Protein AF-A0A5P6VMS5-F1 (afdb_monomer)

Nearest PDB structures (foldseek):
  1i49-assembly1_B  TM=5.039E-01  e=2.638E+00  Homo sapiens
  1i4d-assembly1_B  TM=5.051E-01  e=3.245E+00  Homo sapiens
  1i4d-assembly1_A  TM=5.314E-01  e=4.913E+00  Homo sapiens
  1i4t-assembly2_A-2  TM=4.281E-01  e=6.846E+00  Homo sapiens

Secondary structure (DSSP, 8-state):
--TT-EE-HHHHHHHHHHHHHHHHHHHHHHHHHHHHHHHHHH-TT--SHHHHHHHHHHHHHHHHHHHHHHHHHHHHHHHHHHHHHH-S--EEHHHHHHHHHHHHHHHHHHHHHHHHHHHHHHT-S-HHHHHHHHHHHHHHHHHHHHHHHHHHHHHHHHHHHHHHHHHHTTTTHHHHHHHHHTTS-TT-TT--SSTHHHHHHHS-HHHHHHHHHHHHHHHHHHHHHHHHHTTSS-GGGS-HHHHHHHHHHHHHH-HHHHHHHHHHHTTS-HHHHHHHHHHHHHS-HHHHHHHHHH-S-HHHHHHHHHHHHTTSS-GGGS-HHHHHHHHHHHHHH-HHHHHHHHHHHHHHHHTT-HHHHHHHHHHHHHSPTTHHHHHHHHHTTSEEEESEEEEEEEEETTEEEEEGGGG--GGG--GGGGHHHHHHHHHHHHHHTT-TT---B-TTS-BHHHHHHHHHHHHHHHHHHHHTTTS---HHHHHHHHHHHHHHHHH-----TT-----TT-HHHHHHHHHHHHHHHHHHTTTTHHHHHHHTTTTT--S-S----EE-TTS-EE-SSB--EEPTTS-EEPPPPPTTS---B-THHHHHHHHHHHHHHHSTTSTT-HHHHTS-HHHHHHHHHHHHHHHHT-

Organism: Pseudobutyrivibrio xylanivorans (NCBI:txid185007)

Radius of gyration: 48.2 Å; Cα contacts (8 Å, |Δi|>4): 745; chains: 1; bounding box: 125×44×148 Å

Mean predicted aligned error: 17.65 Å

Solvent-accessible surface area (backbone atoms only — not comparable to full-atom values): 33666 Å² total; per-residue (Å²): 116,50,53,87,42,72,46,60,26,67,65,52,40,52,54,32,50,58,48,37,56,52,38,52,54,50,40,54,54,47,51,53,53,50,47,54,54,49,51,62,59,66,39,82,85,71,79,46,78,69,49,52,53,48,42,57,54,48,52,57,54,47,53,40,51,53,28,51,40,52,14,39,57,40,37,39,53,35,36,55,48,47,46,65,59,55,49,84,60,74,47,48,18,68,56,40,48,56,52,26,50,48,23,50,52,53,19,54,51,23,46,52,51,14,53,52,26,41,53,48,24,74,74,42,90,49,72,70,58,18,51,52,27,42,52,53,14,52,52,25,46,52,50,20,54,50,24,48,52,52,20,51,55,33,46,51,52,39,52,50,52,47,50,37,54,68,69,51,70,67,58,52,52,67,18,48,51,28,52,50,53,58,45,33,42,96,88,40,100,82,43,81,23,65,56,77,71,56,54,63,57,63,68,34,68,65,42,51,51,50,50,58,42,52,56,53,44,46,63,46,17,56,53,50,40,51,34,37,47,72,65,77,41,60,78,87,77,50,52,70,66,56,36,53,36,33,40,56,56,48,35,74,77,36,56,68,62,42,52,51,50,51,62,16,36,70,81,52,55,73,66,62,37,43,55,51,48,35,40,41,73,38,37,60,68,71,58,24,53,45,28,66,73,40,40,69,41,50,64,63,29,53,50,49,43,52,32,36,52,68,52,72,44,49,62,54,75,41,50,58,59,56,40,39,16,27,37,28,58,49,35,57,79,36,54,69,53,40,48,21,50,46,62,27,46,41,66,49,49,76,75,68,39,51,54,50,52,27,51,53,48,44,34,42,75,44,23,53,80,59,56,27,58,50,44,42,78,35,40,44,72,23,38,65,75,38,60,74,36,95,63,69,64,48,56,57,97,30,27,34,32,32,20,56,77,79,47,61,58,51,65,70,28,46,47,73,61,45,34,66,58,38,25,35,48,35,46,19,38,52,52,70,66,62,61,93,56,77,75,43,60,44,100,88,69,46,35,55,66,55,43,49,51,51,45,54,50,48,54,48,37,51,41,40,48,59,77,43,63,91,51,93,64,52,71,71,53,49,50,54,49,29,54,51,49,42,51,53,46,46,58,33,79,62,61,43,98,81,62,71,81,84,58,85,83,43,63,66,63,49,52,51,47,56,50,33,42,49,55,48,27,68,74,34,69,85,70,49,36,68,42,52,10,44,54,15,22,36,57,46,50,65,105,68,88,80,74,67,59,45,63,42,98,86,65,42,45,34,50,82,40,38,71,32,56,37,48,98,83,67,47,77,40,72,54,73,47,45,103,85,68,44,67,62,66,47,74,49,40,57,49,48,46,49,11,49,48,45,14,40,46,37,32,55,62,42,91,80,59,54,58,64,72,69,51,54,68,69,54,52,51,52,49,56,50,51,42,48,54,55,47,77,72,107

Foldseek 3Di:
DAQQDWDALVVLLVVLVVLLVVLVVVLVVLVVVLVVLVCLLPPPVDDDPVSPVVSVVSVLVNLLSVLLNQLSVQQNVLSVVLSVLSDHDIQRSNPLVVQLVVLVVLLVVLQVLLVVLQVCLVPDPDPVSSVVSNVSSVVSVVSSVVSVVSNVVSVVSVVSVVVSCVSSVCGSPSSVVSVVVSQPDPVDPPDSRDDPVVVVQCPPPVVVCVVVVLVVLQVVLVVVLVCCLVVVDPLVNDDLSSLVSVLVNQCVVPVPLVVLLCQQCVPPDPSVSSSLSSLLSSYDPVLNVLQSVLGRHLVVLCVLLVCLLVLVDFQLRDALSSLSNNLSSLCSVPVLLVLLLCLQCVVVVVVPVSLVSSVLSSLLSSFDPPLNVLLSVQLSQAHADAQCPVDQWAADQSYIDHRVVQLPDSNRGGLVSCLVVLLRSLLSSVVRVVCPPLQQAPPVRHRLLRQLLVQLLVLLLVLLCVLCVPPPDDPVRSVVLSVLLSVQQQAPQAPDVPDDRPPVPPVVSVVSNVSSLVVLLVVCVPACQVLSCLRRNNSNDDPDDPPPQDQDPLRWGDDLWAPWTQPPVSHTDQPQADVVRGGDTDCSSVSSVSSNLSSCSSSVSDPPCCPLVSTDPSSNVSSSVVSVVSSVVD

pLDDT: mean 78.37, std 16.56, range [32.88, 97.75]

Sequence (634 aa):
MLEKDYLDPSAIMDQSNDAIDKLLVDVQAIELAEKAISDFMNDSSIKSDAFDALKSSCSQYKTVISNLKKANESDIADFNSLIAFVGSELLDGSVIVPKMRQALSDKQEHDRLSEENWSKAQSCDDPYEAAGYAAIAGYYALLAANDHRIYSYWKGKADKYDSIESSTKGLFNAGLAYKSACLADPNDPNSVGLSGDVANNLVDATFKKKFSGRLKDLDDAETIYQKVRNGEIAVDDLTEHQKEMIVVYYESKHPEDAKKLNEATRKLDEAETTDLKVRVYSAPPRYKDNFINSVNDVSDTKKTFENFQKGKVKLEKLSDGDTAAAVAWYDIYHLDEARNMTSNLYPMMKEGYDGHVNNIKLLAYTAAEPYKSAFINNIGKVKIDELHYTGTSYHQGGKLHLNVDSMGDASTATAATYVTYFHEGSHGVDFVHNNPSMRYISPSGDSLDKCLQNEVKGVIKDYAMDAMKDTNYSDEKKQQMVDQLTKELMNTTTYDSSAKPTFNGNSEMRALYDEVVNQARDDFKYSRSDIYGGYTGDTFRGNWGHDTISQKRDGTYYSYWIEGTVDSAGTTITPNPGPDGNVQYTGAQQKEFFAESMAANMTRNETDLNDYNAYGDETKDMFNEILQVINDAS

Structure (mmCIF, N/CA/C/O backbone):
data_AF-A0A5P6VMS5-F1
#
_entry.id   AF-A0A5P6VMS5-F1
#
loop_
_atom_site.group_PDB
_atom_site.id
_atom_site.type_symbol
_atom_site.label_atom_id
_atom_site.label_alt_id
_atom_site.label_comp_id
_atom_site.label_asym_id
_atom_site.label_entity_id
_atom_site.label_seq_id
_atom_site.pdbx_PDB_ins_code
_atom_site.Cartn_x
_atom_site.Cartn_y
_atom_site.Cartn_z
_atom_site.occupancy
_atom_site.B_iso_or_equiv
_atom_site.auth_seq_id
_atom_site.auth_comp_id
_atom_site.auth_asym_id
_atom_site.auth_atom_id
_atom_site.pdbx_PDB_model_num
ATOM 1 N N . MET A 1 1 ? 40.428 4.305 -58.659 1.00 85.81 1 MET A N 1
ATOM 2 C CA . MET A 1 1 ? 40.859 5.309 -57.663 1.00 85.81 1 MET A CA 1
ATOM 3 C C . MET A 1 1 ? 41.316 6.608 -58.328 1.00 85.81 1 MET A C 1
ATOM 5 O O . MET A 1 1 ? 42.083 6.581 -59.289 1.00 85.81 1 MET A O 1
ATOM 9 N N . LEU A 1 2 ? 40.867 7.741 -57.798 1.00 89.38 2 LEU A N 1
ATOM 10 C CA . LEU A 1 2 ? 41.230 9.118 -58.129 1.00 89.38 2 LEU A CA 1
ATOM 11 C C . LEU A 1 2 ? 42.031 9.752 -56.976 1.00 89.38 2 LEU A C 1
ATOM 13 O O . LEU A 1 2 ? 41.975 9.289 -55.844 1.00 89.38 2 LEU A O 1
ATOM 17 N N . GLU A 1 3 ? 42.740 10.855 -57.237 1.00 89.62 3 GLU A N 1
ATOM 18 C CA . GLU A 1 3 ? 43.532 11.564 -56.205 1.00 89.62 3 GLU A CA 1
ATOM 19 C C . GLU A 1 3 ? 42.694 12.094 -55.031 1.00 89.62 3 GLU A C 1
ATOM 21 O O . GLU A 1 3 ? 43.209 12.268 -53.934 1.00 89.62 3 GLU A O 1
ATOM 26 N N . LYS A 1 4 ? 41.404 12.353 -55.256 1.00 89.19 4 LYS A N 1
ATOM 27 C CA . LYS A 1 4 ? 40.473 12.837 -54.227 1.00 89.19 4 LYS A CA 1
ATOM 28 C C . LYS A 1 4 ? 39.876 11.722 -53.361 1.00 89.19 4 LYS A C 1
ATOM 30 O O . LYS A 1 4 ? 39.159 12.029 -52.414 1.00 89.19 4 LYS A O 1
ATOM 35 N N . ASP A 1 5 ? 40.086 10.463 -53.737 1.00 87.38 5 ASP A N 1
ATOM 36 C CA . ASP A 1 5 ? 39.451 9.333 -53.071 1.00 87.38 5 ASP A CA 1
ATOM 37 C C . ASP A 1 5 ? 40.194 9.013 -51.775 1.00 87.38 5 ASP A C 1
ATOM 39 O O . ASP A 1 5 ? 41.425 9.022 -51.727 1.00 87.38 5 ASP A O 1
ATOM 43 N N . TYR A 1 6 ? 39.440 8.717 -50.723 1.00 89.06 6 TYR A N 1
ATOM 44 C CA . TYR A 1 6 ? 39.978 8.457 -49.396 1.00 89.06 6 TYR A CA 1
ATOM 45 C C . TYR A 1 6 ? 39.136 7.390 -48.704 1.00 89.06 6 TYR A C 1
ATOM 47 O O . TYR A 1 6 ? 37.909 7.493 -48.673 1.00 89.06 6 TYR A O 1
ATOM 55 N N . LEU A 1 7 ? 39.791 6.363 -48.165 1.00 88.19 7 LEU A N 1
ATOM 56 C CA . LEU A 1 7 ? 39.152 5.307 -47.388 1.00 88.19 7 LEU A CA 1
ATOM 57 C C . LEU A 1 7 ? 39.947 5.082 -46.107 1.00 88.19 7 LEU A C 1
ATOM 59 O O . LEU A 1 7 ? 41.062 4.557 -46.144 1.00 88.19 7 LEU A O 1
ATOM 63 N N . ASP A 1 8 ? 39.336 5.472 -44.991 1.00 87.56 8 ASP A N 1
ATOM 64 C CA . ASP A 1 8 ? 39.785 5.172 -43.635 1.00 87.56 8 ASP A CA 1
ATOM 65 C C . ASP A 1 8 ? 38.901 4.062 -43.048 1.00 87.56 8 ASP A C 1
ATOM 67 O O . ASP A 1 8 ? 37.728 4.307 -42.742 1.00 87.56 8 ASP A O 1
ATOM 71 N N . PRO A 1 9 ? 39.430 2.836 -42.897 1.00 89.19 9 PRO A N 1
ATOM 72 C CA . PRO A 1 9 ? 38.646 1.732 -42.368 1.00 89.19 9 PRO A CA 1
ATOM 73 C C . PRO A 1 9 ? 38.256 1.909 -40.902 1.00 89.19 9 PRO A C 1
ATOM 75 O O . PRO A 1 9 ? 37.224 1.382 -40.506 1.00 89.19 9 PRO A O 1
ATOM 78 N N . SER A 1 10 ? 39.030 2.650 -40.099 1.00 85.12 10 SER A N 1
ATOM 79 C CA . SER A 1 10 ? 38.776 2.762 -38.656 1.00 85.12 10 SER A CA 1
ATOM 80 C C . SER A 1 10 ? 37.422 3.416 -38.374 1.00 85.12 10 SER A C 1
ATOM 82 O O . SER A 1 10 ? 36.573 2.830 -37.707 1.00 85.12 10 SER A O 1
ATOM 84 N N . ALA A 1 11 ? 37.159 4.558 -39.011 1.00 80.62 11 ALA A N 1
ATOM 85 C CA . ALA A 1 11 ? 35.885 5.256 -38.901 1.00 80.62 11 ALA A CA 1
ATOM 86 C C . ALA A 1 11 ? 34.704 4.430 -39.442 1.00 80.62 11 ALA A C 1
ATOM 88 O O . ALA A 1 11 ? 33.610 4.483 -38.883 1.00 80.62 11 ALA A O 1
ATOM 89 N N . ILE A 1 12 ? 34.912 3.662 -40.518 1.00 85.31 12 ILE A N 1
ATOM 90 C CA . ILE A 1 12 ? 33.868 2.800 -41.092 1.00 85.31 12 ILE A CA 1
ATOM 91 C C . ILE A 1 12 ? 33.549 1.642 -40.145 1.00 85.31 12 ILE A C 1
ATOM 93 O O . ILE A 1 12 ? 32.375 1.322 -39.962 1.00 85.31 12 ILE A O 1
ATOM 97 N N . MET A 1 13 ? 34.565 1.026 -39.535 1.00 87.38 13 MET A N 1
ATOM 98 C CA . MET A 1 13 ? 34.383 -0.056 -38.568 1.00 87.38 13 MET A CA 1
ATOM 99 C C . MET A 1 13 ? 33.630 0.434 -37.332 1.00 87.38 13 MET A C 1
ATOM 101 O O . MET A 1 13 ? 32.644 -0.193 -36.953 1.00 87.38 13 MET A O 1
ATOM 105 N N . ASP A 1 14 ? 34.030 1.571 -36.761 1.00 83.38 14 ASP A N 1
ATOM 106 C CA . ASP A 1 14 ? 33.369 2.146 -35.585 1.00 83.38 14 ASP A CA 1
ATOM 107 C C . ASP A 1 14 ? 31.897 2.473 -35.880 1.00 83.38 14 ASP A C 1
ATOM 109 O O . ASP A 1 14 ? 31.001 2.015 -35.174 1.00 83.38 14 ASP A O 1
ATOM 113 N N . GLN A 1 15 ? 31.619 3.172 -36.987 1.00 83.50 15 GLN A N 1
ATOM 114 C CA . GLN A 1 15 ? 30.244 3.508 -37.378 1.00 83.50 15 GLN A CA 1
ATOM 115 C C . GLN A 1 15 ? 29.393 2.273 -37.692 1.00 83.50 15 GLN A C 1
ATOM 117 O O . GLN A 1 15 ? 28.193 2.269 -37.415 1.00 83.50 15 GLN A O 1
ATOM 122 N N . SER A 1 16 ? 29.993 1.234 -38.277 1.00 86.06 16 SER A N 1
ATOM 123 C CA . SER A 1 16 ? 29.288 -0.008 -38.605 1.00 86.06 16 SER A CA 1
ATOM 124 C C . SER A 1 16 ? 28.959 -0.812 -37.349 1.00 86.06 16 SER A C 1
ATOM 126 O O . SER A 1 16 ? 27.841 -1.304 -37.238 1.00 86.06 16 SER A O 1
ATOM 128 N N . ASN A 1 17 ? 29.882 -0.905 -36.386 1.00 86.50 17 ASN A N 1
ATOM 129 C CA . ASN A 1 17 ? 29.621 -1.553 -35.098 1.00 86.50 17 ASN A CA 1
ATOM 130 C C . ASN A 1 17 ? 28.524 -0.811 -34.320 1.00 86.50 17 ASN A C 1
ATOM 132 O O . ASN A 1 17 ? 27.554 -1.434 -33.898 1.00 86.50 17 ASN A O 1
ATOM 136 N N . ASP A 1 18 ? 28.596 0.522 -34.249 1.00 76.25 18 ASP A N 1
ATOM 137 C CA . ASP A 1 18 ? 27.555 1.349 -33.624 1.00 76.25 18 ASP A CA 1
ATOM 138 C C . ASP A 1 18 ? 26.178 1.164 -34.284 1.00 76.25 18 ASP A C 1
ATOM 140 O O . ASP A 1 18 ? 25.138 1.224 -33.619 1.00 76.25 18 ASP A O 1
ATOM 144 N N . ALA A 1 19 ? 26.144 1.002 -35.610 1.00 72.44 19 ALA A N 1
ATOM 145 C CA . ALA A 1 19 ? 24.911 0.749 -36.347 1.00 72.44 19 ALA A CA 1
ATOM 146 C C . ALA A 1 19 ? 24.370 -0.662 -36.075 1.00 72.44 19 ALA A C 1
ATOM 148 O O . ALA A 1 19 ? 23.167 -0.810 -35.857 1.00 72.44 19 ALA A O 1
ATOM 149 N N . ILE A 1 20 ? 25.241 -1.676 -36.040 1.00 79.56 20 ILE A N 1
ATOM 150 C CA . ILE A 1 20 ? 24.882 -3.057 -35.698 1.00 79.56 20 ILE A CA 1
ATOM 151 C C . ILE A 1 20 ? 24.276 -3.117 -34.295 1.00 79.56 20 ILE A C 1
ATOM 153 O O . ILE A 1 20 ? 23.194 -3.680 -34.142 1.00 79.56 20 ILE A O 1
ATOM 157 N N . ASP A 1 21 ? 24.910 -2.498 -33.298 1.00 74.12 21 ASP A N 1
ATOM 158 C CA . ASP A 1 21 ? 24.425 -2.515 -31.915 1.00 74.12 21 ASP A CA 1
ATOM 159 C C . ASP A 1 21 ? 23.017 -1.913 -31.802 1.00 74.12 21 ASP A C 1
ATOM 161 O O . ASP A 1 21 ? 22.129 -2.499 -31.180 1.00 74.12 21 ASP A O 1
ATOM 165 N N . LYS A 1 22 ? 22.768 -0.782 -32.475 1.00 70.50 22 LYS A N 1
ATOM 166 C CA . LYS A 1 22 ? 21.435 -0.154 -32.520 1.00 70.50 22 LYS A CA 1
ATOM 167 C C . LYS A 1 22 ? 20.402 -1.050 -33.201 1.00 70.50 22 LYS A C 1
ATOM 169 O O . LYS A 1 22 ? 19.297 -1.209 -32.691 1.00 70.50 22 LYS A O 1
ATOM 174 N N . LEU A 1 23 ? 20.761 -1.655 -34.332 1.00 71.75 23 LEU A N 1
ATOM 175 C CA . LEU A 1 23 ? 19.858 -2.538 -35.068 1.00 71.75 23 LEU A CA 1
ATOM 176 C C . LEU A 1 23 ? 19.552 -3.827 -34.294 1.00 71.75 23 LEU A C 1
ATOM 178 O O . LEU A 1 23 ? 18.430 -4.318 -34.381 1.00 71.75 23 LEU A O 1
ATOM 182 N N . LEU A 1 24 ? 20.502 -4.364 -33.520 1.00 73.25 24 LEU A N 1
ATOM 183 C CA . LEU A 1 24 ? 20.281 -5.531 -32.659 1.00 73.25 24 LEU A CA 1
ATOM 184 C C . LEU A 1 24 ? 19.263 -5.235 -31.552 1.00 73.25 24 LEU A C 1
ATOM 186 O O . LEU A 1 24 ? 18.375 -6.054 -31.310 1.00 73.25 24 LEU A O 1
ATOM 190 N N . VAL A 1 25 ? 19.355 -4.060 -30.923 1.00 66.88 25 VAL A N 1
ATOM 191 C CA . VAL A 1 25 ? 18.360 -3.598 -29.940 1.00 66.88 25 VAL A CA 1
ATOM 192 C C . VAL A 1 25 ? 16.981 -3.465 -30.592 1.00 66.88 25 VAL A C 1
ATOM 194 O O . VAL A 1 25 ? 15.993 -3.973 -30.057 1.00 66.88 25 VAL A O 1
ATOM 197 N N . ASP A 1 26 ? 16.908 -2.858 -31.780 1.00 65.75 26 ASP A N 1
ATOM 198 C CA . ASP A 1 26 ? 15.648 -2.729 -32.518 1.00 65.75 26 ASP A CA 1
ATOM 199 C C . ASP A 1 26 ? 15.048 -4.100 -32.876 1.00 65.75 26 ASP A C 1
ATOM 201 O O . ASP A 1 26 ? 13.841 -4.298 -32.737 1.00 65.75 26 ASP A O 1
ATOM 205 N N . VAL A 1 27 ? 15.867 -5.072 -33.302 1.00 75.44 27 VAL A N 1
ATOM 206 C CA . VAL A 1 27 ? 15.408 -6.442 -33.599 1.00 75.44 27 VAL A CA 1
ATOM 207 C C . VAL A 1 27 ? 14.780 -7.088 -32.365 1.00 75.44 27 VAL A C 1
ATOM 209 O O . VAL A 1 27 ? 13.677 -7.622 -32.473 1.00 75.44 27 VAL A O 1
ATOM 212 N N . GLN A 1 28 ? 15.411 -6.990 -31.192 1.00 70.19 28 GLN A N 1
ATOM 213 C CA . GLN A 1 28 ? 14.860 -7.546 -29.948 1.00 70.19 28 GLN A CA 1
ATOM 214 C C . GLN A 1 28 ? 13.506 -6.918 -29.584 1.00 70.19 28 GLN A C 1
ATOM 216 O O . GLN A 1 28 ? 12.563 -7.624 -29.219 1.00 70.19 28 GLN A O 1
ATOM 221 N N . ALA A 1 29 ? 13.373 -5.597 -29.727 1.00 63.06 29 ALA A N 1
ATOM 222 C CA . ALA A 1 29 ? 12.110 -4.904 -29.477 1.00 63.06 29 ALA A CA 1
ATOM 223 C C . ALA A 1 29 ? 11.005 -5.343 -30.458 1.00 63.06 29 ALA A C 1
ATOM 225 O O . ALA A 1 29 ? 9.860 -5.576 -30.058 1.00 63.06 29 ALA A O 1
ATOM 226 N N . ILE A 1 30 ? 11.350 -5.502 -31.738 1.00 74.31 30 ILE A N 1
ATOM 227 C CA . ILE A 1 30 ? 10.433 -5.975 -32.782 1.00 74.31 30 ILE A CA 1
ATOM 228 C C . ILE A 1 30 ? 9.988 -7.421 -32.509 1.00 74.31 30 ILE A C 1
ATOM 230 O O . ILE A 1 30 ? 8.807 -7.729 -32.667 1.00 74.31 30 ILE A O 1
ATOM 234 N N . GLU A 1 31 ? 10.884 -8.295 -32.044 1.00 76.12 31 GLU A N 1
ATOM 235 C CA . GLU A 1 31 ? 10.555 -9.678 -31.669 1.00 76.12 31 GLU A CA 1
ATOM 236 C C . GLU A 1 31 ? 9.541 -9.756 -30.524 1.00 76.12 31 GLU A C 1
ATOM 238 O O . GLU A 1 31 ? 8.605 -10.558 -30.573 1.00 76.12 31 GLU A O 1
ATOM 243 N N . LEU A 1 32 ? 9.683 -8.900 -29.509 1.00 66.81 32 LEU A N 1
ATOM 244 C CA . LEU A 1 32 ? 8.723 -8.814 -28.407 1.00 66.81 32 LEU A CA 1
ATOM 245 C C . LEU A 1 32 ? 7.338 -8.374 -28.899 1.00 66.81 32 LEU A C 1
ATOM 247 O O . LEU A 1 32 ? 6.329 -8.970 -28.512 1.00 66.81 32 LEU A O 1
ATOM 251 N N . ALA A 1 33 ? 7.282 -7.377 -29.787 1.00 67.44 33 ALA A N 1
ATOM 252 C CA . ALA A 1 33 ? 6.032 -6.914 -30.389 1.00 67.44 33 ALA A CA 1
ATOM 253 C C . ALA A 1 33 ? 5.376 -7.997 -31.267 1.00 67.44 33 ALA A C 1
ATOM 255 O O . ALA A 1 33 ? 4.168 -8.229 -31.175 1.00 67.44 33 ALA A O 1
ATOM 256 N N . GLU A 1 34 ? 6.166 -8.705 -32.082 1.00 76.44 34 GLU A N 1
ATOM 257 C CA . GLU A 1 34 ? 5.688 -9.823 -32.901 1.00 76.44 34 GLU A CA 1
ATOM 258 C C . GLU A 1 34 ? 5.111 -10.949 -32.035 1.00 76.44 34 GLU A C 1
ATOM 260 O O . GLU A 1 34 ? 4.057 -11.514 -32.361 1.00 76.44 34 GLU A O 1
ATOM 265 N N . LYS A 1 35 ? 5.776 -11.258 -30.915 1.00 76.94 35 LYS A N 1
ATOM 266 C CA . LYS A 1 35 ? 5.316 -12.258 -29.953 1.00 76.94 35 LYS A CA 1
ATOM 267 C C . LYS A 1 35 ? 3.992 -11.846 -29.314 1.00 76.94 35 LYS A C 1
ATOM 269 O O . LYS A 1 35 ? 3.063 -12.644 -29.336 1.00 76.94 35 LYS A O 1
ATOM 274 N N . ALA A 1 36 ? 3.870 -10.614 -28.822 1.00 72.12 36 ALA A N 1
ATOM 275 C CA . ALA A 1 36 ? 2.639 -10.125 -28.196 1.00 72.12 36 ALA A CA 1
ATOM 276 C C . ALA A 1 36 ? 1.435 -10.179 -29.153 1.00 72.12 36 ALA A C 1
ATOM 278 O O . ALA A 1 36 ? 0.359 -10.651 -28.784 1.00 72.12 36 ALA A O 1
ATOM 279 N N . ILE A 1 37 ? 1.626 -9.767 -30.411 1.00 73.44 37 ILE A N 1
ATOM 280 C CA . ILE A 1 37 ? 0.583 -9.860 -31.443 1.00 73.44 37 ILE A CA 1
ATOM 281 C C . ILE A 1 37 ? 0.242 -11.321 -31.744 1.00 73.44 37 ILE A C 1
ATOM 283 O O . ILE A 1 37 ? -0.930 -11.663 -31.888 1.00 73.44 37 ILE A O 1
ATOM 287 N N . SER A 1 38 ? 1.248 -12.194 -31.823 1.00 78.38 38 SER A N 1
ATOM 288 C CA . SER A 1 38 ? 1.028 -13.623 -32.061 1.00 78.38 38 SER A CA 1
ATOM 289 C C . SER A 1 38 ? 0.271 -14.286 -30.911 1.00 78.38 38 SER A C 1
ATOM 291 O O . SER A 1 38 ? -0.638 -15.070 -31.171 1.00 78.38 38 SER A O 1
ATOM 293 N N . ASP A 1 39 ? 0.602 -13.955 -29.664 1.00 79.50 39 ASP A N 1
ATOM 294 C CA . ASP A 1 39 ? -0.078 -14.464 -28.472 1.00 79.50 39 ASP A CA 1
ATOM 295 C C . ASP A 1 39 ? -1.548 -14.012 -28.462 1.00 79.50 39 ASP A C 1
ATOM 297 O O . ASP A 1 39 ? -2.438 -14.849 -28.328 1.00 79.50 39 ASP A O 1
ATOM 301 N N . PHE A 1 40 ? -1.820 -12.729 -28.738 1.00 77.50 40 PHE A N 1
ATOM 302 C CA . PHE A 1 40 ? -3.186 -12.206 -28.876 1.00 77.50 40 PHE A CA 1
ATOM 303 C C . PHE A 1 40 ? -3.977 -12.905 -29.991 1.00 77.50 40 PHE A C 1
ATOM 305 O O . PHE A 1 40 ? -5.124 -13.309 -29.794 1.00 77.50 40 PHE A O 1
ATOM 312 N N . MET A 1 41 ? -3.375 -13.073 -31.172 1.00 76.50 41 MET A N 1
ATOM 313 C CA . MET A 1 41 ? -4.029 -13.730 -32.305 1.00 76.50 41 MET A CA 1
ATOM 314 C C . MET A 1 41 ? -4.361 -15.199 -32.017 1.00 76.50 41 MET A C 1
ATOM 316 O O . MET A 1 41 ? -5.415 -15.679 -32.437 1.00 76.50 41 MET A O 1
ATOM 320 N N . ASN A 1 42 ? -3.482 -15.896 -31.293 1.00 81.75 42 ASN A N 1
ATOM 321 C CA . ASN A 1 42 ? -3.616 -17.317 -30.978 1.00 81.75 42 ASN A CA 1
ATOM 322 C C . ASN A 1 42 ? -4.431 -17.595 -29.706 1.00 81.75 42 ASN A C 1
ATOM 324 O O . ASN A 1 42 ? -4.734 -18.758 -29.427 1.00 81.75 42 ASN A O 1
ATOM 328 N N . ASP A 1 43 ? -4.801 -16.567 -28.940 1.00 79.62 43 ASP A N 1
ATOM 329 C CA . ASP A 1 43 ? -5.586 -16.744 -27.726 1.00 79.62 43 ASP A CA 1
ATOM 330 C C . ASP A 1 43 ? -7.003 -17.226 -28.062 1.00 79.62 43 ASP A C 1
ATOM 332 O O . ASP A 1 43 ? -7.881 -16.478 -28.508 1.00 79.62 43 ASP A O 1
ATOM 336 N N . SER A 1 44 ? -7.219 -18.521 -27.838 1.00 78.38 44 SER A N 1
ATOM 337 C CA . SER A 1 44 ? -8.496 -19.187 -28.073 1.00 78.38 44 SER A CA 1
ATOM 338 C C . SER A 1 44 ? -9.586 -18.808 -27.067 1.00 78.38 44 SER A C 1
ATOM 340 O O . SER A 1 44 ? -10.737 -19.172 -27.290 1.00 78.38 44 SER A O 1
ATOM 342 N N . SER A 1 45 ? -9.272 -18.096 -25.981 1.00 72.62 45 SER A N 1
ATOM 343 C CA . SER A 1 45 ? -10.253 -17.634 -24.992 1.00 72.62 45 SER A CA 1
ATOM 344 C C . SER A 1 45 ? -10.984 -16.356 -25.431 1.00 72.62 45 SER A C 1
ATOM 346 O O . SER A 1 45 ? -12.135 -16.141 -25.050 1.00 72.62 45 SER A O 1
ATOM 348 N N . ILE A 1 46 ? -10.365 -15.553 -26.304 1.00 64.88 46 ILE A N 1
ATOM 349 C CA . ILE A 1 46 ? -10.922 -14.302 -26.832 1.00 64.88 46 ILE A CA 1
ATOM 350 C C . ILE A 1 46 ? -11.737 -14.609 -28.096 1.00 64.88 46 ILE A C 1
ATOM 352 O O . ILE A 1 46 ? -11.170 -14.796 -29.178 1.00 64.88 46 ILE A O 1
ATOM 356 N N . LYS A 1 47 ? -13.069 -14.676 -27.954 1.00 62.41 47 LYS A N 1
ATOM 357 C CA . LYS A 1 47 ? -14.009 -15.011 -29.038 1.00 62.41 47 LYS A CA 1
ATOM 358 C C . LYS A 1 47 ? -15.152 -14.002 -29.131 1.00 62.41 47 LYS A C 1
ATOM 360 O O . LYS A 1 47 ? -15.940 -13.873 -28.197 1.00 62.41 47 LYS A O 1
ATOM 365 N N . SER A 1 48 ? -15.255 -13.323 -30.267 1.00 61.94 48 SER A N 1
ATOM 366 C CA . SER A 1 48 ? -16.440 -12.592 -30.731 1.00 61.94 48 SER A CA 1
ATOM 367 C C . SER A 1 48 ? -16.201 -12.142 -32.171 1.00 61.94 48 SER A C 1
ATOM 369 O O . SER A 1 48 ? -15.048 -11.977 -32.567 1.00 61.94 48 SER A O 1
ATOM 371 N N . ASP A 1 49 ? -17.261 -11.837 -32.918 1.00 51.50 49 ASP A N 1
ATOM 372 C CA . ASP A 1 49 ? -17.138 -11.324 -34.291 1.00 51.50 49 ASP A CA 1
ATOM 373 C C . ASP A 1 49 ? -16.251 -10.062 -34.371 1.00 51.50 49 ASP A C 1
ATOM 375 O O . ASP A 1 49 ? -15.509 -9.865 -35.334 1.00 51.50 49 ASP A O 1
ATOM 379 N N . ALA A 1 50 ? -16.274 -9.219 -33.330 1.00 50.12 50 ALA A N 1
ATOM 380 C CA . ALA A 1 50 ? -15.442 -8.019 -33.242 1.00 50.12 50 ALA A CA 1
ATOM 381 C C . ALA A 1 50 ? -13.957 -8.345 -32.996 1.00 50.12 50 ALA A C 1
ATOM 383 O O . ALA A 1 50 ? -13.078 -7.716 -33.589 1.00 50.12 50 ALA A O 1
ATOM 384 N N . PHE A 1 51 ? -13.661 -9.337 -32.152 1.00 56.28 51 PHE A N 1
ATOM 385 C CA . PHE A 1 51 ? -12.286 -9.774 -31.910 1.00 56.28 51 PHE A CA 1
ATOM 386 C C . PHE A 1 51 ? -11.721 -10.589 -33.068 1.00 56.28 51 PHE A C 1
ATOM 388 O O . PHE A 1 51 ? -10.535 -10.463 -33.357 1.00 56.28 51 PHE A O 1
ATOM 395 N N . ASP A 1 52 ? -12.545 -11.358 -33.774 1.00 66.94 52 ASP A N 1
ATOM 396 C CA . ASP A 1 52 ? -12.125 -12.080 -34.973 1.00 66.94 52 ASP A CA 1
ATOM 397 C C . ASP A 1 52 ? -11.747 -11.096 -36.092 1.00 66.94 52 ASP A C 1
ATOM 399 O O . ASP A 1 52 ? -10.704 -11.249 -36.735 1.00 66.94 52 ASP A O 1
ATOM 403 N N . ALA A 1 53 ? -12.514 -10.010 -36.251 1.00 60.19 53 ALA A N 1
ATOM 404 C CA . ALA A 1 53 ? -12.159 -8.909 -37.145 1.00 60.19 53 ALA A CA 1
ATOM 405 C C . ALA A 1 53 ? -10.853 -8.206 -36.719 1.00 60.19 53 ALA A C 1
ATOM 407 O O . ALA A 1 53 ? -9.993 -7.936 -37.559 1.00 60.19 53 ALA A O 1
ATOM 408 N N . LEU A 1 54 ? -10.656 -7.961 -35.417 1.00 58.81 54 LEU A N 1
ATOM 409 C CA . LEU A 1 54 ? -9.424 -7.360 -34.893 1.00 58.81 54 LEU A CA 1
ATOM 410 C C . LEU A 1 54 ? -8.199 -8.271 -35.086 1.00 58.81 54 LEU A C 1
ATOM 412 O O . LEU A 1 54 ? -7.159 -7.802 -35.541 1.00 58.81 54 LEU A O 1
ATOM 416 N N . LYS A 1 55 ? -8.320 -9.577 -34.818 1.00 70.25 55 LYS A N 1
ATOM 417 C CA . LYS A 1 55 ? -7.271 -10.585 -35.066 1.00 70.25 55 LYS A CA 1
ATOM 418 C C . LYS A 1 55 ? -6.910 -10.668 -36.552 1.00 70.25 55 LYS A C 1
ATOM 420 O O . LYS A 1 55 ? -5.732 -10.786 -36.900 1.00 70.25 55 LYS A O 1
ATOM 425 N N . SER A 1 56 ? -7.901 -10.537 -37.434 1.00 67.00 56 SER A N 1
ATOM 426 C CA . SER A 1 56 ? -7.672 -10.425 -38.877 1.00 67.00 56 SER A CA 1
ATOM 427 C C . SER A 1 56 ? -6.844 -9.178 -39.220 1.00 67.00 56 SER A C 1
ATOM 429 O O . SER A 1 56 ? -5.864 -9.286 -39.956 1.00 67.00 56 SER A O 1
ATOM 431 N N . SER A 1 57 ? -7.155 -8.014 -38.641 1.00 59.69 57 SER A N 1
ATOM 432 C CA . SER A 1 57 ? -6.364 -6.783 -38.825 1.00 59.69 57 SER A CA 1
ATOM 433 C C . SER A 1 57 ? -4.945 -6.893 -38.245 1.00 59.69 57 SER A C 1
ATOM 435 O O . SER A 1 57 ? -3.980 -6.454 -38.868 1.00 59.69 57 SER A O 1
ATOM 437 N N . CYS A 1 58 ? -4.774 -7.561 -37.099 1.00 66.19 58 CYS A N 1
ATOM 438 C CA . CYS A 1 58 ? -3.464 -7.841 -36.500 1.00 66.19 58 CYS A CA 1
ATOM 439 C C . CYS A 1 58 ? -2.536 -8.666 -37.403 1.00 66.19 58 CYS A C 1
ATOM 441 O O . CYS A 1 58 ? -1.318 -8.498 -37.335 1.00 66.19 58 CYS A O 1
ATOM 443 N N . SER A 1 59 ? -3.088 -9.490 -38.299 1.00 66.31 59 SER A N 1
ATOM 444 C CA . SER A 1 59 ? -2.293 -10.238 -39.282 1.00 66.31 59 SER A CA 1
ATOM 445 C C . SER A 1 59 ? -1.511 -9.309 -40.216 1.00 66.31 59 SER A C 1
ATOM 447 O O . SER A 1 59 ? -0.361 -9.594 -40.544 1.00 66.31 59 SER A O 1
ATOM 449 N N . GLN A 1 60 ? -2.098 -8.170 -40.597 1.00 66.81 60 GLN A N 1
ATOM 450 C CA . GLN A 1 60 ? -1.442 -7.176 -41.452 1.00 66.81 60 GLN A CA 1
ATOM 451 C C . GLN A 1 60 ? -0.307 -6.466 -40.704 1.00 66.81 60 GLN A C 1
ATOM 453 O O . GLN A 1 60 ? 0.795 -6.325 -41.236 1.00 66.81 60 GLN A O 1
ATOM 458 N N . TYR A 1 61 ? -0.532 -6.100 -39.437 1.00 66.38 61 TYR A N 1
ATOM 459 C CA . TYR A 1 61 ? 0.516 -5.529 -38.584 1.00 66.38 61 TYR A CA 1
ATOM 460 C C . TYR A 1 61 ? 1.674 -6.507 -38.363 1.00 66.38 61 TYR A C 1
ATOM 462 O O . TYR A 1 61 ? 2.836 -6.105 -38.430 1.00 66.38 61 TYR A O 1
ATOM 470 N N . LYS A 1 62 ? 1.384 -7.802 -38.193 1.00 75.25 62 LYS A N 1
ATOM 471 C CA . LYS A 1 62 ? 2.407 -8.847 -38.086 1.00 75.25 62 LYS A CA 1
ATOM 472 C C . LYS A 1 62 ? 3.283 -8.936 -39.340 1.00 75.25 62 LYS A C 1
ATOM 474 O O . LYS A 1 62 ? 4.497 -9.078 -39.221 1.00 75.25 62 LYS A O 1
ATOM 479 N N . THR A 1 63 ? 2.707 -8.806 -40.536 1.00 75.56 63 THR A N 1
ATOM 480 C CA . THR A 1 63 ? 3.481 -8.775 -41.789 1.00 75.56 63 THR A CA 1
ATOM 481 C C . THR A 1 63 ? 4.444 -7.588 -41.841 1.00 75.56 63 THR A C 1
ATOM 483 O O . THR A 1 63 ? 5.610 -7.770 -42.193 1.00 75.56 63 THR A O 1
ATOM 486 N N . VAL A 1 64 ? 3.997 -6.392 -41.444 1.00 72.31 64 VAL A N 1
ATOM 487 C CA . VAL A 1 64 ? 4.850 -5.190 -41.401 1.00 72.31 64 VAL A CA 1
ATOM 488 C C . VAL A 1 64 ? 5.992 -5.363 -40.399 1.00 72.31 64 VAL A C 1
ATOM 490 O O . VAL A 1 64 ? 7.149 -5.118 -40.732 1.00 72.31 64 VAL A O 1
ATOM 493 N N . ILE A 1 65 ? 5.686 -5.848 -39.197 1.00 76.25 65 ILE A N 1
ATOM 494 C CA . ILE A 1 65 ? 6.667 -6.113 -38.134 1.00 76.25 65 ILE A CA 1
ATOM 495 C C . ILE A 1 65 ? 7.712 -7.136 -38.597 1.00 76.25 65 ILE A C 1
ATOM 497 O O . ILE A 1 65 ? 8.910 -6.906 -38.441 1.00 76.25 65 ILE A O 1
ATOM 501 N N . SER A 1 66 ? 7.281 -8.213 -39.258 1.00 81.31 66 SER A N 1
ATOM 502 C CA . SER A 1 66 ? 8.185 -9.227 -39.813 1.00 81.31 66 SER A CA 1
ATOM 503 C C . SER A 1 66 ? 9.108 -8.660 -40.901 1.00 81.31 66 SER A C 1
ATOM 505 O O . SER A 1 66 ? 10.293 -8.990 -40.944 1.00 81.31 66 SER A O 1
ATOM 507 N N . ASN A 1 67 ? 8.605 -7.772 -41.764 1.00 78.31 67 ASN A N 1
ATOM 508 C CA . ASN A 1 67 ? 9.427 -7.116 -42.782 1.00 78.31 67 ASN A CA 1
ATOM 509 C C . ASN A 1 67 ? 10.427 -6.122 -42.172 1.00 78.31 67 ASN A C 1
ATOM 511 O O . ASN A 1 67 ? 11.574 -6.087 -42.609 1.00 78.31 67 ASN A O 1
ATOM 515 N N . LEU A 1 68 ? 10.044 -5.366 -41.137 1.00 78.75 68 LEU A N 1
ATOM 516 C CA . LEU A 1 68 ? 10.972 -4.492 -40.407 1.00 78.75 68 LEU A CA 1
ATOM 517 C C . LEU A 1 68 ? 12.091 -5.293 -39.732 1.00 78.75 68 LEU A C 1
ATOM 519 O O . LEU A 1 68 ? 13.256 -4.915 -39.838 1.00 78.75 68 LEU A O 1
ATOM 523 N N . LYS A 1 69 ? 11.757 -6.435 -39.116 1.00 85.38 69 LYS A N 1
ATOM 524 C CA . LYS A 1 69 ? 12.752 -7.355 -38.552 1.00 85.38 69 LYS A CA 1
ATOM 525 C C . LYS A 1 69 ? 13.758 -7.807 -39.612 1.00 85.38 69 LYS A C 1
ATOM 527 O O . LYS A 1 69 ? 14.957 -7.607 -39.445 1.00 85.38 69 LYS A O 1
ATOM 532 N N . LYS A 1 70 ? 13.267 -8.338 -40.737 1.00 86.50 70 LYS A N 1
ATOM 533 C CA . LYS A 1 70 ? 14.114 -8.796 -41.853 1.00 86.50 70 LYS A CA 1
ATOM 534 C C . LYS A 1 70 ? 14.961 -7.678 -42.450 1.00 86.50 70 LYS A C 1
ATOM 536 O O . LYS A 1 70 ? 16.076 -7.937 -42.900 1.00 86.50 70 LYS A O 1
ATOM 541 N N . ALA A 1 71 ? 14.446 -6.449 -42.466 1.00 82.12 71 ALA A N 1
ATOM 542 C CA . ALA A 1 71 ? 15.206 -5.296 -42.917 1.00 82.12 71 ALA A CA 1
ATOM 543 C C . ALA A 1 71 ? 16.421 -5.041 -42.018 1.00 82.12 71 ALA A C 1
ATOM 545 O O . ALA A 1 71 ? 17.532 -4.921 -42.528 1.00 82.12 71 ALA A O 1
ATOM 546 N N . ASN A 1 72 ? 16.218 -5.026 -40.698 1.00 80.50 72 ASN A N 1
ATOM 547 C CA . ASN A 1 72 ? 17.293 -4.812 -39.732 1.00 80.50 72 ASN A CA 1
ATOM 548 C C . ASN A 1 72 ? 18.304 -5.966 -39.740 1.00 80.50 72 ASN A C 1
ATOM 550 O O . ASN A 1 72 ? 19.505 -5.719 -39.749 1.00 80.50 72 ASN A O 1
ATOM 554 N N . GLU A 1 73 ? 17.843 -7.218 -39.812 1.00 90.94 73 GLU A N 1
ATOM 555 C CA . GLU A 1 73 ? 18.719 -8.394 -39.934 1.00 90.94 73 GLU A CA 1
ATOM 556 C C . GLU A 1 73 ? 19.574 -8.350 -41.213 1.00 90.94 73 GLU A C 1
ATOM 558 O O . GLU A 1 73 ? 20.760 -8.681 -41.179 1.00 90.94 73 GLU A O 1
ATOM 563 N N . SER A 1 74 ? 18.991 -7.905 -42.333 1.00 90.44 74 SER A N 1
ATOM 564 C CA . SER A 1 74 ? 19.716 -7.750 -43.602 1.00 90.44 74 SER A CA 1
ATOM 565 C C . SER A 1 74 ? 20.767 -6.643 -43.515 1.00 90.44 74 SER A C 1
ATOM 567 O O . SER A 1 74 ? 21.909 -6.858 -43.910 1.00 90.44 74 SER A O 1
ATOM 569 N N . ASP A 1 75 ? 20.415 -5.490 -42.940 1.00 86.75 75 ASP A N 1
ATOM 570 C CA . ASP A 1 75 ? 21.355 -4.379 -42.765 1.00 86.75 75 ASP A CA 1
ATOM 571 C C . ASP A 1 75 ? 22.503 -4.753 -41.811 1.00 86.75 75 ASP A C 1
ATOM 573 O O . ASP A 1 75 ? 23.651 -4.406 -42.077 1.00 86.75 75 ASP A O 1
ATOM 577 N N . ILE A 1 76 ? 22.239 -5.517 -40.741 1.00 90.75 76 ILE A N 1
ATOM 578 C CA . ILE A 1 76 ? 23.284 -6.059 -39.852 1.00 90.75 76 ILE A CA 1
ATOM 579 C C . ILE A 1 76 ? 24.253 -6.955 -40.635 1.00 90.75 76 ILE A C 1
ATOM 581 O O . ILE A 1 76 ? 25.472 -6.853 -40.467 1.00 90.75 76 ILE A O 1
ATOM 585 N N . ALA A 1 77 ? 23.740 -7.845 -41.489 1.00 94.62 77 ALA A N 1
ATOM 586 C CA . ALA A 1 77 ? 24.579 -8.708 -42.320 1.00 94.62 77 ALA A CA 1
ATOM 587 C C . ALA A 1 77 ? 25.424 -7.895 -43.320 1.00 94.62 77 ALA A C 1
ATOM 589 O O . ALA A 1 77 ? 26.604 -8.197 -43.534 1.00 94.62 77 ALA A O 1
ATOM 590 N N . ASP A 1 78 ? 24.848 -6.832 -43.880 1.00 90.56 78 ASP A N 1
ATOM 591 C CA . ASP A 1 78 ? 25.529 -5.932 -44.806 1.00 90.56 78 ASP A CA 1
ATOM 592 C C . ASP A 1 78 ? 26.609 -5.091 -44.108 1.00 90.56 78 ASP A C 1
ATOM 594 O O . ASP A 1 78 ? 27.712 -4.965 -44.642 1.00 90.56 78 ASP A O 1
ATOM 598 N N . PHE A 1 79 ? 26.371 -4.602 -42.886 1.00 92.38 79 PHE A N 1
ATOM 599 C CA . PHE A 1 79 ? 27.398 -3.928 -42.081 1.00 92.38 79 PHE A CA 1
ATOM 600 C C . PHE A 1 79 ? 28.556 -4.863 -41.720 1.00 92.38 79 PHE A C 1
ATOM 602 O O . PHE A 1 79 ? 29.717 -4.484 -41.870 1.00 92.38 79 PHE A O 1
ATOM 609 N N . ASN A 1 80 ? 28.271 -6.105 -41.320 1.00 94.62 80 ASN A N 1
ATOM 610 C CA . ASN A 1 80 ? 29.318 -7.104 -41.075 1.00 94.62 80 ASN A CA 1
ATOM 611 C C . ASN A 1 80 ? 30.145 -7.387 -42.340 1.00 94.62 80 ASN A C 1
ATOM 613 O O . ASN A 1 80 ? 31.371 -7.504 -42.280 1.00 94.62 80 ASN A O 1
ATOM 617 N N . SER A 1 81 ? 29.486 -7.451 -43.499 1.00 94.06 81 SER A N 1
ATOM 618 C CA . SER A 1 81 ? 30.159 -7.614 -44.791 1.00 94.06 81 SER A CA 1
ATOM 619 C C . SER A 1 81 ? 31.016 -6.394 -45.136 1.00 94.06 81 SER A C 1
ATOM 621 O O . SER A 1 81 ? 32.160 -6.550 -45.560 1.00 94.06 81 SER A O 1
ATOM 623 N N . LEU A 1 82 ? 30.509 -5.179 -44.902 1.00 91.56 82 LEU A N 1
ATOM 624 C CA . LEU A 1 82 ? 31.245 -3.935 -45.115 1.00 91.56 82 LEU A CA 1
ATOM 625 C C . LEU A 1 82 ? 32.523 -3.895 -44.271 1.00 91.56 82 LEU A C 1
ATOM 627 O O . LEU A 1 82 ? 33.592 -3.658 -44.831 1.00 91.56 82 LEU A O 1
ATOM 631 N N . ILE A 1 83 ? 32.424 -4.198 -42.971 1.00 92.81 83 ILE A N 1
ATOM 632 C CA . ILE A 1 83 ? 33.564 -4.307 -42.044 1.00 92.81 83 ILE A CA 1
ATOM 633 C C . ILE A 1 83 ? 34.619 -5.273 -42.600 1.00 92.81 83 ILE A C 1
ATOM 635 O O . ILE A 1 83 ? 35.808 -4.948 -42.643 1.00 92.81 83 ILE A O 1
ATOM 639 N N . ALA A 1 84 ? 34.190 -6.449 -43.066 1.00 92.25 84 ALA A N 1
ATOM 640 C CA . ALA A 1 84 ? 35.095 -7.452 -43.614 1.00 92.25 84 ALA A CA 1
ATOM 641 C C . ALA A 1 84 ? 35.789 -6.983 -44.906 1.00 92.25 84 ALA A C 1
ATOM 643 O O . ALA A 1 84 ? 36.983 -7.233 -45.084 1.00 92.25 84 ALA A O 1
ATOM 644 N N . PHE A 1 85 ? 35.071 -6.294 -45.800 1.00 90.69 85 PHE A N 1
ATOM 645 C CA . PHE A 1 85 ? 35.620 -5.835 -47.077 1.00 90.69 85 PHE A CA 1
ATOM 646 C C . PHE A 1 85 ? 36.589 -4.658 -46.934 1.00 90.69 85 PHE A C 1
ATOM 648 O O . PHE A 1 85 ? 37.617 -4.650 -47.613 1.00 90.69 85 PHE A O 1
ATOM 655 N N . VAL A 1 86 ? 36.306 -3.676 -46.068 1.00 89.50 86 VAL A N 1
ATOM 656 C CA . VAL A 1 86 ? 37.180 -2.494 -45.918 1.00 89.50 86 VAL A CA 1
ATOM 657 C C . VAL A 1 86 ? 38.522 -2.829 -45.258 1.00 89.50 86 VAL A C 1
ATOM 659 O O . VAL A 1 86 ? 39.543 -2.220 -45.585 1.00 89.50 86 VAL A O 1
ATOM 662 N N . GLY A 1 87 ? 38.557 -3.845 -44.390 1.00 88.12 87 GLY A N 1
ATOM 663 C CA . GLY A 1 87 ? 39.780 -4.300 -43.731 1.00 88.12 87 GLY A CA 1
ATOM 664 C C . GLY A 1 87 ? 40.381 -3.239 -42.803 1.00 88.12 87 GLY A C 1
ATOM 665 O O . GLY A 1 87 ? 39.657 -2.525 -42.127 1.00 88.12 87 GLY A O 1
ATOM 666 N N . SER A 1 88 ? 41.713 -3.150 -42.737 1.00 88.50 88 SER A N 1
ATOM 667 C CA . SER A 1 88 ? 42.430 -2.273 -41.789 1.00 88.50 88 SER A CA 1
ATOM 668 C C . SER A 1 88 ? 43.429 -1.308 -42.436 1.00 88.50 88 SER A C 1
ATOM 670 O O . SER A 1 88 ? 44.130 -0.574 -41.744 1.00 88.50 88 SER A O 1
ATOM 672 N N . GLU A 1 89 ? 43.540 -1.315 -43.764 1.00 91.00 89 GLU A N 1
ATOM 673 C CA . GLU A 1 89 ? 44.529 -0.507 -44.476 1.00 91.00 89 GLU A CA 1
ATOM 674 C C . GLU A 1 89 ? 43.951 0.843 -44.914 1.00 91.00 89 GLU A C 1
ATOM 676 O O . GLU A 1 89 ? 42.970 0.882 -45.649 1.00 91.00 89 GLU A O 1
ATOM 681 N N . LEU A 1 90 ? 44.612 1.940 -44.531 1.00 90.81 90 LEU A N 1
ATOM 682 C CA . LEU A 1 90 ? 44.314 3.286 -45.026 1.00 90.81 90 LEU A CA 1
ATOM 683 C C . LEU A 1 90 ? 44.675 3.414 -46.515 1.00 90.81 90 LEU A C 1
ATOM 685 O O . LEU A 1 90 ? 45.833 3.206 -46.900 1.00 90.81 90 LEU A O 1
ATOM 689 N N . LEU A 1 91 ? 43.705 3.814 -47.340 1.00 92.44 91 LEU A N 1
ATOM 690 C CA . LEU A 1 91 ? 43.885 4.035 -48.777 1.00 92.44 91 LEU A CA 1
ATOM 691 C C . LEU A 1 91 ? 43.626 5.509 -49.118 1.00 92.44 91 LEU A C 1
ATOM 693 O O . LEU A 1 91 ? 42.484 5.940 -49.255 1.00 92.44 91 LEU A O 1
ATOM 697 N N . ASP A 1 92 ? 44.708 6.274 -49.268 1.00 91.62 92 ASP A N 1
ATOM 698 C CA . ASP A 1 92 ? 44.680 7.710 -49.567 1.00 91.62 92 ASP A CA 1
ATOM 699 C C . ASP A 1 92 ? 45.109 7.980 -51.016 1.00 91.62 92 ASP A C 1
ATOM 701 O O . ASP A 1 92 ? 46.278 7.810 -51.387 1.00 91.62 92 ASP A O 1
ATOM 705 N N . GLY A 1 93 ? 44.160 8.409 -51.847 1.00 89.44 93 GLY A N 1
ATOM 706 C CA . GLY A 1 93 ? 44.366 8.681 -53.266 1.00 89.44 93 GLY A CA 1
ATOM 707 C C . GLY A 1 93 ? 45.349 9.814 -53.516 1.00 89.44 93 GLY A C 1
ATOM 708 O O . GLY A 1 93 ? 46.089 9.760 -54.503 1.00 89.44 93 GLY A O 1
ATOM 709 N N . SER A 1 94 ? 45.434 10.781 -52.598 1.00 92.62 94 SER A N 1
ATOM 710 C CA . SER A 1 94 ? 46.348 11.923 -52.691 1.00 92.62 94 SER A CA 1
ATOM 711 C C . SER A 1 94 ? 47.811 11.505 -52.522 1.00 92.62 94 SER A C 1
ATOM 713 O O . SER A 1 94 ? 48.720 12.186 -52.995 1.00 92.62 94 SER A O 1
ATOM 715 N N . VAL A 1 95 ? 48.047 10.339 -51.913 1.00 94.00 95 VAL A N 1
ATOM 716 C CA . VAL A 1 95 ? 49.369 9.720 -51.780 1.00 94.00 95 VAL A CA 1
ATOM 717 C C . VAL A 1 95 ? 49.583 8.668 -52.866 1.00 94.00 95 VAL A C 1
ATOM 719 O O . VAL A 1 95 ? 50.604 8.684 -53.556 1.00 94.00 95 VAL A O 1
ATOM 722 N N . ILE A 1 96 ? 48.625 7.755 -53.037 1.00 91.31 96 ILE A N 1
ATOM 723 C CA . ILE A 1 96 ? 48.762 6.573 -53.896 1.00 91.31 96 ILE A CA 1
ATOM 724 C C . ILE A 1 96 ? 48.889 6.968 -55.371 1.00 91.31 96 ILE A C 1
ATOM 726 O O . ILE A 1 96 ? 49.800 6.496 -56.057 1.00 91.31 96 ILE A O 1
ATOM 730 N N . VAL A 1 97 ? 48.011 7.841 -55.877 1.00 88.06 97 VAL A N 1
ATOM 731 C CA . VAL A 1 97 ? 47.961 8.158 -57.313 1.00 88.06 97 VAL A CA 1
ATOM 732 C C . VAL A 1 97 ? 49.196 8.947 -57.776 1.00 88.06 97 VAL A C 1
ATOM 734 O O . VAL A 1 97 ? 49.776 8.555 -58.796 1.00 88.06 97 VAL A O 1
ATOM 737 N N . PRO A 1 98 ? 49.690 9.978 -57.054 1.00 88.38 98 PRO A N 1
ATOM 738 C CA . PRO A 1 98 ? 50.923 10.661 -57.441 1.00 88.38 98 PRO A CA 1
ATOM 739 C C . PRO A 1 98 ? 52.150 9.752 -57.369 1.00 88.38 98 PRO A C 1
ATOM 741 O O . PRO A 1 98 ? 52.976 9.786 -58.280 1.00 88.38 98 PRO A O 1
ATOM 744 N N . LYS A 1 99 ? 52.253 8.887 -56.348 1.00 87.00 99 LYS A N 1
ATOM 745 C CA . LYS A 1 99 ? 53.357 7.919 -56.230 1.00 87.00 99 LYS A CA 1
ATOM 746 C C . LYS A 1 99 ? 53.353 6.894 -57.362 1.00 87.00 99 LYS A C 1
ATOM 748 O O . LYS A 1 99 ? 54.412 6.576 -57.898 1.00 87.00 99 LYS A O 1
ATOM 753 N N . MET A 1 100 ? 52.175 6.426 -57.770 1.00 88.38 100 MET A N 1
ATOM 754 C CA . MET A 1 100 ? 52.016 5.541 -58.924 1.00 88.38 100 MET A CA 1
ATOM 755 C C . MET A 1 100 ? 52.412 6.239 -60.235 1.00 88.38 100 MET A C 1
ATOM 757 O O . MET A 1 100 ? 53.149 5.665 -61.034 1.00 88.38 100 MET A O 1
ATOM 761 N N . ARG A 1 101 ? 51.954 7.481 -60.461 1.00 90.69 101 ARG A N 1
ATOM 762 C CA . ARG A 1 101 ? 52.282 8.264 -61.668 1.00 90.69 101 ARG A CA 1
ATOM 763 C C . ARG A 1 101 ? 53.776 8.569 -61.753 1.00 90.69 101 ARG A C 1
ATOM 765 O O . ARG A 1 101 ? 54.356 8.408 -62.821 1.00 90.69 101 ARG A O 1
ATOM 772 N N . GLN A 1 102 ? 54.382 8.974 -60.637 1.00 90.81 102 GLN A N 1
ATOM 773 C CA . GLN A 1 102 ? 55.815 9.239 -60.549 1.00 90.81 102 GLN A CA 1
ATOM 774 C C . GLN A 1 102 ? 56.620 7.983 -60.900 1.00 90.81 102 GLN A C 1
ATOM 776 O O . GLN A 1 102 ? 57.426 8.035 -61.817 1.00 90.81 102 GLN A O 1
ATOM 781 N N . ALA A 1 103 ? 56.324 6.838 -60.276 1.00 83.38 103 ALA A N 1
ATOM 782 C CA . ALA A 1 103 ? 57.022 5.585 -60.569 1.00 83.38 103 ALA A CA 1
ATOM 783 C C . ALA A 1 103 ? 56.882 5.145 -62.040 1.00 83.38 103 ALA A C 1
ATOM 785 O O . ALA A 1 103 ? 57.815 4.594 -62.619 1.00 83.38 103 ALA A O 1
ATOM 786 N N . LEU A 1 104 ? 55.732 5.402 -62.675 1.00 87.50 104 LEU A N 1
ATOM 787 C CA . LEU A 1 104 ? 55.556 5.127 -64.103 1.00 87.50 104 LEU A CA 1
ATOM 788 C C . LEU A 1 104 ? 56.390 6.071 -64.983 1.00 87.50 104 LEU A C 1
ATOM 790 O O . LEU A 1 104 ? 56.979 5.616 -65.961 1.00 87.50 104 LEU A O 1
ATOM 794 N N . SER A 1 105 ? 56.443 7.359 -64.635 1.00 90.56 105 SER A N 1
ATOM 795 C CA . SER A 1 105 ? 57.264 8.357 -65.330 1.00 90.56 105 SER A CA 1
ATOM 796 C C . SER A 1 105 ? 58.756 8.045 -65.198 1.00 90.56 105 SER A C 1
ATOM 798 O O . SER A 1 105 ? 59.471 8.070 -66.196 1.00 90.56 105 SER A O 1
ATOM 800 N N . ASP A 1 106 ? 59.210 7.703 -63.991 1.00 87.56 106 ASP A N 1
ATOM 801 C CA . ASP A 1 106 ? 60.605 7.353 -63.704 1.00 87.56 106 ASP A CA 1
ATOM 802 C C . ASP A 1 106 ? 61.011 6.089 -64.478 1.00 87.56 106 ASP A C 1
ATOM 804 O O . ASP A 1 106 ? 62.049 6.073 -65.139 1.00 87.56 106 ASP A O 1
ATOM 808 N N . LYS A 1 107 ? 60.131 5.074 -64.530 1.00 92.62 107 LYS A N 1
ATOM 809 C CA . LYS A 1 107 ? 60.332 3.887 -65.374 1.00 92.62 107 LYS A CA 1
ATOM 810 C C . LYS A 1 107 ? 60.514 4.259 -66.849 1.00 92.62 107 LYS A C 1
ATOM 812 O O . LYS A 1 107 ? 61.439 3.762 -67.482 1.00 92.62 107 LYS A O 1
ATOM 817 N N . GLN A 1 108 ? 59.623 5.084 -67.405 1.00 90.62 108 GLN A N 1
ATOM 818 C CA . GLN A 1 108 ? 59.674 5.478 -68.819 1.00 90.62 108 GLN A CA 1
ATOM 819 C C . GLN A 1 108 ? 60.968 6.223 -69.154 1.00 90.62 108 GLN A C 1
ATOM 821 O O . GLN A 1 108 ? 61.566 5.980 -70.201 1.00 90.62 108 GLN A O 1
ATOM 826 N N . GLU A 1 109 ? 61.417 7.099 -68.256 1.00 94.88 109 GLU A N 1
ATOM 827 C CA . GLU A 1 109 ? 62.668 7.829 -68.427 1.00 94.88 109 GLU A CA 1
ATOM 828 C C . GLU A 1 109 ? 63.887 6.903 -68.328 1.00 94.88 109 GLU A C 1
ATOM 830 O O . GLU A 1 109 ? 64.792 6.983 -69.158 1.00 94.88 109 GLU A O 1
ATOM 835 N N . HIS A 1 110 ? 63.905 5.973 -67.371 1.00 92.88 110 HIS A N 1
ATOM 836 C CA . HIS A 1 110 ? 64.985 4.996 -67.251 1.00 92.88 110 HIS A CA 1
ATOM 837 C C . HIS A 1 110 ? 65.023 3.998 -68.420 1.00 92.88 110 HIS A C 1
ATOM 839 O O . HIS A 1 110 ? 66.115 3.673 -68.887 1.00 92.88 110 HIS A O 1
ATOM 845 N N . ASP A 1 111 ? 63.877 3.565 -68.954 1.00 91.31 111 ASP A N 1
ATOM 846 C CA . ASP A 1 111 ? 63.822 2.754 -70.179 1.00 91.31 111 ASP A CA 1
ATOM 847 C C . ASP A 1 111 ? 64.418 3.526 -71.368 1.00 91.31 111 ASP A C 1
ATOM 849 O O . ASP A 1 111 ? 65.303 3.013 -72.055 1.00 91.31 111 ASP A O 1
ATOM 853 N N . ARG A 1 112 ? 64.018 4.794 -71.555 1.00 96.69 112 ARG A N 1
ATOM 854 C CA . ARG A 1 112 ? 64.556 5.673 -72.608 1.00 96.69 112 ARG A CA 1
ATOM 855 C C . ARG A 1 112 ? 66.072 5.836 -72.482 1.00 96.69 112 ARG A C 1
ATOM 857 O O . ARG A 1 112 ? 66.794 5.681 -73.464 1.00 96.69 112 ARG A O 1
ATOM 864 N N . LEU A 1 113 ? 66.570 6.122 -71.277 1.00 93.75 113 LEU A N 1
ATOM 865 C CA . LEU A 1 113 ? 68.006 6.259 -71.013 1.00 93.75 113 LEU A CA 1
ATOM 866 C C . LEU A 1 113 ? 68.758 4.941 -71.237 1.00 93.75 113 LEU A C 1
ATOM 868 O O . LEU A 1 113 ? 69.893 4.964 -71.719 1.00 93.75 113 LEU A O 1
ATOM 872 N N . SER A 1 114 ? 68.147 3.797 -70.921 1.00 93.00 114 SER A N 1
ATOM 873 C CA . SER A 1 114 ? 68.720 2.482 -71.212 1.00 93.00 114 SER A CA 1
ATOM 874 C C . SER A 1 114 ? 68.855 2.262 -72.721 1.00 93.00 114 SER A C 1
ATOM 876 O O . SER A 1 114 ? 69.955 1.971 -73.191 1.00 93.00 114 SER A O 1
ATOM 878 N N . GLU A 1 115 ? 67.787 2.489 -73.492 1.00 94.88 115 GLU A N 1
ATOM 879 C CA . GLU A 1 115 ? 67.767 2.343 -74.955 1.00 94.88 115 GLU A CA 1
ATOM 880 C C . GLU A 1 115 ? 68.741 3.296 -75.662 1.00 94.88 115 GLU A C 1
ATOM 882 O O . GLU A 1 115 ? 69.451 2.891 -76.588 1.00 94.88 115 GLU A O 1
ATOM 887 N N . GLU A 1 116 ? 68.834 4.550 -75.210 1.00 95.62 116 GLU A N 1
ATOM 888 C CA . GLU A 1 116 ? 69.773 5.535 -75.755 1.00 95.62 116 GLU A CA 1
ATOM 889 C C . GLU A 1 116 ? 71.228 5.132 -75.530 1.00 95.62 116 GLU A C 1
ATOM 891 O O . GLU A 1 116 ? 72.045 5.222 -76.449 1.00 95.62 116 GLU A O 1
ATOM 896 N N . ASN A 1 117 ? 71.570 4.673 -74.323 1.00 89.62 117 ASN A N 1
ATOM 897 C CA . ASN A 1 117 ? 72.925 4.211 -74.029 1.00 89.62 117 ASN A CA 1
ATOM 898 C C . ASN A 1 117 ? 73.235 2.885 -74.736 1.00 89.62 117 ASN A C 1
ATOM 900 O O . ASN A 1 117 ? 74.361 2.698 -75.192 1.00 89.62 117 ASN A O 1
ATOM 904 N N . TRP A 1 118 ? 72.246 2.005 -74.928 1.00 93.12 118 TRP A N 1
ATOM 905 C CA . TRP A 1 118 ? 72.427 0.810 -75.753 1.00 93.12 118 TRP A CA 1
ATOM 906 C C . TRP A 1 118 ? 72.687 1.174 -77.219 1.00 93.12 118 TRP A C 1
ATOM 908 O O . TRP A 1 118 ? 73.619 0.665 -77.837 1.00 93.12 118 TRP A O 1
ATOM 918 N N . SER A 1 119 ? 71.921 2.110 -77.772 1.00 95.00 119 SER A N 1
ATOM 919 C CA . SER A 1 119 ? 72.115 2.573 -79.149 1.00 95.00 119 SER A CA 1
ATOM 920 C C . SER A 1 119 ? 73.506 3.189 -79.339 1.00 95.00 119 SER A C 1
ATOM 922 O O . SER A 1 119 ? 74.193 2.855 -80.302 1.00 95.00 119 SER A O 1
ATOM 924 N N . LYS A 1 120 ? 73.971 4.004 -78.375 1.00 93.44 120 LYS A N 1
ATOM 925 C CA . LYS A 1 120 ? 75.340 4.553 -78.360 1.00 93.44 120 LYS A CA 1
ATOM 926 C C . LYS A 1 120 ? 76.405 3.461 -78.302 1.00 93.44 120 LYS A C 1
ATOM 928 O O . LYS A 1 120 ? 77.374 3.540 -79.046 1.00 93.44 120 LYS A O 1
ATOM 933 N N . ALA A 1 121 ? 76.223 2.443 -77.459 1.00 90.38 121 ALA A N 1
ATOM 934 C CA . ALA A 1 121 ? 77.156 1.322 -77.364 1.00 90.38 121 ALA A CA 1
ATOM 935 C C . ALA A 1 121 ? 77.250 0.528 -78.679 1.00 90.38 121 ALA A C 1
ATOM 937 O O . ALA A 1 121 ? 78.336 0.091 -79.042 1.00 90.38 121 ALA A O 1
ATOM 938 N N . GLN A 1 122 ? 76.139 0.365 -79.411 1.00 92.44 122 GLN A N 1
ATOM 939 C CA . GLN A 1 122 ? 76.118 -0.336 -80.705 1.00 92.44 122 GLN A CA 1
ATOM 940 C C . GLN A 1 122 ? 76.774 0.459 -81.839 1.00 92.44 122 GLN A C 1
ATOM 942 O O . GLN A 1 122 ? 77.311 -0.142 -82.766 1.00 92.44 122 GLN A O 1
ATOM 947 N N . SER A 1 123 ? 76.715 1.792 -81.785 1.00 92.44 123 SER A N 1
ATOM 948 C CA . SER A 1 123 ? 77.277 2.677 -82.812 1.00 92.44 123 SER A CA 1
ATOM 949 C C . SER A 1 123 ? 78.688 3.194 -82.499 1.00 92.44 123 SER A C 1
ATOM 951 O O . SER A 1 123 ? 79.187 4.035 -83.242 1.00 92.44 123 SER A O 1
ATOM 953 N N . CYS A 1 124 ? 79.295 2.789 -81.380 1.00 91.19 124 CYS A N 1
ATOM 954 C CA . CYS A 1 124 ? 80.598 3.282 -80.928 1.00 91.19 124 CYS A CA 1
ATOM 955 C C . CYS A 1 124 ? 81.739 2.389 -81.439 1.00 91.19 124 CYS A C 1
ATOM 957 O O . CYS A 1 124 ? 81.730 1.180 -81.213 1.00 91.19 124 CYS A O 1
ATOM 959 N N . ASP A 1 125 ? 82.736 2.993 -82.091 1.00 90.62 125 ASP A N 1
ATOM 960 C CA . ASP A 1 125 ? 83.889 2.275 -82.653 1.00 90.62 125 ASP A CA 1
ATOM 961 C C . ASP A 1 125 ? 84.961 1.916 -81.598 1.00 90.62 125 ASP A C 1
ATOM 963 O O . ASP A 1 125 ? 85.761 1.003 -81.820 1.00 90.62 125 ASP A O 1
ATOM 967 N N . ASP A 1 126 ? 85.001 2.614 -80.451 1.00 92.38 126 ASP A N 1
ATOM 968 C CA . ASP A 1 126 ? 85.943 2.330 -79.358 1.00 92.38 126 ASP A CA 1
ATOM 969 C C . ASP A 1 126 ? 85.374 1.248 -78.416 1.00 92.38 126 ASP A C 1
ATOM 971 O O . ASP A 1 126 ? 84.331 1.456 -77.786 1.00 92.38 126 ASP A O 1
ATOM 975 N N . PRO A 1 127 ? 86.053 0.097 -78.251 1.00 82.38 127 PRO A N 1
ATOM 976 C CA . PRO A 1 127 ? 85.539 -1.011 -77.450 1.00 82.38 127 PRO A CA 1
ATOM 977 C C . PRO A 1 127 ? 85.432 -0.705 -75.946 1.00 82.38 127 PRO A C 1
ATOM 979 O O . PRO A 1 127 ? 84.581 -1.289 -75.271 1.00 82.38 127 PRO A O 1
ATOM 982 N N . TYR A 1 128 ? 86.266 0.183 -75.397 1.00 83.44 128 TYR A N 1
ATOM 983 C CA . TYR A 1 128 ? 86.201 0.568 -73.984 1.00 83.44 128 TYR A CA 1
ATOM 984 C C . TYR A 1 128 ? 85.057 1.550 -73.730 1.00 83.44 128 TYR A C 1
ATOM 986 O O . TYR A 1 128 ? 84.353 1.430 -72.724 1.00 83.44 128 TYR A O 1
ATOM 994 N N . GLU A 1 129 ? 84.833 2.488 -74.650 1.00 84.69 129 GLU A N 1
ATOM 995 C CA . GLU A 1 129 ? 83.716 3.431 -74.562 1.00 84.69 129 GLU A CA 1
ATOM 996 C C . GLU A 1 129 ? 82.368 2.722 -74.794 1.00 84.69 129 GLU A C 1
ATOM 998 O O . GLU A 1 129 ? 81.420 2.927 -74.031 1.00 84.69 129 GLU A O 1
ATOM 1003 N N . ALA A 1 130 ? 82.306 1.780 -75.744 1.00 76.31 130 ALA A N 1
ATOM 1004 C CA . ALA A 1 130 ? 81.147 0.914 -75.964 1.00 76.31 130 ALA A CA 1
ATOM 1005 C C . ALA A 1 130 ? 80.786 0.084 -74.715 1.00 76.31 130 ALA A C 1
ATOM 1007 O O . ALA A 1 130 ? 79.612 0.001 -74.340 1.00 76.31 130 ALA A O 1
ATOM 1008 N N . ALA A 1 131 ? 81.782 -0.484 -74.022 1.00 76.88 131 ALA A N 1
ATOM 1009 C CA . ALA A 1 131 ? 81.570 -1.201 -72.762 1.00 76.88 131 ALA A CA 1
ATOM 1010 C C . ALA A 1 131 ? 81.056 -0.278 -71.640 1.00 76.88 131 ALA A C 1
ATOM 1012 O O . ALA A 1 131 ? 80.195 -0.682 -70.853 1.00 76.88 131 ALA A O 1
ATOM 1013 N N . GLY A 1 132 ? 81.539 0.969 -71.586 1.00 79.19 132 GLY A N 1
ATOM 1014 C CA . GLY A 1 132 ? 81.049 1.995 -70.663 1.00 79.19 132 GLY A CA 1
ATOM 1015 C C . GLY A 1 132 ? 79.573 2.338 -70.890 1.00 79.19 132 GLY A C 1
ATOM 1016 O O . GLY A 1 132 ? 78.780 2.285 -69.947 1.00 79.19 132 GLY A O 1
ATOM 1017 N N . TYR A 1 133 ? 79.178 2.611 -72.138 1.00 78.44 133 TYR A N 1
ATOM 1018 C CA . TYR A 1 133 ? 77.775 2.864 -72.489 1.00 78.44 133 TYR A CA 1
ATOM 1019 C C . TYR A 1 133 ? 76.874 1.653 -72.198 1.00 78.44 133 TYR A C 1
ATOM 1021 O O . TYR A 1 133 ? 75.782 1.824 -71.656 1.00 78.44 133 TYR A O 1
ATOM 1029 N N . ALA A 1 134 ? 77.337 0.426 -72.463 1.00 77.50 134 ALA A N 1
ATOM 1030 C CA . ALA A 1 134 ? 76.586 -0.792 -72.149 1.00 77.50 134 ALA A CA 1
ATOM 1031 C C . ALA A 1 134 ? 76.369 -0.986 -70.632 1.00 77.50 134 ALA A C 1
ATOM 1033 O O . ALA A 1 134 ? 75.284 -1.387 -70.206 1.00 77.50 134 ALA A O 1
ATOM 1034 N N . ALA A 1 135 ? 77.363 -0.663 -69.797 1.00 75.06 135 ALA A N 1
ATOM 1035 C CA . ALA A 1 135 ? 77.223 -0.716 -68.340 1.00 75.06 135 ALA A CA 1
ATOM 1036 C C . ALA A 1 135 ? 76.206 0.315 -67.815 1.00 75.06 135 ALA A C 1
ATOM 1038 O O . ALA A 1 135 ? 75.381 -0.011 -66.958 1.00 75.06 135 ALA A O 1
ATOM 1039 N N . ILE A 1 136 ? 76.216 1.536 -68.366 1.00 82.75 136 ILE A N 1
ATOM 1040 C CA . ILE A 1 136 ? 75.229 2.581 -68.052 1.00 82.75 136 ILE A CA 1
ATOM 1041 C C . ILE A 1 136 ? 73.822 2.141 -68.486 1.00 82.75 136 ILE A C 1
ATOM 1043 O O . ILE A 1 136 ? 72.870 2.287 -67.719 1.00 82.75 136 ILE A O 1
ATOM 1047 N N . ALA A 1 137 ? 73.688 1.539 -69.672 1.00 76.25 137 ALA A N 1
ATOM 1048 C CA . ALA A 1 137 ? 72.418 0.995 -70.149 1.00 76.25 137 ALA A CA 1
ATOM 1049 C C . ALA A 1 137 ? 71.863 -0.084 -69.200 1.00 76.25 137 ALA A C 1
ATOM 1051 O O . ALA A 1 137 ? 70.679 -0.053 -68.854 1.00 76.25 137 ALA A O 1
ATOM 1052 N N . GLY A 1 138 ? 72.720 -0.996 -68.724 1.00 67.06 138 GLY A N 1
ATOM 1053 C CA . GLY A 1 138 ? 72.355 -2.025 -67.746 1.00 67.06 138 GLY A CA 1
ATOM 1054 C C . GLY A 1 138 ? 71.948 -1.460 -66.380 1.00 67.06 138 GLY A C 1
ATOM 1055 O O . GLY A 1 138 ? 70.995 -1.949 -65.774 1.00 67.06 138 GLY A O 1
ATOM 1056 N N . TYR A 1 139 ? 72.615 -0.401 -65.910 1.00 83.19 139 TYR A N 1
ATOM 1057 C CA . TYR A 1 139 ? 72.231 0.302 -64.683 1.00 83.19 139 TYR A CA 1
ATOM 1058 C C . TYR A 1 139 ? 70.824 0.907 -64.788 1.00 83.19 139 TYR A C 1
ATOM 1060 O O . TYR A 1 139 ? 69.991 0.676 -63.910 1.00 83.19 139 TYR A O 1
ATOM 1068 N N . TYR A 1 140 ? 70.520 1.607 -65.886 1.00 81.75 140 TYR A N 1
ATOM 1069 C CA . TYR A 1 140 ? 69.186 2.172 -66.101 1.00 81.75 140 TYR A CA 1
ATOM 1070 C C . TYR A 1 140 ? 68.102 1.101 -66.276 1.00 81.75 140 TYR A C 1
ATOM 1072 O O . TYR A 1 140 ? 67.002 1.274 -65.759 1.00 81.75 140 TYR A O 1
ATOM 1080 N N . ALA A 1 141 ? 68.415 -0.047 -66.886 1.00 78.56 141 ALA A N 1
ATOM 1081 C CA . ALA A 1 141 ? 67.482 -1.175 -66.952 1.00 78.56 141 ALA A CA 1
ATOM 1082 C C . ALA A 1 141 ? 67.123 -1.725 -65.554 1.00 78.56 141 ALA A C 1
ATOM 1084 O O . ALA A 1 141 ? 65.970 -2.075 -65.293 1.00 78.56 141 ALA A O 1
ATOM 1085 N N . LEU A 1 142 ? 68.090 -1.777 -64.627 1.00 83.00 142 LEU A N 1
ATOM 1086 C CA . LEU A 1 142 ? 67.837 -2.170 -63.235 1.00 83.00 142 LEU A CA 1
ATOM 1087 C C . LEU A 1 142 ? 66.970 -1.145 -62.493 1.00 83.00 142 LEU A C 1
ATOM 1089 O O . LEU A 1 142 ? 66.075 -1.542 -61.743 1.00 83.00 142 LEU A O 1
ATOM 1093 N N . LEU A 1 143 ? 67.209 0.153 -62.709 1.00 83.56 143 LEU A N 1
ATOM 1094 C CA . LEU A 1 143 ? 66.378 1.214 -62.137 1.00 83.56 143 LEU A CA 1
ATOM 1095 C C . LEU A 1 143 ? 64.938 1.143 -62.662 1.00 83.56 143 LEU A C 1
ATOM 1097 O O . LEU A 1 143 ? 64.012 1.095 -61.857 1.00 83.56 143 LEU A O 1
ATOM 1101 N N . ALA A 1 144 ? 64.745 0.992 -63.975 1.00 74.69 144 ALA A N 1
ATOM 1102 C CA . ALA A 1 144 ? 63.420 0.824 -64.574 1.00 74.69 144 ALA A CA 1
ATOM 1103 C C . ALA A 1 144 ? 62.672 -0.403 -64.014 1.00 74.69 144 ALA A C 1
ATOM 1105 O O . ALA A 1 144 ? 61.471 -0.345 -63.732 1.00 74.69 144 ALA A O 1
ATOM 1106 N N . ALA A 1 145 ? 63.376 -1.520 -63.791 1.00 77.38 145 ALA A N 1
ATOM 1107 C CA . ALA A 1 145 ? 62.795 -2.701 -63.156 1.00 77.38 145 ALA A CA 1
ATOM 1108 C C . ALA A 1 145 ? 62.371 -2.436 -61.698 1.00 77.38 145 ALA A C 1
ATOM 1110 O O . ALA A 1 145 ? 61.340 -2.949 -61.253 1.00 77.38 145 ALA A O 1
ATOM 1111 N N . ASN A 1 146 ? 63.137 -1.636 -60.952 1.00 78.69 146 ASN A N 1
ATOM 1112 C CA . ASN A 1 146 ? 62.782 -1.227 -59.595 1.00 78.69 146 ASN A CA 1
ATOM 1113 C C . ASN A 1 146 ? 61.565 -0.289 -59.582 1.00 78.69 146 ASN A C 1
ATOM 1115 O O . ASN A 1 146 ? 60.625 -0.521 -58.819 1.00 78.69 146 ASN A O 1
ATOM 1119 N N . ASP A 1 147 ? 61.522 0.698 -60.473 1.00 76.62 147 ASP A N 1
ATOM 1120 C CA . ASP A 1 147 ? 60.390 1.622 -60.590 1.00 76.62 147 ASP A CA 1
ATOM 1121 C C . ASP A 1 147 ? 59.111 0.897 -61.004 1.00 76.62 147 ASP A C 1
ATOM 1123 O O . ASP A 1 147 ? 58.033 1.183 -60.486 1.00 76.62 147 ASP A O 1
ATOM 1127 N N . HIS A 1 148 ? 59.219 -0.134 -61.847 1.00 81.00 148 HIS A N 1
ATOM 1128 C CA . HIS A 1 148 ? 58.083 -0.993 -62.169 1.00 81.00 148 HIS A CA 1
ATOM 1129 C C . HIS A 1 148 ? 57.545 -1.760 -60.949 1.00 81.00 148 HIS A C 1
ATOM 1131 O O . HIS A 1 148 ? 56.329 -1.933 -60.815 1.00 81.00 148 HIS A O 1
ATOM 1137 N N . ARG A 1 149 ? 58.415 -2.199 -60.027 1.00 81.75 149 ARG A N 1
ATOM 1138 C CA . ARG A 1 149 ? 57.984 -2.826 -58.763 1.00 81.75 149 ARG A CA 1
ATOM 1139 C C . ARG A 1 149 ? 57.276 -1.820 -57.859 1.00 81.75 149 ARG A C 1
ATOM 1141 O O . ARG A 1 149 ? 56.235 -2.153 -57.297 1.00 81.75 149 ARG A O 1
ATOM 1148 N N . ILE A 1 150 ? 57.798 -0.596 -57.760 1.00 81.81 150 ILE A N 1
ATOM 1149 C CA . ILE A 1 150 ? 57.169 0.496 -57.001 1.00 81.81 150 ILE A CA 1
ATOM 1150 C C . ILE A 1 150 ? 55.802 0.837 -57.606 1.00 81.81 150 ILE A C 1
ATOM 1152 O O . ILE A 1 150 ? 54.812 0.911 -56.879 1.00 81.81 150 ILE A O 1
ATOM 1156 N N . TYR A 1 151 ? 55.718 0.970 -58.932 1.00 85.88 151 TYR A N 1
ATOM 1157 C CA . TYR A 1 151 ? 54.461 1.159 -59.652 1.00 85.88 151 TYR A CA 1
ATOM 1158 C C . TYR A 1 151 ? 53.463 0.042 -59.333 1.00 85.88 151 TYR A C 1
ATOM 1160 O O . TYR A 1 151 ? 52.332 0.330 -58.954 1.00 85.88 151 TYR A O 1
ATOM 1168 N N . SER A 1 152 ? 53.885 -1.222 -59.429 1.00 81.69 152 SER A N 1
ATOM 1169 C CA . SER A 1 152 ? 53.020 -2.385 -59.189 1.00 81.69 152 SER A CA 1
ATOM 1170 C C . SER A 1 152 ? 52.490 -2.431 -57.754 1.00 81.69 152 SER A C 1
ATOM 1172 O O . SER A 1 152 ? 51.331 -2.775 -57.541 1.00 81.69 152 SER A O 1
ATOM 1174 N N . TYR A 1 153 ? 53.303 -2.029 -56.770 1.00 87.62 153 TYR A N 1
ATOM 1175 C CA . TYR A 1 153 ? 52.874 -1.899 -55.377 1.00 87.62 153 TYR A CA 1
ATOM 1176 C C . TYR A 1 153 ? 51.745 -0.870 -55.219 1.00 87.62 153 TYR A C 1
ATOM 1178 O O . TYR A 1 153 ? 50.693 -1.184 -54.662 1.00 87.62 153 TYR A O 1
ATOM 1186 N N . TRP A 1 154 ? 51.930 0.347 -55.743 1.00 86.31 154 TRP A N 1
ATOM 1187 C CA . TRP A 1 154 ? 50.907 1.395 -55.654 1.00 86.31 154 TRP A CA 1
ATOM 1188 C C . TRP A 1 154 ? 49.666 1.072 -56.488 1.00 86.31 154 TRP A C 1
ATOM 1190 O O . TRP A 1 154 ? 48.548 1.326 -56.042 1.00 86.31 154 TRP A O 1
ATOM 1200 N N . LYS A 1 155 ? 49.848 0.449 -57.656 1.00 87.94 155 LYS A N 1
ATOM 1201 C CA . LYS A 1 155 ? 48.754 -0.039 -58.496 1.00 87.94 155 LYS A CA 1
ATOM 1202 C C . LYS A 1 155 ? 47.926 -1.097 -57.768 1.00 87.94 155 LYS A C 1
ATOM 1204 O O . LYS A 1 155 ? 46.709 -0.977 -57.756 1.00 87.94 155 LYS A O 1
ATOM 1209 N N . GLY A 1 156 ? 48.562 -2.036 -57.066 1.00 89.00 156 GLY A N 1
ATOM 1210 C CA . GLY A 1 156 ? 47.864 -3.021 -56.236 1.00 89.00 156 GLY A CA 1
ATOM 1211 C C . GLY A 1 156 ? 47.008 -2.391 -55.130 1.00 89.00 156 GLY A C 1
ATOM 1212 O O . GLY A 1 156 ? 45.912 -2.873 -54.857 1.00 89.00 156 GLY A O 1
ATOM 1213 N N . LYS A 1 157 ? 47.449 -1.272 -54.535 1.00 90.62 157 LYS A N 1
ATOM 1214 C CA . LYS A 1 157 ? 46.620 -0.516 -53.578 1.00 90.62 157 LYS A CA 1
ATOM 1215 C C . LYS A 1 157 ? 45.428 0.175 -54.237 1.00 90.62 157 LYS A C 1
ATOM 1217 O O . LYS A 1 157 ? 44.332 0.148 -53.683 1.00 90.62 157 LYS A O 1
ATOM 1222 N N . ALA A 1 158 ? 45.629 0.775 -55.409 1.00 86.56 158 ALA A N 1
ATOM 1223 C CA . ALA A 1 158 ? 44.539 1.374 -56.177 1.00 86.56 158 ALA A CA 1
ATOM 1224 C C . ALA A 1 158 ? 43.511 0.312 -56.618 1.00 86.56 158 ALA A C 1
ATOM 1226 O O . ALA A 1 158 ? 42.313 0.537 -56.494 1.00 86.56 158 ALA A O 1
ATOM 1227 N N . ASP A 1 159 ? 43.973 -0.865 -57.048 1.00 91.44 159 ASP A N 1
ATOM 1228 C CA . ASP A 1 159 ? 43.110 -1.990 -57.427 1.00 91.44 159 ASP A CA 1
ATOM 1229 C C . ASP A 1 159 ? 42.345 -2.552 -56.221 1.00 91.44 159 ASP A C 1
ATOM 1231 O O . ASP A 1 159 ? 41.181 -2.929 -56.347 1.00 91.44 159 ASP A O 1
ATOM 1235 N N . LYS A 1 160 ? 42.961 -2.560 -55.030 1.00 92.25 160 LYS A N 1
ATOM 1236 C CA . LYS A 1 160 ? 42.275 -2.911 -53.780 1.00 92.25 160 LYS A CA 1
ATOM 1237 C C . LYS A 1 160 ? 41.128 -1.945 -53.476 1.00 92.25 160 LYS A C 1
ATOM 1239 O O . LYS A 1 160 ? 40.050 -2.414 -53.126 1.00 92.25 160 LYS A O 1
ATOM 1244 N N . TYR A 1 161 ? 41.332 -0.635 -53.641 1.00 92.19 161 TYR A N 1
ATOM 1245 C CA . TYR A 1 161 ? 40.258 0.355 -53.487 1.00 92.19 161 TYR A CA 1
ATOM 1246 C C . TYR A 1 161 ? 39.088 0.055 -54.438 1.00 92.19 161 TYR A C 1
ATOM 1248 O O . TYR A 1 161 ? 37.950 -0.083 -53.994 1.00 92.19 161 TYR A O 1
ATOM 1256 N N . ASP A 1 162 ? 39.382 -0.137 -55.728 1.00 88.44 162 ASP A N 1
ATOM 1257 C CA . ASP A 1 162 ? 38.363 -0.402 -56.753 1.00 88.44 162 ASP A CA 1
ATOM 1258 C C . ASP A 1 162 ? 37.631 -1.738 -56.496 1.00 88.44 162 ASP A C 1
ATOM 1260 O O . ASP A 1 162 ? 36.423 -1.859 -56.711 1.00 88.44 162 ASP A O 1
ATOM 1264 N N . SER A 1 163 ? 38.339 -2.745 -55.971 1.00 90.81 163 SER A N 1
ATOM 1265 C CA . SER A 1 163 ? 37.748 -4.021 -55.555 1.00 90.81 163 SER A CA 1
ATOM 1266 C C . SER A 1 163 ? 36.795 -3.865 -54.369 1.00 90.81 163 SER A C 1
ATOM 1268 O O . SER A 1 163 ? 35.761 -4.536 -54.341 1.00 90.81 163 SER A O 1
ATOM 1270 N N . ILE A 1 164 ? 37.127 -3.016 -53.391 1.00 91.50 164 ILE A N 1
ATOM 1271 C CA . ILE A 1 164 ? 36.251 -2.727 -52.247 1.00 91.50 164 ILE A CA 1
ATOM 1272 C C . ILE A 1 164 ? 34.988 -2.028 -52.743 1.00 91.50 164 ILE A C 1
ATOM 1274 O O . ILE A 1 164 ? 33.895 -2.510 -52.462 1.00 91.50 164 ILE A O 1
ATOM 1278 N N . GLU A 1 165 ? 35.123 -0.965 -53.539 1.00 88.88 165 GLU A N 1
ATOM 1279 C CA . GLU A 1 165 ? 33.984 -0.241 -54.119 1.00 88.88 165 GLU A CA 1
ATOM 1280 C C . GLU A 1 165 ? 33.065 -1.180 -54.916 1.00 88.88 165 GLU A C 1
ATOM 1282 O O . GLU A 1 165 ? 31.847 -1.188 -54.729 1.00 88.88 165 GLU A O 1
ATOM 1287 N N . SER A 1 166 ? 33.640 -2.038 -55.765 1.00 87.31 166 SER A N 1
ATOM 1288 C CA . SER A 1 166 ? 32.857 -3.001 -56.542 1.00 87.31 166 SER A CA 1
ATOM 1289 C C . SER A 1 166 ? 32.153 -4.046 -55.672 1.00 87.31 166 SER A C 1
ATOM 1291 O O . SER A 1 166 ? 31.067 -4.491 -56.043 1.00 87.31 166 SER A O 1
ATOM 1293 N N . SER A 1 167 ? 32.756 -4.463 -54.554 1.00 89.19 167 SER A N 1
ATOM 1294 C CA . S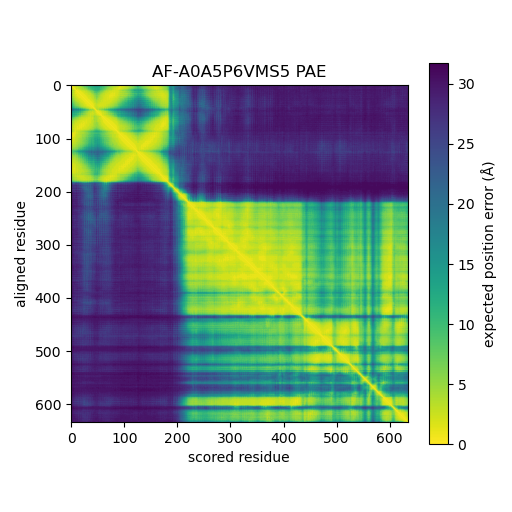ER A 1 167 ? 32.193 -5.496 -53.669 1.00 89.19 167 SER A CA 1
ATOM 1295 C C . SER A 1 167 ? 31.107 -4.942 -52.745 1.00 89.19 167 SER A C 1
ATOM 1297 O O . SER A 1 167 ? 30.200 -5.675 -52.362 1.00 89.19 167 SER A O 1
ATOM 1299 N N . THR A 1 168 ? 31.161 -3.650 -52.412 1.00 88.06 168 THR A N 1
ATOM 1300 C CA . THR A 1 168 ? 30.224 -3.008 -51.475 1.00 88.06 168 THR A CA 1
ATOM 1301 C C . THR A 1 168 ? 29.056 -2.298 -52.161 1.00 88.06 168 THR A C 1
ATOM 1303 O O . THR A 1 168 ? 28.052 -2.016 -51.512 1.00 88.06 168 THR A O 1
ATOM 1306 N N . LYS A 1 169 ? 29.120 -2.067 -53.480 1.00 87.94 169 LYS A N 1
ATOM 1307 C CA . LYS A 1 169 ? 28.092 -1.355 -54.269 1.00 87.94 169 LYS A CA 1
ATOM 1308 C C . LYS A 1 169 ? 26.664 -1.908 -54.135 1.00 87.94 169 LYS A C 1
ATOM 1310 O O . LYS A 1 169 ? 25.700 -1.194 -54.403 1.00 87.94 169 LYS A O 1
ATOM 1315 N N . GLY A 1 170 ? 26.527 -3.189 -53.795 1.00 85.50 170 GLY A N 1
ATOM 1316 C CA . GLY A 1 170 ? 25.241 -3.877 -53.670 1.00 85.50 170 GLY A CA 1
ATOM 1317 C C . GLY A 1 170 ? 24.677 -3.961 -52.250 1.00 85.50 170 GLY A C 1
ATOM 1318 O O . GLY A 1 170 ? 23.549 -4.434 -52.103 1.00 85.50 170 GLY A O 1
ATOM 1319 N N . LEU A 1 171 ? 25.439 -3.542 -51.236 1.00 86.44 171 LEU A N 1
ATOM 1320 C CA . LEU A 1 171 ? 25.020 -3.622 -49.838 1.00 86.44 171 LEU A CA 1
ATOM 1321 C C . LEU A 1 171 ? 23.810 -2.713 -49.574 1.00 86.44 171 LEU A C 1
ATOM 1323 O O . LEU A 1 171 ? 23.600 -1.713 -50.262 1.00 86.44 171 LEU A O 1
ATOM 1327 N N . PHE A 1 172 ? 23.008 -3.084 -48.580 1.00 85.38 172 PHE A N 1
ATOM 1328 C CA . PHE A 1 172 ? 21.797 -2.414 -48.094 1.00 85.38 172 PHE A CA 1
ATOM 1329 C C . PHE A 1 172 ? 20.592 -2.442 -49.046 1.00 85.38 172 PHE A C 1
ATOM 1331 O O . PHE A 1 172 ? 19.511 -1.962 -48.701 1.00 85.38 172 PHE A O 1
ATOM 1338 N N . ASN A 1 173 ? 20.712 -3.062 -50.224 1.00 84.94 173 ASN A N 1
ATOM 1339 C CA . ASN A 1 173 ? 19.590 -3.199 -51.158 1.00 84.94 173 ASN A CA 1
ATOM 1340 C C . ASN A 1 173 ? 18.483 -4.120 -50.622 1.00 84.94 173 ASN A C 1
ATOM 1342 O O . ASN A 1 173 ? 17.301 -3.844 -50.829 1.00 84.94 173 ASN A O 1
ATOM 1346 N N . ALA A 1 174 ? 18.846 -5.208 -49.935 1.00 81.31 174 ALA A N 1
ATOM 1347 C CA . ALA A 1 174 ? 17.875 -6.147 -49.374 1.00 81.31 174 ALA A CA 1
ATOM 1348 C C . ALA A 1 174 ? 17.089 -5.517 -48.214 1.00 81.31 174 ALA A C 1
ATOM 1350 O O . ALA A 1 174 ? 15.858 -5.566 -48.205 1.00 81.31 174 ALA A O 1
ATOM 1351 N N . GLY A 1 175 ? 17.785 -4.856 -47.281 1.00 74.06 175 GLY A N 1
ATOM 1352 C CA . GLY A 1 175 ? 17.145 -4.118 -46.192 1.00 74.06 175 GLY A CA 1
ATOM 1353 C C . GLY A 1 175 ? 16.248 -2.988 -46.699 1.00 74.06 175 GLY A C 1
ATOM 1354 O O . GLY A 1 175 ? 15.120 -2.830 -46.225 1.00 74.06 175 GLY A O 1
ATOM 1355 N N . LEU A 1 176 ? 16.687 -2.260 -47.734 1.00 75.00 176 LEU A N 1
ATOM 1356 C CA . LEU A 1 176 ? 15.864 -1.260 -48.414 1.00 75.00 176 LEU A CA 1
ATOM 1357 C C . LEU A 1 176 ? 14.600 -1.874 -49.031 1.00 75.00 176 LEU A C 1
ATOM 1359 O O . LEU A 1 176 ? 13.517 -1.332 -48.834 1.00 75.00 176 LEU A O 1
ATOM 1363 N N . ALA A 1 177 ? 14.706 -3.014 -49.718 1.00 74.25 177 ALA A N 1
ATOM 1364 C CA . ALA A 1 177 ? 13.554 -3.685 -50.320 1.00 74.25 177 ALA A CA 1
ATOM 1365 C C . ALA A 1 177 ? 12.508 -4.101 -49.272 1.00 74.25 177 ALA A C 1
ATOM 1367 O O . ALA A 1 177 ? 11.314 -3.891 -49.485 1.00 74.25 177 ALA A O 1
ATOM 1368 N N . TYR A 1 178 ? 12.936 -4.622 -48.116 1.00 76.94 178 TYR A N 1
ATOM 1369 C CA . TYR A 1 178 ? 12.023 -4.942 -47.015 1.00 76.94 178 TYR A CA 1
ATOM 1370 C C . TYR A 1 178 ? 11.359 -3.692 -46.421 1.00 76.94 178 TYR A C 1
ATOM 1372 O O . TYR A 1 178 ? 10.148 -3.696 -46.200 1.00 76.94 178 TYR A O 1
ATOM 1380 N N . LYS A 1 179 ? 12.106 -2.594 -46.234 1.00 69.25 179 LYS A N 1
ATOM 1381 C CA . LYS A 1 179 ? 11.544 -1.302 -45.791 1.00 69.25 179 LYS A CA 1
ATOM 1382 C C . LYS A 1 179 ? 10.537 -0.749 -46.800 1.00 69.25 179 LYS A C 1
ATOM 1384 O O . LYS A 1 179 ? 9.490 -0.249 -46.404 1.00 69.25 179 LYS A O 1
ATOM 1389 N N . SER A 1 180 ? 10.818 -0.876 -48.096 1.00 64.25 180 SER A N 1
ATOM 1390 C CA . SER A 1 180 ? 9.891 -0.499 -49.166 1.00 64.25 180 SER A CA 1
ATOM 1391 C C . SER A 1 180 ? 8.647 -1.387 -49.201 1.00 64.25 180 SER A C 1
ATOM 1393 O O . SER A 1 180 ? 7.562 -0.881 -49.460 1.00 64.25 180 SER A O 1
ATOM 1395 N N . ALA A 1 181 ? 8.760 -2.679 -48.882 1.00 63.00 181 ALA A N 1
ATOM 1396 C CA . ALA A 1 181 ? 7.613 -3.583 -48.785 1.00 63.00 181 ALA A CA 1
ATOM 1397 C C . ALA A 1 181 ? 6.689 -3.258 -47.595 1.00 63.00 181 ALA A C 1
ATOM 1399 O O . ALA A 1 181 ? 5.494 -3.524 -4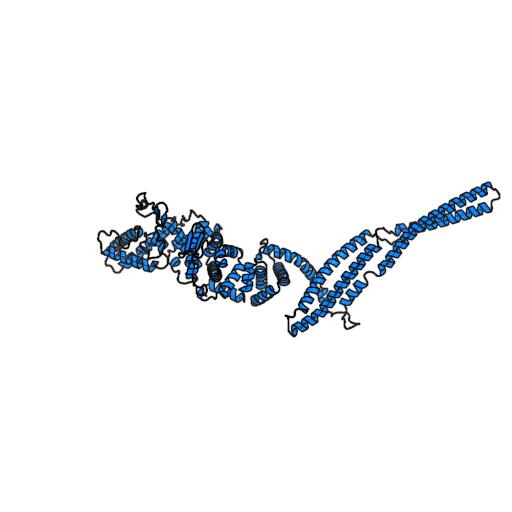7.665 1.00 63.00 181 ALA A O 1
ATOM 1400 N N . CYS A 1 182 ? 7.200 -2.637 -46.524 1.00 60.00 182 CYS A N 1
ATOM 1401 C CA . CYS A 1 182 ? 6.357 -2.061 -45.464 1.00 60.00 182 CYS A CA 1
ATOM 1402 C C . CYS A 1 182 ? 5.533 -0.853 -45.944 1.00 60.00 182 CYS A C 1
ATOM 1404 O O . CYS A 1 182 ? 4.558 -0.477 -45.299 1.00 60.00 182 CYS A O 1
ATOM 1406 N N . LEU A 1 183 ? 5.932 -0.245 -47.063 1.00 51.88 183 LEU A N 1
ATOM 1407 C CA . LEU A 1 183 ? 5.308 0.916 -47.690 1.00 51.88 183 LEU A CA 1
ATOM 1408 C C . LEU A 1 183 ? 4.483 0.531 -48.928 1.00 51.88 183 LEU A C 1
ATOM 1410 O O . LEU A 1 183 ? 4.272 1.392 -49.775 1.00 51.88 183 LEU A O 1
ATOM 1414 N N . ALA A 1 184 ? 4.013 -0.714 -49.068 1.00 46.72 184 ALA A N 1
ATOM 1415 C CA . ALA A 1 184 ? 3.147 -1.142 -50.175 1.00 46.72 184 ALA A CA 1
ATOM 1416 C C . ALA A 1 184 ? 2.015 -2.063 -49.678 1.00 46.72 184 ALA A C 1
ATOM 1418 O O . ALA A 1 184 ? 2.236 -2.900 -48.803 1.00 46.72 184 ALA A O 1
ATOM 1419 N N . ASP A 1 185 ? 0.800 -1.907 -50.218 1.00 45.81 185 ASP A N 1
ATOM 1420 C CA . ASP A 1 185 ? -0.312 -2.843 -49.988 1.00 45.81 185 ASP A CA 1
ATOM 1421 C C . ASP A 1 185 ? 0.008 -4.209 -50.637 1.00 45.81 185 ASP A C 1
ATOM 1423 O O . ASP A 1 185 ? 0.261 -4.261 -51.844 1.00 45.81 185 ASP A O 1
ATOM 1427 N N . PRO A 1 186 ? -0.013 -5.332 -49.891 1.00 43.03 186 PRO A N 1
ATOM 1428 C CA . PRO A 1 186 ? 0.303 -6.653 -50.435 1.00 43.03 186 PRO A CA 1
ATOM 1429 C C . PRO A 1 186 ? -0.677 -7.167 -51.511 1.00 43.03 186 PRO A C 1
ATOM 1431 O O . PRO A 1 186 ? -0.385 -8.195 -52.122 1.00 43.03 186 PRO A O 1
ATOM 1434 N N . ASN A 1 187 ? -1.801 -6.484 -51.772 1.00 42.34 187 ASN A N 1
ATOM 1435 C CA . ASN A 1 187 ? -2.776 -6.857 -52.807 1.00 42.34 187 ASN A CA 1
ATOM 1436 C C . ASN A 1 187 ? -2.847 -5.904 -54.022 1.00 42.34 187 ASN A C 1
ATOM 1438 O O . ASN A 1 187 ? -3.606 -6.194 -54.949 1.00 42.34 187 ASN A O 1
ATOM 1442 N N . ASP A 1 188 ? -2.077 -4.808 -54.070 1.00 43.12 188 ASP A N 1
ATOM 1443 C CA . ASP A 1 188 ? -2.086 -3.855 -55.196 1.00 43.12 188 ASP A CA 1
ATOM 1444 C C . ASP A 1 188 ? -0.656 -3.433 -55.604 1.00 43.12 188 ASP A C 1
ATOM 1446 O O . ASP A 1 188 ? -0.015 -2.648 -54.903 1.00 43.12 188 ASP A O 1
ATOM 1450 N N . PRO A 1 189 ? -0.139 -3.892 -56.763 1.00 41.31 189 PRO A N 1
ATOM 1451 C CA . PRO A 1 189 ? 1.227 -3.603 -57.203 1.00 41.31 189 PRO A CA 1
ATOM 1452 C C . PRO A 1 189 ? 1.483 -2.136 -57.601 1.00 41.31 189 PRO A C 1
ATOM 1454 O O . PRO A 1 189 ? 2.632 -1.793 -57.873 1.00 41.31 189 PRO A O 1
ATOM 1457 N N . ASN A 1 190 ? 0.457 -1.272 -57.635 1.00 42.31 190 ASN A N 1
ATOM 1458 C CA . ASN A 1 190 ? 0.594 0.173 -57.880 1.00 42.31 190 ASN A CA 1
ATOM 1459 C C . ASN A 1 190 ? 0.284 1.038 -56.642 1.00 42.31 190 ASN A C 1
ATOM 1461 O O . ASN A 1 190 ? 0.232 2.267 -56.740 1.00 42.31 190 ASN A O 1
ATOM 1465 N N . SER A 1 191 ? 0.085 0.417 -55.480 1.00 42.28 191 SER A N 1
ATOM 1466 C CA . SER A 1 191 ? -0.148 1.108 -54.217 1.00 42.28 191 SER A CA 1
ATOM 1467 C C . SER A 1 191 ? 1.119 1.842 -53.747 1.00 42.28 191 SER A C 1
ATOM 1469 O O . SER A 1 191 ? 2.128 1.230 -53.404 1.00 42.28 191 SER A O 1
ATOM 1471 N N . VAL A 1 192 ? 1.054 3.176 -53.669 1.00 42.97 192 VAL A N 1
ATOM 1472 C CA . VAL A 1 192 ? 1.809 3.922 -52.648 1.00 42.97 192 VAL A CA 1
ATOM 1473 C C . VAL A 1 192 ? 1.195 3.504 -51.311 1.00 42.97 192 VAL A C 1
ATOM 1475 O O . VAL A 1 192 ? 0.009 3.748 -51.097 1.00 42.97 192 VAL A O 1
ATOM 1478 N N . GLY A 1 193 ? 1.943 2.759 -50.497 1.00 37.44 193 GLY A N 1
ATOM 1479 C CA . GLY A 1 193 ? 1.394 1.886 -49.456 1.00 37.44 193 GLY A CA 1
ATOM 1480 C C . GLY A 1 193 ? 0.578 2.516 -48.352 1.00 37.44 193 GLY A C 1
ATOM 1481 O O . GLY A 1 193 ? 0.489 3.735 -48.233 1.00 37.44 193 GLY A O 1
ATOM 1482 N N . LEU A 1 194 ? 0.001 1.588 -47.570 1.00 40.75 194 LEU A N 1
ATOM 1483 C CA . LEU A 1 194 ? -0.835 1.744 -46.374 1.00 40.75 194 LEU A CA 1
ATOM 1484 C C . LEU A 1 194 ? -1.192 3.202 -46.089 1.00 40.75 194 LEU A C 1
ATOM 1486 O O . LEU A 1 194 ? -0.400 3.913 -45.480 1.00 40.75 194 LEU A O 1
ATOM 1490 N N . SER A 1 195 ? -2.376 3.563 -46.604 1.00 39.28 195 SER A N 1
ATOM 1491 C CA . SER A 1 195 ? -3.137 4.813 -46.517 1.00 39.28 195 SER A CA 1
ATOM 1492 C C . SER A 1 195 ? -2.474 5.983 -45.787 1.00 39.28 195 SER A C 1
ATOM 1494 O O . SER A 1 195 ? -1.933 5.865 -44.690 1.00 39.28 195 SER A O 1
ATOM 1496 N N . GLY A 1 196 ? -2.647 7.181 -46.348 1.00 36.66 196 GLY A N 1
ATOM 1497 C CA . GLY A 1 196 ? -2.190 8.447 -45.766 1.00 36.66 196 GLY A CA 1
ATOM 1498 C C . GLY A 1 196 ? -2.520 8.671 -44.280 1.00 36.66 196 GLY A C 1
ATOM 1499 O O . GLY A 1 196 ? -1.930 9.557 -43.678 1.00 36.66 196 GLY A O 1
ATOM 1500 N N . ASP A 1 197 ? -3.363 7.856 -43.648 1.00 36.34 197 ASP A N 1
ATOM 1501 C CA . ASP A 1 197 ? -3.654 7.902 -42.216 1.00 36.34 197 ASP A CA 1
ATOM 1502 C C . ASP A 1 197 ? -2.608 7.198 -41.325 1.00 36.34 197 ASP A C 1
ATOM 1504 O O . ASP A 1 197 ? -2.419 7.608 -40.180 1.00 36.34 197 ASP A O 1
ATOM 1508 N N . VAL A 1 198 ? -1.873 6.187 -41.807 1.00 37.59 198 VAL A N 1
ATOM 1509 C CA . VAL A 1 198 ? -0.836 5.499 -41.003 1.00 37.59 198 VAL A CA 1
ATOM 1510 C C . VAL A 1 198 ? 0.510 6.227 -41.099 1.00 37.59 198 VAL A C 1
ATOM 1512 O O . VAL A 1 198 ? 1.189 6.423 -40.088 1.00 37.59 198 VAL A O 1
ATOM 1515 N N . ALA A 1 199 ? 0.862 6.730 -42.287 1.00 36.75 199 ALA A N 1
ATOM 1516 C CA . ALA A 1 199 ? 2.071 7.531 -42.495 1.00 36.75 199 ALA A CA 1
ATOM 1517 C C . ALA A 1 199 ? 2.006 8.906 -41.799 1.00 36.75 199 ALA A C 1
ATOM 1519 O O . ALA A 1 199 ? 2.999 9.341 -41.218 1.00 36.75 199 ALA A O 1
ATOM 1520 N N . ASN A 1 200 ? 0.842 9.566 -41.767 1.00 37.91 200 ASN A N 1
ATOM 1521 C CA . ASN A 1 200 ? 0.703 10.854 -41.076 1.00 37.91 200 ASN A CA 1
ATOM 1522 C C . ASN A 1 200 ? 0.791 10.730 -39.543 1.00 37.91 200 ASN A C 1
ATOM 1524 O O . ASN A 1 200 ? 1.197 11.685 -38.886 1.00 37.91 200 ASN A O 1
ATOM 1528 N N . ASN A 1 201 ? 0.486 9.559 -38.974 1.00 38.41 201 ASN A N 1
ATOM 1529 C CA . ASN A 1 201 ? 0.551 9.330 -37.526 1.00 38.41 201 ASN A CA 1
ATOM 1530 C C . ASN A 1 201 ? 1.906 8.770 -37.039 1.00 38.41 201 ASN A C 1
ATOM 1532 O O . ASN A 1 201 ? 2.272 8.995 -35.888 1.00 38.41 201 ASN A O 1
ATOM 1536 N N . LEU A 1 202 ? 2.683 8.086 -37.892 1.00 37.59 202 LEU A N 1
ATOM 1537 C CA . LEU A 1 202 ? 4.015 7.548 -37.543 1.00 37.59 202 LEU A CA 1
ATOM 1538 C C . LEU A 1 202 ? 5.179 8.528 -37.787 1.00 37.59 202 LEU A C 1
ATOM 1540 O O . LEU A 1 202 ? 6.240 8.382 -37.176 1.00 37.59 202 LEU A O 1
ATOM 1544 N N . VAL A 1 203 ? 5.009 9.512 -38.679 1.00 38.06 203 VAL A N 1
ATOM 1545 C CA . VAL A 1 203 ? 6.056 10.495 -39.037 1.00 38.06 203 VAL A CA 1
ATOM 1546 C C . VAL A 1 203 ? 5.989 11.760 -38.173 1.00 38.06 203 VAL A C 1
ATOM 1548 O O . VAL A 1 203 ? 6.913 12.574 -38.199 1.00 38.06 203 VAL A O 1
ATOM 1551 N N . ASP A 1 204 ? 4.956 11.915 -37.342 1.00 41.59 204 ASP A N 1
ATOM 1552 C CA . ASP A 1 204 ? 4.927 12.989 -36.358 1.00 41.59 204 ASP A CA 1
ATOM 1553 C C . ASP A 1 204 ? 6.124 12.830 -35.403 1.00 41.59 204 ASP A C 1
ATOM 1555 O O . ASP A 1 204 ? 6.282 11.820 -34.706 1.00 41.59 204 ASP A O 1
ATOM 1559 N N . ALA A 1 205 ? 6.990 13.845 -35.365 1.00 38.66 205 ALA A N 1
ATOM 1560 C CA . ALA A 1 205 ? 8.098 13.940 -34.419 1.00 38.66 205 ALA A CA 1
ATOM 1561 C C . ALA A 1 205 ? 7.612 13.761 -32.968 1.00 38.66 205 ALA A C 1
ATOM 1563 O O . ALA A 1 205 ? 8.362 13.295 -32.110 1.00 38.66 205 ALA A O 1
ATOM 1564 N N . THR A 1 206 ? 6.336 14.051 -32.710 1.00 40.84 206 THR A N 1
ATOM 1565 C CA . THR A 1 206 ? 5.650 13.786 -31.448 1.00 40.84 206 THR A CA 1
ATOM 1566 C C . THR A 1 206 ? 5.492 12.290 -31.168 1.00 40.84 206 THR A C 1
ATOM 1568 O O . THR A 1 206 ? 5.696 11.891 -30.026 1.00 40.84 206 THR A O 1
ATOM 1571 N N . PHE A 1 207 ? 5.203 11.434 -32.158 1.00 36.47 207 PHE A N 1
ATOM 1572 C CA . PHE A 1 207 ? 5.086 9.982 -31.961 1.00 36.47 207 PHE A CA 1
ATOM 1573 C C . PHE A 1 207 ? 6.450 9.318 -31.777 1.00 36.47 207 PHE A C 1
ATOM 1575 O O . PHE A 1 207 ? 6.614 8.555 -30.835 1.00 36.47 207 PHE A O 1
ATOM 1582 N N . LYS A 1 208 ? 7.471 9.665 -32.576 1.00 37.25 208 LYS A N 1
ATOM 1583 C CA . LYS A 1 208 ? 8.851 9.181 -32.347 1.00 37.25 208 LYS A CA 1
ATOM 1584 C C . LYS A 1 208 ? 9.397 9.608 -30.983 1.00 37.25 208 LYS A C 1
ATOM 1586 O O . LYS A 1 208 ? 10.020 8.801 -30.299 1.00 37.25 208 LYS A O 1
ATOM 1591 N N . LYS A 1 209 ? 9.119 10.844 -30.551 1.00 40.56 209 LYS A N 1
ATOM 1592 C CA . LYS A 1 209 ? 9.474 11.334 -29.210 1.00 40.56 209 LYS A CA 1
ATOM 1593 C C . LYS A 1 209 ? 8.667 10.638 -28.109 1.00 40.56 209 LYS A C 1
ATOM 1595 O O . LYS A 1 209 ? 9.242 10.299 -27.084 1.00 40.56 209 LYS A O 1
ATOM 1600 N N . LYS A 1 210 ? 7.375 10.367 -28.327 1.00 38.44 210 LYS A N 1
ATOM 1601 C CA . LYS A 1 210 ? 6.534 9.583 -27.406 1.00 38.44 210 LYS A CA 1
ATOM 1602 C C . LYS A 1 210 ? 6.938 8.111 -27.349 1.00 38.44 210 LYS A C 1
ATOM 1604 O O . LYS A 1 210 ? 6.842 7.531 -26.285 1.00 38.44 210 LYS A O 1
ATOM 1609 N N . PHE A 1 211 ? 7.391 7.508 -28.445 1.00 35.22 211 PHE A N 1
ATOM 1610 C CA . PHE A 1 211 ? 7.752 6.089 -28.531 1.00 35.22 211 PHE A CA 1
ATOM 1611 C C . PHE A 1 211 ? 9.165 5.824 -27.998 1.00 35.22 211 PHE A C 1
ATOM 1613 O O . PHE A 1 211 ? 9.358 4.919 -27.199 1.00 35.22 211 PHE A O 1
ATOM 1620 N N . SER A 1 212 ? 10.139 6.669 -28.355 1.00 36.34 212 SER A N 1
ATOM 1621 C CA . SER A 1 212 ? 11.481 6.649 -27.756 1.00 36.34 212 SER A CA 1
ATOM 1622 C C . SER A 1 212 ? 11.467 7.107 -26.294 1.00 36.34 212 SER A C 1
ATOM 1624 O O . SER A 1 212 ? 12.286 6.630 -25.515 1.00 36.34 212 SER A O 1
ATOM 1626 N N . GLY A 1 213 ? 10.532 7.996 -25.926 1.00 41.25 213 GLY A N 1
ATOM 1627 C CA . GLY A 1 213 ? 10.161 8.282 -24.540 1.00 41.25 213 GLY A CA 1
ATOM 1628 C C . GLY A 1 213 ? 9.664 7.013 -23.865 1.00 41.25 213 GLY A C 1
ATOM 1629 O O . GLY A 1 213 ? 10.369 6.505 -23.016 1.00 41.25 213 GLY A O 1
ATOM 1630 N N . ARG A 1 214 ? 8.575 6.411 -24.367 1.00 36.94 214 ARG A N 1
ATOM 1631 C CA . ARG A 1 214 ? 7.959 5.166 -23.866 1.00 36.94 214 ARG A CA 1
ATOM 1632 C C . ARG A 1 214 ? 8.903 3.965 -23.729 1.00 36.94 214 ARG A C 1
ATOM 1634 O O . ARG A 1 214 ? 8.693 3.155 -22.840 1.00 36.94 214 ARG A O 1
ATOM 1641 N N . LEU A 1 215 ? 9.914 3.827 -24.589 1.00 32.88 215 LEU A N 1
ATOM 1642 C CA . LEU A 1 215 ? 10.929 2.766 -24.500 1.00 32.88 215 LEU A CA 1
ATOM 1643 C C . LEU A 1 215 ? 11.958 3.023 -23.391 1.00 32.88 215 LEU A C 1
ATOM 1645 O O . LEU A 1 215 ? 12.325 2.095 -22.681 1.00 32.88 215 LEU A O 1
ATOM 1649 N N . LYS A 1 216 ? 12.392 4.275 -23.215 1.00 42.72 216 LYS A N 1
ATOM 1650 C CA . LYS A 1 216 ? 13.269 4.679 -22.106 1.00 42.72 216 LYS A CA 1
ATOM 1651 C C . LYS A 1 216 ? 12.517 4.634 -20.769 1.00 42.72 216 LYS A C 1
ATOM 1653 O O . LYS A 1 216 ? 12.994 4.070 -19.798 1.00 42.72 216 LYS A O 1
ATOM 1658 N N . ASP A 1 217 ? 11.286 5.117 -20.810 1.00 41.53 217 ASP A N 1
ATOM 1659 C CA . ASP A 1 217 ? 10.248 5.047 -19.793 1.00 41.53 217 ASP A CA 1
ATOM 1660 C C . ASP A 1 217 ? 9.910 3.608 -19.369 1.00 41.53 217 ASP A C 1
ATOM 1662 O O . ASP A 1 217 ? 9.478 3.431 -18.246 1.00 41.53 217 ASP A O 1
ATOM 1666 N N . LEU A 1 218 ? 10.097 2.578 -20.210 1.00 39.81 218 LEU A N 1
ATOM 1667 C CA . LEU A 1 218 ? 9.830 1.165 -19.876 1.00 39.81 218 LEU A CA 1
ATOM 1668 C C . LEU A 1 218 ? 10.967 0.512 -19.067 1.00 39.81 218 LEU A C 1
ATOM 1670 O O . LEU A 1 218 ? 10.691 -0.225 -18.121 1.00 39.81 218 LEU A O 1
ATOM 1674 N N . ASP A 1 219 ? 12.225 0.808 -19.407 1.00 41.41 219 ASP A N 1
ATOM 1675 C CA . ASP A 1 219 ? 13.407 0.415 -18.614 1.00 41.41 219 ASP A CA 1
ATOM 1676 C C . ASP A 1 219 ? 13.449 1.205 -17.286 1.00 41.41 219 ASP A C 1
ATOM 1678 O O . ASP A 1 219 ? 13.737 0.672 -16.205 1.00 41.41 219 ASP A O 1
ATOM 1682 N N . ASP A 1 220 ? 13.037 2.477 -17.348 1.00 60.16 220 ASP A N 1
ATOM 1683 C CA . ASP A 1 220 ? 12.770 3.307 -16.177 1.00 60.16 220 ASP A CA 1
ATOM 1684 C C . ASP A 1 220 ? 11.527 2.808 -15.405 1.00 60.16 220 ASP A C 1
ATOM 1686 O O . ASP A 1 220 ? 11.525 2.882 -14.180 1.00 60.16 220 ASP A O 1
ATOM 1690 N N . ALA A 1 221 ? 10.500 2.236 -16.052 1.00 64.50 221 ALA A N 1
ATOM 1691 C CA . ALA A 1 221 ? 9.275 1.754 -15.399 1.00 64.50 221 ALA A CA 1
ATOM 1692 C C . ALA A 1 221 ? 9.537 0.543 -14.518 1.00 64.50 221 ALA A C 1
ATOM 1694 O O . ALA A 1 221 ? 9.047 0.519 -13.394 1.00 64.50 221 ALA A O 1
ATOM 1695 N N . GLU A 1 222 ? 10.312 -0.441 -14.989 1.00 76.06 222 GLU A N 1
ATOM 1696 C CA . GLU A 1 222 ? 10.725 -1.567 -14.146 1.00 76.06 222 GLU A CA 1
ATOM 1697 C C . GLU A 1 222 ? 11.523 -1.056 -12.945 1.00 76.06 222 GLU A C 1
ATOM 1699 O O . GLU A 1 222 ? 11.231 -1.407 -11.803 1.00 76.06 222 GLU A O 1
ATOM 1704 N N . THR A 1 223 ? 12.478 -0.158 -13.188 1.00 79.50 223 THR A N 1
ATOM 1705 C CA . THR A 1 223 ? 13.303 0.430 -12.130 1.00 79.50 223 THR A CA 1
ATOM 1706 C C . THR A 1 223 ? 12.455 1.183 -11.100 1.00 79.50 223 THR A C 1
ATOM 1708 O O . THR A 1 223 ? 12.597 0.960 -9.898 1.00 79.50 223 THR A O 1
ATOM 1711 N N . ILE A 1 224 ? 11.553 2.061 -11.542 1.00 80.94 224 ILE A N 1
ATOM 1712 C CA . ILE A 1 224 ? 10.655 2.834 -10.676 1.00 80.94 224 ILE A CA 1
ATOM 1713 C C . ILE A 1 224 ? 9.688 1.891 -9.954 1.00 80.94 224 ILE A C 1
ATOM 1715 O O . ILE A 1 224 ? 9.512 2.025 -8.746 1.00 80.94 224 ILE A O 1
ATOM 1719 N N . TYR A 1 225 ? 9.120 0.900 -10.645 1.00 85.19 225 TYR A N 1
ATOM 1720 C CA . TYR A 1 225 ? 8.254 -0.117 -10.052 1.00 85.19 225 TYR A CA 1
ATOM 1721 C C . TYR A 1 225 ? 8.950 -0.847 -8.898 1.00 85.19 225 TYR A C 1
ATOM 1723 O O . TYR A 1 225 ? 8.379 -0.954 -7.811 1.00 85.19 225 TYR A O 1
ATOM 1731 N N . GLN A 1 226 ? 10.194 -1.302 -9.094 1.00 85.94 226 GLN A N 1
ATOM 1732 C CA . GLN A 1 226 ? 10.952 -1.973 -8.036 1.00 85.94 226 GLN A CA 1
ATOM 1733 C C . GLN A 1 226 ? 11.263 -1.029 -6.870 1.00 85.94 226 GLN A C 1
ATOM 1735 O O . GLN A 1 226 ? 11.123 -1.430 -5.717 1.00 85.94 226 GLN A O 1
ATOM 1740 N N . LYS A 1 227 ? 11.608 0.237 -7.140 1.00 86.38 227 LYS A N 1
ATOM 1741 C CA . LYS A 1 227 ? 11.835 1.242 -6.087 1.00 86.38 227 LYS A CA 1
ATOM 1742 C C . LYS A 1 227 ? 10.589 1.487 -5.240 1.00 86.38 227 LYS A C 1
ATOM 1744 O O . LYS A 1 227 ? 10.676 1.486 -4.016 1.00 86.38 227 LYS A O 1
ATOM 1749 N N . VAL A 1 228 ? 9.426 1.643 -5.872 1.00 87.50 228 VAL A N 1
ATOM 1750 C CA . VAL A 1 228 ? 8.147 1.825 -5.168 1.00 87.50 228 VAL A CA 1
ATOM 1751 C C . VAL A 1 228 ? 7.810 0.576 -4.353 1.00 87.50 228 VAL A C 1
ATOM 1753 O O . VAL A 1 228 ? 7.495 0.667 -3.169 1.00 87.50 228 VAL A O 1
ATOM 1756 N N . ARG A 1 229 ? 7.960 -0.614 -4.945 1.00 87.25 229 ARG A N 1
ATOM 1757 C CA . ARG A 1 229 ? 7.724 -1.899 -4.270 1.00 87.25 229 ARG A CA 1
ATOM 1758 C C . ARG A 1 229 ? 8.634 -2.115 -3.054 1.00 87.25 229 ARG A C 1
ATOM 1760 O O . ARG A 1 229 ? 8.199 -2.697 -2.061 1.00 87.25 229 ARG A O 1
ATOM 1767 N N . ASN A 1 230 ? 9.877 -1.646 -3.123 1.00 85.94 230 ASN A N 1
ATOM 1768 C CA . ASN A 1 230 ? 10.843 -1.714 -2.026 1.00 85.94 230 ASN A CA 1
ATOM 1769 C C . ASN A 1 230 ? 10.643 -0.612 -0.970 1.00 85.94 230 ASN A C 1
ATOM 1771 O O . ASN A 1 230 ? 11.339 -0.622 0.044 1.00 85.94 230 ASN A O 1
ATOM 1775 N N . GLY A 1 231 ? 9.706 0.319 -1.179 1.00 82.94 231 GLY A N 1
ATOM 1776 C CA . GLY A 1 231 ? 9.485 1.463 -0.292 1.00 82.94 231 GLY A CA 1
ATOM 1777 C C . GLY A 1 231 ? 10.570 2.540 -0.386 1.00 82.94 231 GLY A C 1
ATOM 1778 O O . GLY A 1 231 ? 10.710 3.339 0.532 1.00 82.94 231 GLY A O 1
ATOM 1779 N N . GLU A 1 232 ? 11.353 2.564 -1.469 1.00 88.19 232 GLU A N 1
ATOM 1780 C CA . GLU A 1 232 ? 12.376 3.591 -1.717 1.00 88.19 232 GLU A CA 1
ATOM 1781 C C . GLU A 1 232 ? 11.766 4.910 -2.220 1.00 88.19 232 GLU A C 1
ATOM 1783 O O . GLU A 1 232 ? 12.381 5.966 -2.083 1.00 88.19 232 GLU A O 1
ATOM 1788 N N . ILE A 1 233 ? 10.574 4.848 -2.824 1.00 87.56 233 ILE A N 1
ATOM 1789 C CA . ILE A 1 233 ? 9.796 5.992 -3.315 1.00 87.56 233 ILE A CA 1
ATOM 1790 C C . ILE A 1 233 ? 8.337 5.776 -2.900 1.00 87.56 233 ILE A C 1
ATOM 1792 O O . ILE A 1 233 ? 7.791 4.697 -3.146 1.00 87.56 233 ILE A O 1
ATOM 1796 N N . ALA A 1 234 ? 7.695 6.779 -2.296 1.00 87.56 234 ALA A N 1
ATOM 1797 C CA . ALA A 1 234 ? 6.264 6.716 -2.008 1.00 87.56 234 ALA A CA 1
ATOM 1798 C C . ALA A 1 234 ? 5.446 6.918 -3.293 1.00 87.56 234 ALA A C 1
ATOM 1800 O O . ALA A 1 234 ? 5.832 7.687 -4.171 1.00 87.56 234 ALA A O 1
ATOM 1801 N N . VAL A 1 235 ? 4.287 6.260 -3.408 1.00 88.81 235 VAL A N 1
ATOM 1802 C CA . VAL A 1 235 ? 3.400 6.421 -4.581 1.00 88.81 235 VAL A CA 1
ATOM 1803 C C . VAL A 1 235 ? 2.960 7.880 -4.757 1.00 88.81 235 VAL A C 1
ATOM 1805 O O . VAL A 1 235 ? 2.834 8.347 -5.887 1.00 88.81 235 VAL A O 1
ATOM 1808 N N . ASP A 1 236 ? 2.790 8.606 -3.651 1.00 89.50 236 ASP A N 1
ATOM 1809 C CA . ASP A 1 236 ? 2.404 10.021 -3.640 1.00 89.50 236 ASP A CA 1
ATOM 1810 C C . ASP A 1 236 ? 3.487 10.957 -4.207 1.00 89.50 236 ASP A C 1
ATOM 1812 O O . ASP A 1 236 ? 3.166 12.048 -4.674 1.00 89.50 236 ASP A O 1
ATOM 1816 N N . ASP A 1 237 ? 4.749 10.514 -4.238 1.00 89.38 237 ASP A N 1
ATOM 1817 C CA . ASP A 1 237 ? 5.871 11.273 -4.808 1.00 89.38 237 ASP A CA 1
ATOM 1818 C C . ASP A 1 237 ? 6.024 11.058 -6.325 1.00 89.38 237 ASP A C 1
ATOM 1820 O O . ASP A 1 237 ? 6.864 11.691 -6.975 1.00 89.38 237 ASP A O 1
ATOM 1824 N N . LEU A 1 238 ? 5.237 10.150 -6.913 1.00 84.88 238 LEU A N 1
ATOM 1825 C CA . LEU A 1 238 ? 5.271 9.868 -8.343 1.00 84.88 238 LEU A CA 1
ATOM 1826 C C . LEU A 1 238 ? 4.478 10.910 -9.130 1.00 84.88 238 LEU A C 1
ATOM 1828 O O . LEU A 1 238 ? 3.349 11.264 -8.795 1.00 84.88 238 LEU A O 1
ATOM 1832 N N . THR A 1 239 ? 5.035 11.327 -10.263 1.00 85.00 239 THR A N 1
ATOM 1833 C CA . THR A 1 239 ? 4.273 12.056 -11.283 1.00 85.00 239 THR A CA 1
ATOM 1834 C C . THR A 1 239 ? 3.209 11.153 -11.915 1.00 85.00 239 THR A C 1
ATOM 1836 O O . THR A 1 239 ? 3.394 9.939 -12.004 1.00 85.00 239 THR A O 1
ATOM 1839 N N . GLU A 1 240 ? 2.130 11.739 -12.438 1.00 79.94 240 GLU A N 1
ATOM 1840 C CA . GLU A 1 240 ? 1.069 10.984 -13.131 1.00 79.94 240 GLU A CA 1
ATOM 1841 C C . GLU A 1 240 ? 1.617 10.126 -14.284 1.00 79.94 240 GLU A C 1
ATOM 1843 O O . GLU A 1 240 ? 1.276 8.954 -14.406 1.00 79.94 240 GLU A O 1
ATOM 1848 N N . HIS A 1 241 ? 2.587 10.648 -15.045 1.00 73.88 241 HIS A N 1
ATOM 1849 C CA . HIS A 1 241 ? 3.286 9.877 -16.082 1.00 73.88 241 HIS A CA 1
ATOM 1850 C C . HIS A 1 241 ? 3.995 8.640 -15.507 1.00 73.88 241 HIS A C 1
ATOM 1852 O O . HIS A 1 241 ? 3.904 7.554 -16.068 1.00 73.88 241 HIS A O 1
ATOM 1858 N N . GLN A 1 242 ? 4.668 8.760 -14.358 1.00 79.62 242 GLN A N 1
ATOM 1859 C CA . GLN A 1 242 ? 5.311 7.614 -13.702 1.00 79.62 242 GLN A CA 1
ATOM 1860 C C . GLN A 1 242 ? 4.310 6.581 -13.194 1.00 79.62 242 GLN A C 1
ATOM 1862 O O . GLN A 1 242 ? 4.586 5.383 -13.273 1.00 79.62 242 GLN A O 1
ATOM 1867 N N . LYS A 1 243 ? 3.145 7.025 -12.721 1.00 85.44 243 LYS A N 1
ATOM 1868 C CA . LYS A 1 243 ? 2.063 6.125 -12.325 1.00 85.44 243 LYS A CA 1
ATOM 1869 C C . LYS A 1 243 ? 1.536 5.333 -13.526 1.00 85.44 243 LYS A C 1
ATOM 1871 O O . LYS A 1 243 ? 1.482 4.105 -13.469 1.00 85.44 243 LYS A O 1
ATOM 1876 N N . GLU A 1 244 ? 1.254 6.006 -14.642 1.00 77.44 244 GLU A N 1
ATOM 1877 C CA . GLU A 1 244 ? 0.835 5.364 -15.897 1.00 77.44 244 GLU A CA 1
ATOM 1878 C C . GLU A 1 244 ? 1.862 4.333 -16.394 1.00 77.44 244 GLU A C 1
ATOM 1880 O O . GLU A 1 244 ? 1.497 3.222 -16.785 1.00 77.44 244 GLU A O 1
ATOM 1885 N N . MET A 1 245 ? 3.156 4.666 -16.338 1.00 74.06 245 MET A N 1
ATOM 1886 C CA . MET A 1 245 ? 4.239 3.755 -16.721 1.00 74.06 245 MET A CA 1
ATOM 1887 C C . MET A 1 245 ? 4.247 2.465 -15.891 1.00 74.06 245 MET A C 1
ATOM 1889 O O . MET A 1 245 ? 4.355 1.375 -16.457 1.00 74.06 245 MET A O 1
ATOM 1893 N N . ILE A 1 246 ? 4.105 2.573 -14.564 1.00 81.56 246 ILE A N 1
ATOM 1894 C CA . ILE A 1 246 ? 4.049 1.411 -13.663 1.00 81.56 246 ILE A CA 1
ATOM 1895 C C . ILE A 1 246 ? 2.846 0.525 -13.993 1.00 81.56 246 ILE A C 1
ATOM 1897 O O . ILE A 1 246 ? 2.988 -0.697 -14.054 1.00 81.56 246 ILE A O 1
ATOM 1901 N N . VAL A 1 247 ? 1.675 1.130 -14.223 1.00 78.75 247 VAL A N 1
ATOM 1902 C CA . VAL A 1 247 ? 0.454 0.402 -14.599 1.00 78.75 247 VAL A CA 1
ATOM 1903 C C . VAL A 1 247 ? 0.689 -0.392 -15.880 1.00 78.75 247 VAL A C 1
ATOM 1905 O O . VAL A 1 247 ? 0.512 -1.608 -15.884 1.00 78.75 247 VAL A O 1
ATOM 1908 N N . VAL A 1 248 ? 1.167 0.261 -16.942 1.00 68.44 248 VAL A N 1
ATOM 1909 C CA . VAL A 1 248 ? 1.438 -0.396 -18.231 1.00 68.44 248 VAL A CA 1
ATOM 1910 C C . VAL A 1 248 ? 2.456 -1.531 -18.079 1.00 68.44 248 VAL A C 1
ATOM 1912 O O . VAL A 1 248 ? 2.246 -2.622 -18.615 1.00 68.44 248 VAL A O 1
ATOM 1915 N N . TYR A 1 249 ? 3.539 -1.300 -17.330 1.00 75.19 249 TYR A N 1
ATOM 1916 C CA . TYR A 1 249 ? 4.553 -2.318 -17.063 1.00 75.19 249 TYR A CA 1
ATOM 1917 C C . TYR A 1 249 ? 3.946 -3.543 -16.368 1.00 75.19 249 TYR A C 1
ATOM 1919 O O . TYR A 1 249 ? 4.095 -4.662 -16.864 1.00 75.19 249 TYR A O 1
ATOM 1927 N N . TYR A 1 250 ? 3.220 -3.344 -15.264 1.00 79.88 250 TYR A N 1
ATOM 1928 C CA . TYR A 1 250 ? 2.665 -4.442 -14.476 1.00 79.88 250 TYR A CA 1
ATOM 1929 C C . TYR A 1 250 ? 1.612 -5.240 -15.248 1.00 79.88 250 TYR A C 1
ATOM 1931 O O . TYR A 1 250 ? 1.677 -6.470 -15.299 1.00 79.88 250 TYR A O 1
ATOM 1939 N N . GLU A 1 251 ? 0.667 -4.555 -15.895 1.00 80.62 251 GLU A N 1
ATOM 1940 C CA . GLU A 1 251 ? -0.427 -5.195 -16.631 1.00 80.62 251 GLU A CA 1
ATOM 1941 C C . GLU A 1 251 ? 0.090 -6.047 -17.799 1.00 80.62 251 GLU A C 1
ATOM 1943 O O . GLU A 1 251 ? -0.466 -7.109 -18.079 1.00 80.62 251 GLU A O 1
ATOM 1948 N N . SER A 1 252 ? 1.211 -5.654 -18.420 1.00 62.41 252 SER A N 1
ATOM 1949 C CA . SER A 1 252 ? 1.864 -6.454 -19.466 1.00 62.41 252 SER A CA 1
ATOM 1950 C C . SER A 1 252 ? 2.405 -7.801 -18.964 1.00 62.41 252 SER A C 1
ATOM 1952 O O . SER A 1 252 ? 2.526 -8.752 -19.739 1.00 62.41 252 SER A O 1
ATOM 1954 N N . LYS A 1 253 ? 2.743 -7.893 -17.671 1.00 68.56 253 LYS A N 1
ATOM 1955 C CA . LYS A 1 253 ? 3.279 -9.101 -17.024 1.00 68.56 253 LYS A CA 1
ATOM 1956 C C . LYS A 1 253 ? 2.192 -9.916 -16.321 1.00 68.56 253 LYS A C 1
ATOM 1958 O O . LYS A 1 253 ? 2.348 -11.127 -16.173 1.00 68.56 253 LYS A O 1
ATOM 1963 N N . HIS A 1 254 ? 1.107 -9.265 -15.901 1.00 77.00 254 HIS A N 1
ATOM 1964 C CA . HIS A 1 254 ? 0.041 -9.842 -15.081 1.00 77.00 254 HIS A CA 1
ATOM 1965 C C . HIS A 1 254 ? -1.359 -9.508 -15.642 1.00 77.00 254 HIS A C 1
ATOM 1967 O O . HIS A 1 254 ? -2.138 -8.807 -14.993 1.00 77.00 254 HIS A O 1
ATOM 1973 N N . PRO A 1 255 ? -1.713 -10.016 -16.839 1.00 69.00 255 PRO A N 1
ATOM 1974 C CA . PRO A 1 255 ? -2.956 -9.647 -17.526 1.00 69.00 255 PRO A CA 1
ATOM 1975 C C . PRO A 1 255 ? -4.233 -10.045 -16.764 1.00 69.00 255 PRO A C 1
ATOM 1977 O O . PRO A 1 255 ? -5.252 -9.365 -16.870 1.00 69.00 255 PRO A O 1
ATOM 1980 N N . GLU A 1 256 ? -4.189 -11.111 -15.961 1.00 83.50 256 GLU A N 1
ATOM 1981 C CA . GLU A 1 256 ? -5.335 -11.543 -15.146 1.00 83.50 256 GLU A CA 1
ATOM 1982 C C . GLU A 1 256 ? -5.621 -10.583 -13.981 1.00 83.50 256 GLU A C 1
ATOM 1984 O O . GLU A 1 256 ? -6.780 -10.237 -13.735 1.00 83.50 256 GLU A O 1
ATOM 1989 N N . ASP A 1 257 ? -4.573 -10.102 -13.301 1.00 86.06 257 ASP A N 1
ATOM 1990 C CA . ASP A 1 257 ? -4.690 -9.085 -12.247 1.00 86.06 257 ASP A CA 1
ATOM 1991 C C . ASP A 1 257 ? -5.252 -7.787 -12.850 1.00 86.06 257 ASP A C 1
ATOM 1993 O O . ASP A 1 257 ? -6.185 -7.197 -12.301 1.00 86.06 257 ASP A O 1
ATOM 1997 N N . ALA A 1 258 ? -4.752 -7.403 -14.033 1.00 81.94 258 ALA A N 1
ATOM 1998 C CA . ALA A 1 258 ? -5.211 -6.235 -14.781 1.00 81.94 258 ALA A CA 1
ATOM 1999 C C . ALA A 1 258 ? -6.704 -6.303 -15.114 1.00 81.94 258 ALA A C 1
ATOM 2001 O O . ALA A 1 258 ? -7.442 -5.335 -14.923 1.00 81.94 258 ALA A O 1
ATOM 2002 N N . LYS A 1 259 ? -7.173 -7.457 -15.597 1.00 84.62 259 LYS A N 1
ATOM 2003 C CA . LYS A 1 259 ? -8.583 -7.667 -15.930 1.00 84.62 259 LYS A CA 1
ATOM 2004 C C . LYS A 1 259 ? -9.483 -7.477 -14.709 1.00 84.62 259 LYS A C 1
ATOM 2006 O O . LYS A 1 259 ? -10.442 -6.711 -14.787 1.00 84.62 259 LYS A O 1
ATOM 2011 N N . LYS A 1 260 ? -9.150 -8.114 -13.582 1.00 89.50 260 LYS A N 1
ATOM 2012 C CA . LYS A 1 260 ? -9.920 -7.989 -12.334 1.00 89.50 260 LYS A CA 1
ATOM 2013 C C . LYS A 1 260 ? -9.968 -6.544 -11.835 1.00 89.50 260 LYS A C 1
ATOM 2015 O O . LYS A 1 260 ? -11.040 -6.039 -11.514 1.00 89.50 260 LYS A O 1
ATOM 2020 N N . LEU A 1 261 ? -8.826 -5.854 -11.819 1.00 91.81 261 LEU A N 1
ATOM 2021 C CA . LEU A 1 261 ? -8.761 -4.460 -11.376 1.00 91.81 261 LEU A CA 1
ATOM 2022 C C . LEU A 1 261 ? -9.510 -3.508 -12.307 1.00 91.81 261 LEU A C 1
ATOM 2024 O O . LEU A 1 261 ? -10.186 -2.609 -11.817 1.00 91.81 261 LEU A O 1
ATOM 2028 N N . ASN A 1 262 ? -9.460 -3.711 -13.625 1.00 88.69 262 ASN A N 1
ATOM 2029 C CA . ASN A 1 262 ? -10.262 -2.937 -14.578 1.00 88.69 262 ASN A CA 1
ATOM 2030 C C . ASN A 1 262 ? -11.768 -3.085 -14.316 1.00 88.69 262 ASN A C 1
ATOM 2032 O O . ASN A 1 262 ? -12.505 -2.100 -14.339 1.00 88.69 262 ASN A O 1
ATOM 2036 N N . GLU A 1 263 ? -12.229 -4.304 -14.036 1.00 90.88 263 GLU A N 1
ATOM 2037 C CA . GLU A 1 263 ? -13.630 -4.558 -13.694 1.00 90.88 263 GLU A CA 1
ATOM 2038 C C . GLU A 1 263 ? -14.019 -3.865 -12.377 1.00 90.88 263 GLU A C 1
ATOM 2040 O O . GLU A 1 263 ? -15.046 -3.180 -12.329 1.00 90.88 263 GLU A O 1
ATOM 2045 N N . ALA A 1 264 ? -13.166 -3.960 -11.351 1.00 90.88 264 ALA A N 1
ATOM 2046 C CA . ALA A 1 264 ? -13.409 -3.365 -10.038 1.00 90.88 264 ALA A CA 1
ATOM 2047 C C . ALA A 1 264 ? -13.360 -1.826 -10.028 1.00 90.88 264 ALA A C 1
ATOM 2049 O O . ALA A 1 264 ? -14.026 -1.190 -9.209 1.00 90.88 264 ALA A O 1
ATOM 2050 N N . THR A 1 265 ? -12.602 -1.211 -10.940 1.00 93.38 265 THR A N 1
ATOM 2051 C CA . THR A 1 265 ? -12.380 0.248 -11.000 1.00 93.38 265 THR A CA 1
ATOM 2052 C C . THR A 1 265 ? -13.264 0.983 -12.003 1.00 93.38 265 THR A C 1
ATOM 2054 O O . THR A 1 265 ? -13.238 2.206 -12.045 1.00 93.38 265 THR A O 1
ATOM 2057 N N . ARG A 1 266 ? -14.133 0.287 -12.748 1.00 90.62 266 ARG A N 1
ATOM 2058 C CA . ARG A 1 266 ? -14.973 0.847 -13.833 1.00 90.62 266 ARG A CA 1
ATOM 2059 C C . ARG A 1 266 ? -15.818 2.091 -13.496 1.00 90.62 266 ARG A C 1
ATOM 2061 O O . ARG A 1 266 ? -16.318 2.742 -14.408 1.00 90.62 266 ARG A O 1
ATOM 2068 N N . LYS A 1 267 ? -16.088 2.344 -12.210 1.00 91.56 267 LYS A N 1
ATOM 2069 C CA . LYS A 1 267 ? -16.899 3.472 -11.714 1.00 91.56 267 LYS A CA 1
ATOM 2070 C C . LYS A 1 267 ? -16.056 4.654 -11.214 1.00 91.56 267 LYS A C 1
ATOM 2072 O O . LYS A 1 267 ? -16.637 5.681 -10.873 1.00 91.56 267 LYS A O 1
ATOM 2077 N N . LEU A 1 268 ? -14.740 4.491 -11.103 1.00 90.25 268 LEU A N 1
ATOM 2078 C CA . LEU A 1 268 ? -13.819 5.552 -10.706 1.00 90.25 268 LEU A CA 1
ATOM 2079 C C . LEU A 1 268 ? -13.461 6.417 -11.917 1.00 90.25 268 LEU A C 1
ATOM 2081 O O . LEU A 1 268 ? -13.624 5.993 -13.064 1.00 90.25 268 LEU A O 1
ATOM 2085 N N . ASP A 1 269 ? -12.968 7.626 -11.664 1.00 93.75 269 ASP A N 1
ATOM 2086 C CA . ASP A 1 269 ? -12.353 8.417 -12.726 1.00 93.75 269 ASP A CA 1
ATOM 2087 C C . ASP A 1 269 ? -10.957 7.881 -13.097 1.00 93.75 269 ASP A C 1
ATOM 2089 O O . ASP A 1 269 ? -10.407 6.984 -12.451 1.00 93.75 269 ASP A O 1
ATOM 2093 N N . GLU A 1 270 ? -10.398 8.388 -14.195 1.00 83.81 270 GLU A N 1
ATOM 2094 C CA . GLU A 1 270 ? -9.129 7.906 -14.752 1.00 83.81 270 GLU A CA 1
ATOM 2095 C C . GLU A 1 270 ? -7.937 8.136 -13.807 1.00 83.81 270 GLU A C 1
ATOM 2097 O O . GLU A 1 270 ? -7.055 7.277 -13.711 1.00 83.81 270 GLU A O 1
ATOM 2102 N N . ALA A 1 271 ? -7.935 9.247 -13.065 1.00 85.31 271 ALA A N 1
ATOM 2103 C CA . ALA A 1 271 ? -6.864 9.583 -12.132 1.00 85.31 271 ALA A CA 1
ATOM 2104 C C . ALA A 1 271 ? -6.936 8.702 -10.875 1.00 85.31 271 ALA A C 1
ATOM 2106 O O . ALA A 1 271 ? -5.940 8.082 -10.498 1.00 85.31 271 ALA A O 1
ATOM 2107 N N . GLU A 1 272 ? -8.125 8.561 -10.277 1.00 91.31 272 GLU A N 1
ATOM 2108 C CA . GLU A 1 272 ? -8.367 7.659 -9.144 1.00 91.31 272 GLU A CA 1
ATOM 2109 C C . GLU A 1 272 ? -8.055 6.199 -9.512 1.00 91.31 272 GLU A C 1
ATOM 2111 O O . GLU A 1 272 ? -7.445 5.471 -8.727 1.00 91.31 272 GLU A O 1
ATOM 2116 N N . THR A 1 273 ? -8.432 5.771 -10.722 1.00 92.50 273 THR A N 1
ATOM 2117 C CA . THR A 1 273 ? -8.145 4.420 -11.228 1.00 92.50 273 THR A CA 1
ATOM 2118 C C . THR A 1 273 ? -6.646 4.172 -11.336 1.00 92.50 273 THR A C 1
ATOM 2120 O O . THR A 1 273 ? -6.157 3.127 -10.900 1.00 92.50 273 THR A O 1
ATOM 2123 N N . THR A 1 274 ? -5.910 5.118 -11.921 1.00 88.56 274 THR A N 1
ATOM 2124 C CA . THR A 1 274 ? -4.466 4.989 -12.134 1.00 88.56 274 THR A CA 1
ATOM 2125 C C . THR A 1 274 ? -3.717 4.959 -10.805 1.00 88.56 274 THR A C 1
ATOM 2127 O O . THR A 1 274 ? -2.908 4.056 -10.589 1.00 88.56 274 THR A O 1
ATOM 2130 N N . ASP A 1 275 ? -4.036 5.871 -9.882 1.00 93.56 275 ASP A N 1
ATOM 2131 C CA . ASP A 1 275 ? -3.430 5.915 -8.547 1.00 93.56 275 ASP A CA 1
ATOM 2132 C C . ASP A 1 275 ? -3.637 4.600 -7.784 1.00 93.56 275 ASP A C 1
ATOM 2134 O O . ASP A 1 275 ? -2.677 3.985 -7.310 1.00 93.56 275 ASP A O 1
ATOM 2138 N N . LEU A 1 276 ? -4.878 4.108 -7.745 1.00 95.69 276 LEU A N 1
ATOM 2139 C CA . LEU A 1 276 ? -5.205 2.860 -7.068 1.00 95.69 276 LEU A CA 1
ATOM 2140 C C . LEU A 1 276 ? -4.465 1.666 -7.670 1.00 95.69 276 LEU A C 1
ATOM 2142 O O . LEU A 1 276 ? -3.915 0.847 -6.933 1.00 95.69 276 LEU A O 1
ATOM 2146 N N . LYS A 1 277 ? -4.438 1.553 -9.001 1.00 95.00 277 LYS A N 1
ATOM 2147 C CA . LYS A 1 277 ? -3.744 0.454 -9.677 1.00 95.00 277 LYS A CA 1
ATOM 2148 C C . LYS A 1 277 ? -2.266 0.427 -9.325 1.00 95.00 277 LYS A C 1
ATOM 2150 O O . LYS A 1 277 ? -1.756 -0.644 -9.011 1.00 95.00 277 LYS A O 1
ATOM 2155 N N . VAL A 1 278 ? -1.593 1.579 -9.317 1.00 93.50 278 VAL A N 1
ATOM 2156 C CA . VAL A 1 278 ? -0.187 1.648 -8.897 1.00 93.50 278 VAL A CA 1
ATOM 2157 C C . VAL A 1 278 ? -0.029 1.116 -7.483 1.00 93.50 278 VAL A C 1
ATOM 2159 O O . VAL A 1 278 ? 0.781 0.212 -7.289 1.00 93.50 278 VAL A O 1
ATOM 2162 N N . ARG A 1 279 ? -0.837 1.594 -6.526 1.00 95.88 279 ARG A N 1
ATOM 2163 C CA . ARG A 1 279 ? -0.765 1.135 -5.129 1.00 95.88 279 ARG A CA 1
ATOM 2164 C C . ARG A 1 279 ? -0.968 -0.370 -5.012 1.00 95.88 279 ARG A C 1
ATOM 2166 O O . ARG A 1 279 ? -0.191 -1.031 -4.330 1.00 95.88 279 ARG A O 1
ATOM 2173 N N . VAL A 1 280 ? -1.967 -0.924 -5.701 1.00 96.00 280 VAL A N 1
ATOM 2174 C CA . VAL A 1 280 ? -2.248 -2.366 -5.677 1.00 96.00 280 VAL A CA 1
ATOM 2175 C C . VAL A 1 280 ? -1.101 -3.162 -6.301 1.00 96.00 280 VAL A C 1
ATOM 2177 O O . VAL A 1 280 ? -0.622 -4.121 -5.699 1.00 96.00 280 VAL A O 1
ATOM 2180 N N . TYR A 1 281 ? -0.602 -2.757 -7.469 1.00 94.00 281 TYR A N 1
ATOM 2181 C CA . TYR A 1 281 ? 0.467 -3.464 -8.181 1.00 94.00 281 TYR A CA 1
ATOM 2182 C C . TYR A 1 281 ? 1.822 -3.411 -7.468 1.00 94.00 281 TYR A C 1
ATOM 2184 O O . TYR A 1 281 ? 2.603 -4.368 -7.551 1.00 94.00 281 TYR A O 1
ATOM 2192 N N . SER A 1 282 ? 2.113 -2.312 -6.767 1.00 91.81 282 SER A N 1
ATOM 2193 C CA . SER A 1 282 ? 3.342 -2.151 -5.987 1.00 91.81 282 SER A CA 1
ATOM 2194 C C . SER A 1 282 ? 3.235 -2.675 -4.554 1.00 91.81 282 SER A C 1
ATOM 2196 O O . SER A 1 282 ? 4.259 -2.790 -3.881 1.00 91.81 282 SER A O 1
ATOM 2198 N N . ALA A 1 283 ? 2.032 -2.996 -4.067 1.00 91.94 283 ALA A N 1
ATOM 2199 C CA . ALA A 1 283 ? 1.849 -3.514 -2.718 1.00 91.94 283 ALA A CA 1
ATOM 2200 C C . ALA A 1 283 ? 2.513 -4.895 -2.539 1.00 91.94 283 ALA A C 1
ATOM 2202 O O . ALA A 1 283 ? 2.595 -5.694 -3.482 1.00 91.94 283 ALA A O 1
ATOM 2203 N N . PRO A 1 284 ? 2.959 -5.239 -1.314 1.00 91.06 284 PRO A N 1
ATOM 2204 C CA . PRO A 1 284 ? 3.431 -6.587 -1.021 1.00 91.06 284 PRO A CA 1
ATOM 2205 C C . PRO A 1 284 ? 2.362 -7.642 -1.372 1.00 91.06 284 PRO A C 1
ATOM 2207 O O . PRO A 1 284 ? 1.174 -7.373 -1.165 1.00 91.06 284 PRO A O 1
ATOM 2210 N N . PRO A 1 285 ? 2.755 -8.856 -1.825 1.00 91.75 285 PRO A N 1
ATOM 2211 C CA . PRO A 1 285 ? 1.836 -9.838 -2.413 1.00 91.75 285 PRO A CA 1
ATOM 2212 C C . PRO A 1 285 ? 0.566 -10.085 -1.600 1.00 91.75 285 PRO A C 1
ATOM 2214 O O . PRO A 1 285 ? -0.522 -10.067 -2.148 1.00 91.75 285 PRO A O 1
ATOM 2217 N N . ARG A 1 286 ? 0.684 -10.194 -0.274 1.00 89.06 286 ARG A N 1
ATOM 2218 C CA . ARG A 1 286 ? -0.461 -10.400 0.621 1.00 89.06 286 ARG A CA 1
ATOM 2219 C C . ARG A 1 286 ? -1.547 -9.326 0.492 1.00 89.06 286 ARG A C 1
ATOM 2221 O O . ARG A 1 286 ? -2.720 -9.669 0.439 1.00 89.06 286 ARG A O 1
ATOM 2228 N N . TYR A 1 287 ? -1.169 -8.049 0.489 1.00 93.00 287 TYR A N 1
ATOM 2229 C CA . TYR A 1 287 ? -2.130 -6.941 0.435 1.00 93.00 287 TYR A CA 1
ATOM 2230 C C . TYR A 1 287 ? -2.726 -6.810 -0.962 1.00 93.00 287 TYR A C 1
ATOM 2232 O O . TYR A 1 287 ? -3.935 -6.641 -1.098 1.00 93.00 287 TYR A O 1
ATOM 2240 N N . LYS A 1 288 ? -1.888 -6.985 -1.990 1.00 94.19 288 LYS A N 1
ATOM 2241 C CA . LYS A 1 288 ? -2.326 -7.044 -3.384 1.00 94.19 288 LYS A CA 1
ATOM 2242 C C . LYS A 1 288 ? -3.353 -8.156 -3.598 1.00 94.19 288 LYS A C 1
ATOM 2244 O O . LYS A 1 288 ? -4.442 -7.898 -4.095 1.00 94.19 288 LYS A O 1
ATOM 2249 N N . ASP A 1 289 ? -3.019 -9.380 -3.203 1.00 93.06 289 ASP A N 1
ATOM 2250 C CA . ASP A 1 289 ? -3.867 -10.550 -3.417 1.00 93.06 289 ASP A CA 1
ATOM 2251 C C . ASP A 1 289 ? -5.163 -10.439 -2.605 1.00 93.06 289 ASP A C 1
ATOM 2253 O O . ASP A 1 289 ? -6.229 -10.788 -3.109 1.00 93.06 289 ASP A O 1
ATOM 2257 N N . ASN A 1 290 ? -5.103 -9.901 -1.380 1.00 92.25 290 ASN A N 1
ATOM 2258 C CA . ASN A 1 290 ? -6.306 -9.622 -0.597 1.00 92.25 290 ASN A CA 1
ATOM 2259 C C . ASN A 1 290 ? -7.210 -8.598 -1.302 1.00 92.25 290 ASN A C 1
ATOM 2261 O O . ASN A 1 290 ? -8.407 -8.827 -1.426 1.00 92.25 290 ASN A O 1
ATOM 2265 N N . PHE A 1 291 ? -6.648 -7.506 -1.828 1.00 96.75 291 PHE A N 1
ATOM 2266 C CA . PHE A 1 291 ? -7.421 -6.515 -2.577 1.00 96.75 291 PHE A CA 1
ATOM 2267 C C . PHE A 1 291 ? -8.056 -7.114 -3.834 1.00 96.75 291 PHE A C 1
ATOM 2269 O O . PHE A 1 291 ? -9.266 -7.013 -4.019 1.00 96.75 291 PHE A O 1
ATOM 2276 N N . ILE A 1 292 ? -7.261 -7.788 -4.667 1.00 93.25 292 ILE A N 1
ATOM 2277 C CA . ILE A 1 292 ? -7.712 -8.370 -5.939 1.00 93.25 292 ILE A CA 1
ATOM 2278 C C . ILE A 1 292 ? -8.807 -9.425 -5.737 1.00 93.25 292 ILE A C 1
ATOM 2280 O O . ILE A 1 292 ? -9.664 -9.588 -6.604 1.00 93.25 292 ILE A O 1
ATOM 2284 N N . ASN A 1 293 ? -8.774 -10.167 -4.629 1.00 92.50 293 ASN A N 1
ATOM 2285 C CA . ASN A 1 293 ? -9.742 -11.233 -4.374 1.00 92.50 293 ASN A CA 1
ATOM 2286 C C . ASN A 1 293 ? -10.974 -10.770 -3.586 1.00 92.50 293 ASN A C 1
ATOM 2288 O O . ASN A 1 293 ? -12.021 -11.403 -3.709 1.00 92.50 293 ASN A O 1
ATOM 2292 N N . SER A 1 294 ? -10.867 -9.693 -2.804 1.00 93.62 294 SER A N 1
ATOM 2293 C CA . SER A 1 294 ? -11.959 -9.210 -1.949 1.00 93.62 294 SER A CA 1
ATOM 2294 C C . SER A 1 294 ? -12.744 -8.052 -2.572 1.00 93.62 294 SER A C 1
ATOM 2296 O O . SER A 1 294 ? -13.926 -7.889 -2.276 1.00 93.62 294 SER A O 1
ATOM 2298 N N . VAL A 1 295 ? -12.133 -7.241 -3.444 1.00 95.44 295 VAL A N 1
ATOM 2299 C CA . VAL A 1 295 ? -12.758 -6.018 -3.976 1.00 95.44 295 VAL A CA 1
ATOM 2300 C C . VAL A 1 295 ? -13.306 -6.234 -5.387 1.00 95.44 295 VAL A C 1
ATOM 2302 O O . VAL A 1 295 ? -12.562 -6.255 -6.363 1.00 95.44 295 VAL A O 1
ATOM 2305 N N . ASN A 1 296 ? -14.635 -6.323 -5.495 1.00 94.00 296 ASN A N 1
ATOM 2306 C CA . ASN A 1 296 ? -15.340 -6.450 -6.779 1.00 94.00 296 ASN A CA 1
ATOM 2307 C C . ASN A 1 296 ? -15.768 -5.105 -7.390 1.00 94.00 296 ASN A C 1
ATOM 2309 O O . ASN A 1 296 ? -15.947 -5.014 -8.601 1.00 94.00 296 ASN A O 1
ATOM 2313 N N . ASP A 1 297 ? -15.984 -4.075 -6.567 1.00 95.81 297 ASP A N 1
ATOM 2314 C CA . ASP A 1 297 ? -16.359 -2.726 -7.004 1.00 95.81 297 ASP A CA 1
ATOM 2315 C C . ASP A 1 297 ? -15.812 -1.701 -6.005 1.00 95.81 297 ASP A C 1
ATOM 2317 O O . ASP A 1 297 ? -16.286 -1.591 -4.875 1.00 95.81 297 ASP A O 1
ATOM 2321 N N . VAL A 1 298 ? -14.785 -0.956 -6.409 1.00 95.19 298 VAL A N 1
ATOM 2322 C CA . VAL A 1 298 ? -14.053 -0.063 -5.501 1.00 95.19 298 VAL A CA 1
ATOM 2323 C C . VAL A 1 298 ? -14.922 1.093 -5.013 1.00 95.19 298 VAL A C 1
ATOM 2325 O O . VAL A 1 298 ? -14.795 1.517 -3.865 1.00 95.19 298 VAL A O 1
ATOM 2328 N N . SER A 1 299 ? -15.815 1.603 -5.864 1.00 93.69 299 SER A N 1
ATOM 2329 C CA . SER A 1 299 ? -16.690 2.723 -5.508 1.00 93.69 299 SER A CA 1
ATOM 2330 C C . SER A 1 299 ? -17.661 2.315 -4.400 1.00 93.69 299 SER A C 1
ATOM 2332 O O . SER A 1 299 ? -17.817 3.032 -3.406 1.00 93.69 299 SER A O 1
ATOM 2334 N N . ASP A 1 300 ? -18.255 1.127 -4.531 1.00 94.12 300 ASP A N 1
ATOM 2335 C CA . ASP A 1 300 ? -19.168 0.581 -3.528 1.00 94.12 300 ASP A CA 1
ATOM 2336 C C . ASP A 1 300 ? -18.417 0.220 -2.230 1.00 94.12 300 ASP A C 1
ATOM 2338 O O . ASP A 1 300 ? -18.899 0.527 -1.135 1.00 94.12 300 ASP A O 1
ATOM 2342 N N . THR A 1 301 ? -17.201 -0.328 -2.330 1.00 95.56 301 THR A N 1
ATOM 2343 C CA . THR A 1 301 ? -16.331 -0.623 -1.178 1.00 95.56 301 THR A CA 1
ATOM 2344 C C . THR A 1 301 ? -15.938 0.636 -0.401 1.00 95.56 301 THR A C 1
ATOM 2346 O O . THR A 1 301 ? -16.146 0.697 0.812 1.00 95.56 301 THR A O 1
ATOM 2349 N N . LYS A 1 302 ? -15.437 1.676 -1.084 1.00 95.25 302 LYS A N 1
ATOM 2350 C CA . LYS A 1 302 ? -15.089 2.975 -0.478 1.00 95.25 302 LYS A CA 1
ATOM 2351 C C . LYS A 1 302 ? -16.296 3.577 0.237 1.00 95.25 302 LYS A C 1
ATOM 2353 O O . LYS A 1 302 ? -16.211 3.987 1.392 1.00 95.25 302 LYS A O 1
ATOM 2358 N N . LYS A 1 303 ? -17.461 3.557 -0.415 1.00 95.38 303 LYS A N 1
ATOM 2359 C CA . LYS A 1 303 ? -18.717 4.035 0.172 1.00 95.38 303 LYS A CA 1
ATOM 2360 C C . LYS A 1 303 ? -19.129 3.230 1.406 1.00 95.38 303 LYS A C 1
ATOM 2362 O O . LYS A 1 303 ? -19.661 3.808 2.352 1.00 95.38 303 LYS A O 1
ATOM 2367 N N . THR A 1 304 ? -18.907 1.919 1.402 1.00 94.62 304 THR A N 1
ATOM 2368 C CA . THR A 1 304 ? -19.186 1.043 2.547 1.00 94.62 304 THR A CA 1
ATOM 2369 C C . THR A 1 304 ? -18.301 1.404 3.733 1.00 94.62 304 THR A C 1
ATOM 2371 O O . THR A 1 304 ? -18.830 1.656 4.816 1.00 94.62 304 THR A O 1
ATOM 2374 N N . PHE A 1 305 ? -16.991 1.551 3.510 1.00 95.94 305 PHE A N 1
ATOM 2375 C CA . PHE A 1 305 ? -16.047 2.001 4.534 1.00 95.94 305 PHE A CA 1
ATOM 2376 C C . PHE A 1 305 ? -16.449 3.365 5.117 1.00 95.94 305 PHE A C 1
ATOM 2378 O O . PHE A 1 305 ? -16.585 3.515 6.329 1.00 95.94 305 PHE A O 1
ATOM 2385 N N . GLU A 1 306 ? -16.732 4.355 4.263 1.00 94.81 306 GLU A N 1
ATOM 2386 C CA . GLU A 1 306 ? -17.152 5.687 4.710 1.00 94.81 306 GLU A CA 1
ATOM 2387 C C . GLU A 1 306 ? -18.483 5.677 5.471 1.00 94.81 306 GLU A C 1
ATOM 2389 O O . GLU A 1 306 ? -18.680 6.455 6.406 1.00 94.81 306 GLU A O 1
ATOM 2394 N N . ASN A 1 307 ? -19.437 4.844 5.052 1.00 93.69 307 ASN A N 1
ATOM 2395 C CA . ASN A 1 307 ? -20.711 4.714 5.746 1.00 93.69 307 ASN A CA 1
ATOM 2396 C C . ASN A 1 307 ? -20.526 4.079 7.123 1.00 93.69 307 ASN A C 1
ATOM 2398 O O . ASN A 1 307 ? -21.175 4.534 8.063 1.00 93.69 307 ASN A O 1
ATOM 2402 N N . PHE A 1 308 ? -19.645 3.084 7.248 1.00 92.56 308 PHE A N 1
ATOM 2403 C CA . PHE A 1 308 ? -19.288 2.507 8.539 1.00 92.56 308 PHE A CA 1
ATOM 2404 C C . PHE A 1 308 ? -18.627 3.559 9.438 1.00 92.56 308 PHE A C 1
ATOM 2406 O O . PHE A 1 308 ? -19.120 3.817 10.528 1.00 92.56 308 PHE A O 1
ATOM 2413 N N . GLN A 1 309 ? -17.614 4.275 8.938 1.00 91.44 309 GLN A N 1
ATOM 2414 C CA . GLN A 1 309 ? -16.936 5.353 9.672 1.00 91.44 309 GLN A CA 1
ATOM 2415 C C . GLN A 1 309 ? -17.890 6.457 10.157 1.00 91.44 309 GLN A C 1
ATOM 2417 O O . GLN A 1 309 ? -17.706 7.029 11.226 1.00 91.44 309 GLN A O 1
ATOM 2422 N N . LYS A 1 310 ? -18.930 6.769 9.377 1.00 89.00 310 LYS A N 1
ATOM 2423 C CA . LYS A 1 310 ? -19.948 7.776 9.725 1.00 89.00 310 LYS A CA 1
ATOM 2424 C C . LYS A 1 310 ? -21.077 7.210 10.606 1.00 89.00 310 LYS A C 1
ATOM 2426 O O . LYS A 1 310 ? -22.085 7.894 10.776 1.00 89.00 310 LYS A O 1
ATOM 2431 N N . GLY A 1 311 ? -20.969 5.967 11.086 1.00 86.06 311 GLY A N 1
ATOM 2432 C CA . GLY A 1 311 ? -21.997 5.285 11.881 1.00 86.06 311 GLY A CA 1
ATOM 2433 C C . GLY A 1 311 ? -23.315 5.035 11.134 1.00 86.06 311 GLY A C 1
ATOM 2434 O O . GLY A 1 311 ? -24.358 4.833 11.752 1.00 86.06 311 GLY A O 1
ATOM 2435 N N . LYS A 1 312 ? -23.313 5.088 9.794 1.00 89.75 312 LYS A N 1
ATOM 2436 C CA . LYS A 1 312 ? -24.514 4.895 8.957 1.00 89.75 312 LYS A CA 1
ATOM 2437 C C . LYS A 1 312 ? -24.847 3.425 8.720 1.00 89.75 312 LYS A C 1
ATOM 2439 O O . LYS A 1 312 ? -25.966 3.117 8.316 1.00 89.75 312 LYS A O 1
ATOM 2444 N N . VAL A 1 313 ? -23.877 2.538 8.920 1.00 91.19 313 VAL A N 1
ATOM 2445 C CA . VAL A 1 313 ? -24.021 1.083 8.826 1.00 91.19 313 VAL A CA 1
ATOM 2446 C C . VAL A 1 313 ? -23.331 0.469 10.041 1.00 91.19 313 VAL A C 1
ATOM 2448 O O . VAL A 1 313 ? -22.253 0.917 10.419 1.00 91.19 313 VAL A O 1
ATOM 2451 N N . LYS A 1 314 ? -23.969 -0.533 10.651 1.00 89.38 314 LYS A N 1
ATOM 2452 C CA . LYS A 1 314 ? -23.422 -1.297 11.782 1.00 89.38 314 LYS A CA 1
ATOM 2453 C C . LYS A 1 314 ? -22.657 -2.528 11.296 1.00 89.38 314 LYS A C 1
ATOM 2455 O O . LYS A 1 314 ? -22.949 -3.027 10.210 1.00 89.38 314 LYS A O 1
ATOM 2460 N N . LEU A 1 315 ? -21.743 -3.040 12.121 1.00 91.44 315 LEU A N 1
ATOM 2461 C CA . LEU A 1 315 ? -20.861 -4.161 11.768 1.00 91.44 315 LEU A CA 1
ATOM 2462 C C . LEU A 1 315 ? -21.658 -5.426 11.434 1.00 91.44 315 LEU A C 1
ATOM 2464 O O . LEU A 1 315 ? -21.493 -5.986 10.362 1.00 91.44 315 LEU A O 1
ATOM 2468 N N . GLU A 1 316 ? -22.630 -5.769 12.278 1.00 89.88 316 GLU A N 1
ATOM 2469 C CA . GLU A 1 316 ? -23.567 -6.895 12.114 1.00 89.88 316 GLU A CA 1
ATOM 2470 C C . GLU A 1 316 ? -24.423 -6.857 10.826 1.00 89.88 316 GLU A C 1
ATOM 2472 O O . GLU A 1 316 ? -25.194 -7.778 10.553 1.00 89.88 316 GLU A O 1
ATOM 2477 N N . LYS A 1 317 ? -24.403 -5.739 10.085 1.00 92.38 317 LYS A N 1
ATOM 2478 C CA . LYS A 1 317 ? -25.117 -5.577 8.807 1.00 92.38 317 LYS A CA 1
ATOM 2479 C C . LYS A 1 317 ? -24.199 -5.716 7.598 1.00 92.38 317 LYS A C 1
ATOM 2481 O O . LYS A 1 317 ? -24.708 -5.710 6.479 1.00 92.38 317 LYS A O 1
ATOM 2486 N N . LEU A 1 318 ? -22.891 -5.804 7.810 1.00 92.94 318 LEU A N 1
ATOM 2487 C CA . LEU A 1 318 ? -21.911 -6.056 6.766 1.00 92.94 318 LEU A CA 1
ATOM 2488 C C . LEU A 1 318 ? -21.713 -7.562 6.627 1.00 92.94 318 LEU A C 1
ATOM 2490 O O . LEU A 1 318 ? -21.643 -8.281 7.619 1.00 92.94 318 LEU A O 1
ATOM 2494 N N . SER A 1 319 ? -21.637 -8.043 5.388 1.00 94.50 319 SER A N 1
ATOM 2495 C CA . SER A 1 319 ? -21.178 -9.409 5.153 1.00 94.50 319 SER A CA 1
ATOM 2496 C C . SER A 1 319 ? -19.664 -9.501 5.357 1.00 94.50 319 SER A C 1
ATOM 2498 O O . SER A 1 319 ? -18.956 -8.509 5.180 1.00 94.50 319 SER A O 1
ATOM 2500 N N . ASP A 1 320 ? -19.143 -10.700 5.631 1.00 92.94 320 ASP A N 1
ATOM 2501 C CA . ASP A 1 320 ? -17.691 -10.928 5.716 1.00 92.94 320 ASP A CA 1
ATOM 2502 C C . ASP A 1 320 ? -16.951 -10.445 4.459 1.00 92.94 320 ASP A C 1
ATOM 2504 O O . ASP A 1 320 ? -15.844 -9.916 4.546 1.00 92.94 320 ASP A O 1
ATOM 2508 N N . GLY A 1 321 ? -17.583 -10.587 3.287 1.00 94.94 321 GLY A N 1
ATOM 2509 C CA . GLY A 1 321 ? -17.053 -10.099 2.016 1.00 94.94 321 GLY A CA 1
ATOM 2510 C C . GLY A 1 321 ? -16.987 -8.573 1.947 1.00 94.94 321 GLY A C 1
ATOM 2511 O O . GLY A 1 321 ? -15.970 -8.032 1.519 1.00 94.94 321 GLY A O 1
ATOM 2512 N N . ASP A 1 322 ? -18.025 -7.874 2.414 1.00 95.75 322 ASP A N 1
ATOM 2513 C CA . ASP A 1 322 ? -18.043 -6.405 2.444 1.00 95.75 322 ASP A CA 1
ATOM 2514 C C . ASP A 1 322 ? -17.007 -5.857 3.435 1.00 95.75 322 ASP A C 1
ATOM 2516 O O . ASP A 1 322 ? -16.291 -4.903 3.119 1.00 95.75 322 ASP A O 1
ATOM 2520 N N . THR A 1 323 ? -16.872 -6.488 4.607 1.00 96.12 323 THR A N 1
ATOM 2521 C CA . THR A 1 323 ? -15.845 -6.141 5.600 1.00 96.12 323 THR A CA 1
ATOM 2522 C C . THR A 1 323 ? -14.445 -6.384 5.036 1.00 96.12 323 THR A C 1
ATOM 2524 O O . THR A 1 323 ? -13.597 -5.492 5.096 1.00 96.12 323 THR A O 1
ATOM 2527 N N . ALA A 1 324 ? -14.195 -7.553 4.434 1.00 96.69 324 ALA A N 1
ATOM 2528 C CA . ALA A 1 324 ? -12.911 -7.877 3.811 1.00 96.69 324 ALA A CA 1
ATOM 2529 C C . ALA A 1 324 ? -12.553 -6.890 2.692 1.00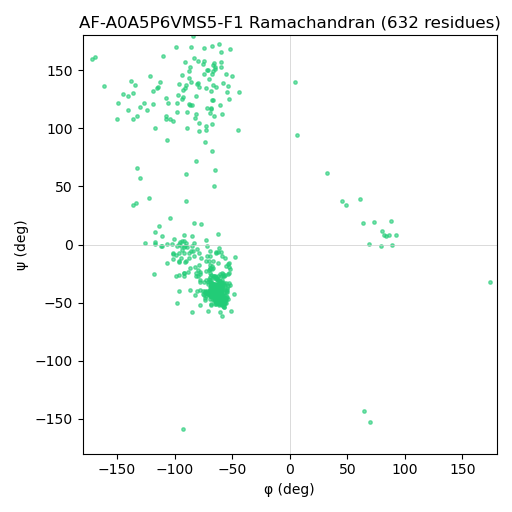 96.69 324 ALA A C 1
ATOM 2531 O O . ALA A 1 324 ? -11.413 -6.430 2.616 1.00 96.69 324 ALA A O 1
ATOM 2532 N N . ALA A 1 325 ? -13.525 -6.514 1.857 1.00 96.88 325 ALA A N 1
ATOM 2533 C CA . ALA A 1 325 ? -13.336 -5.527 0.803 1.00 96.88 325 ALA A CA 1
ATOM 2534 C C . ALA A 1 325 ? -12.977 -4.148 1.379 1.00 96.88 325 ALA A C 1
ATOM 2536 O O . ALA A 1 325 ? -12.017 -3.525 0.924 1.00 96.88 325 ALA A O 1
ATOM 2537 N N . ALA A 1 326 ? -13.714 -3.679 2.392 1.00 97.06 326 ALA A N 1
ATOM 2538 C CA . ALA A 1 326 ? -13.485 -2.384 3.034 1.00 97.06 326 ALA A CA 1
ATOM 2539 C C . ALA A 1 326 ? -12.103 -2.309 3.704 1.00 97.06 326 ALA A C 1
ATOM 2541 O O . ALA A 1 326 ? -11.392 -1.314 3.558 1.00 97.06 326 ALA A O 1
ATOM 2542 N N . VAL A 1 327 ? -11.695 -3.387 4.379 1.00 97.75 327 VAL A N 1
ATOM 2543 C CA . VAL A 1 327 ? -10.360 -3.530 4.974 1.00 97.75 327 VAL A CA 1
ATOM 2544 C C . VAL A 1 327 ? -9.276 -3.550 3.906 1.00 97.75 327 VAL A C 1
ATOM 2546 O O . VAL A 1 327 ? -8.287 -2.836 4.040 1.00 97.75 327 VAL A O 1
ATOM 2549 N N . ALA A 1 328 ? -9.450 -4.328 2.836 1.00 97.12 328 ALA A N 1
ATOM 2550 C CA . ALA A 1 328 ? -8.464 -4.400 1.766 1.00 97.12 328 ALA A CA 1
ATOM 2551 C C . ALA A 1 328 ? -8.278 -3.041 1.078 1.00 97.12 328 ALA A C 1
ATOM 2553 O O . ALA A 1 328 ? -7.149 -2.658 0.774 1.00 97.12 328 ALA A O 1
ATOM 2554 N N . TRP A 1 329 ? -9.369 -2.293 0.881 1.00 97.06 329 TRP A N 1
ATOM 2555 C CA . TRP A 1 329 ? -9.305 -0.923 0.381 1.00 97.06 329 TRP A CA 1
ATOM 2556 C C . TRP A 1 329 ? -8.469 -0.024 1.288 1.00 97.06 329 TRP A C 1
ATOM 2558 O O . TRP A 1 329 ? -7.552 0.627 0.795 1.00 97.06 329 TRP A O 1
ATOM 2568 N N . TYR A 1 330 ? -8.712 -0.046 2.598 1.00 97.12 330 TYR A N 1
ATOM 2569 C CA . TYR A 1 330 ? -7.927 0.743 3.543 1.00 97.12 330 TYR A CA 1
ATOM 2570 C C . TYR A 1 330 ? -6.444 0.335 3.562 1.00 97.12 330 TYR A C 1
ATOM 2572 O O . TYR A 1 330 ? -5.563 1.188 3.450 1.00 97.12 330 TYR A O 1
ATOM 2580 N N . ASP A 1 331 ? -6.161 -0.971 3.632 1.00 96.94 331 ASP A N 1
ATOM 2581 C CA . ASP A 1 331 ? -4.802 -1.522 3.694 1.00 96.94 331 ASP A CA 1
ATOM 2582 C C . ASP A 1 331 ? -3.922 -1.029 2.527 1.00 96.94 331 ASP A C 1
ATOM 2584 O O . ASP A 1 331 ? -2.737 -0.757 2.718 1.00 96.94 331 ASP A O 1
ATOM 2588 N N . ILE A 1 332 ? -4.489 -0.886 1.323 1.00 95.94 332 ILE A N 1
ATOM 2589 C CA . ILE A 1 332 ? -3.765 -0.436 0.122 1.00 95.94 332 ILE A CA 1
ATOM 2590 C C . ILE A 1 332 ? -3.346 1.037 0.190 1.00 95.94 332 ILE A C 1
ATOM 2592 O O . ILE A 1 332 ? -2.298 1.397 -0.350 1.00 95.94 332 ILE A O 1
ATOM 2596 N N . TYR A 1 333 ? -4.127 1.887 0.858 1.00 94.31 333 TYR A N 1
ATOM 2597 C CA . TYR A 1 333 ? -3.780 3.299 1.042 1.00 94.31 333 TYR A CA 1
ATOM 2598 C C . TYR A 1 333 ? -2.901 3.537 2.277 1.00 94.31 333 TYR A C 1
ATOM 2600 O O . TYR A 1 333 ? -2.184 4.533 2.317 1.00 94.31 333 TYR A O 1
ATOM 2608 N N . HIS A 1 334 ? -2.895 2.609 3.239 1.00 94.12 334 HIS A N 1
ATOM 2609 C CA . HIS A 1 334 ? -2.240 2.763 4.541 1.00 94.12 334 HIS A CA 1
ATOM 2610 C C . HIS A 1 334 ? -1.334 1.565 4.878 1.00 94.12 334 HIS A C 1
ATOM 2612 O O . HIS A 1 334 ? -1.499 0.902 5.902 1.00 94.12 334 HIS A O 1
ATOM 2618 N N . LEU A 1 335 ? -0.357 1.262 4.014 1.00 91.19 335 LEU A N 1
ATOM 2619 C CA . LEU A 1 335 ? 0.449 0.034 4.114 1.00 91.19 335 LEU A CA 1
ATOM 2620 C C . LEU A 1 335 ? 1.214 -0.122 5.439 1.00 91.19 335 LEU A C 1
ATOM 2622 O O . LEU A 1 335 ? 1.354 -1.245 5.924 1.00 91.19 335 LEU A O 1
ATOM 2626 N N . ASP A 1 336 ? 1.712 0.960 6.036 1.00 89.75 336 ASP A N 1
ATOM 2627 C CA . ASP A 1 336 ? 2.458 0.878 7.299 1.00 89.75 336 ASP A CA 1
ATOM 2628 C C . ASP A 1 336 ? 1.540 0.576 8.491 1.00 89.75 336 ASP A C 1
ATOM 2630 O O . ASP A 1 336 ? 1.826 -0.317 9.294 1.00 89.75 336 ASP A O 1
ATOM 2634 N N . GLU A 1 337 ? 0.369 1.210 8.538 1.00 93.69 337 GLU A N 1
ATOM 2635 C CA . GLU A 1 337 ? -0.701 0.883 9.486 1.00 93.69 337 GLU A CA 1
ATOM 2636 C C . GLU A 1 337 ? -1.172 -0.571 9.317 1.00 93.69 337 GLU A C 1
ATOM 2638 O O . GLU A 1 337 ? -1.312 -1.331 10.284 1.00 93.69 337 GLU A O 1
ATOM 2643 N N . ALA A 1 338 ? -1.350 -0.994 8.063 1.00 95.00 338 ALA A N 1
ATOM 2644 C CA . ALA A 1 338 ? -1.733 -2.350 7.703 1.00 95.00 338 ALA A CA 1
ATOM 2645 C C . ALA A 1 338 ? -0.691 -3.381 8.152 1.00 95.00 338 ALA A C 1
ATOM 2647 O O . ALA A 1 338 ? -1.058 -4.474 8.600 1.00 95.00 338 ALA A O 1
ATOM 2648 N N . ARG A 1 339 ? 0.607 -3.066 8.064 1.00 92.69 339 ARG A N 1
ATOM 2649 C CA . ARG A 1 339 ? 1.707 -3.917 8.555 1.00 92.69 339 ARG A CA 1
ATOM 2650 C C . ARG A 1 339 ? 1.661 -4.078 10.067 1.00 92.69 339 ARG A C 1
ATOM 2652 O O . ARG A 1 339 ? 1.738 -5.216 10.534 1.00 92.69 339 ARG A O 1
ATOM 2659 N N . ASN A 1 340 ? 1.468 -2.993 10.814 1.00 91.56 340 ASN A N 1
ATOM 2660 C CA . ASN A 1 340 ? 1.380 -3.041 12.276 1.00 91.56 340 ASN A CA 1
ATOM 2661 C C . ASN A 1 340 ? 0.215 -3.922 12.743 1.00 91.56 340 ASN A C 1
ATOM 2663 O O . ASN A 1 340 ? 0.421 -4.852 13.526 1.00 91.56 340 ASN A O 1
ATOM 2667 N N . MET A 1 341 ? -0.979 -3.701 12.184 1.00 95.31 341 MET A N 1
ATOM 2668 C CA . MET A 1 341 ? -2.163 -4.512 12.491 1.00 95.31 341 MET A CA 1
ATOM 2669 C C . MET A 1 341 ? -1.973 -5.979 12.097 1.00 95.31 341 MET A C 1
ATOM 2671 O O . MET A 1 341 ? -2.244 -6.887 12.878 1.00 95.31 341 MET A O 1
ATOM 2675 N N . THR A 1 342 ? -1.466 -6.231 10.887 1.00 93.56 342 THR A N 1
ATOM 2676 C CA . THR A 1 342 ? -1.286 -7.598 10.374 1.00 93.56 342 THR A CA 1
ATOM 2677 C C . THR A 1 342 ? -0.230 -8.373 11.161 1.00 93.56 342 THR A C 1
ATOM 2679 O O . THR A 1 342 ? -0.372 -9.580 11.327 1.00 93.56 342 THR A O 1
ATOM 2682 N N . SER A 1 343 ? 0.819 -7.706 11.649 1.00 91.69 343 SER A N 1
ATOM 2683 C CA . SER A 1 343 ? 1.847 -8.320 12.496 1.00 91.69 343 SER A CA 1
ATOM 2684 C C . SER A 1 343 ? 1.258 -8.824 13.816 1.00 91.69 343 SER A C 1
ATOM 2686 O O . SER A 1 343 ? 1.486 -9.974 14.191 1.00 91.69 343 SER A O 1
ATOM 2688 N N . ASN A 1 344 ? 0.452 -7.994 14.486 1.00 94.06 344 ASN A N 1
ATOM 2689 C CA . ASN A 1 344 ? -0.209 -8.355 15.738 1.00 94.06 344 ASN A CA 1
ATOM 2690 C C . ASN A 1 344 ? -1.239 -9.484 15.547 1.00 94.06 344 ASN A C 1
ATOM 2692 O O . ASN A 1 344 ? -1.235 -10.455 16.302 1.00 94.06 344 ASN A O 1
ATOM 2696 N N . LEU A 1 345 ? -2.054 -9.393 14.492 1.00 96.06 345 LEU A N 1
ATOM 2697 C CA . LEU A 1 345 ? -3.149 -10.325 14.200 1.00 96.06 345 LEU A CA 1
ATOM 2698 C C . LEU A 1 345 ? -2.709 -11.588 13.441 1.00 96.06 345 LEU A C 1
ATOM 2700 O O . LEU A 1 345 ? -3.527 -12.464 13.158 1.00 96.06 345 LEU A O 1
ATOM 2704 N N . TYR A 1 346 ? -1.421 -11.720 13.107 1.00 94.81 346 TYR A N 1
ATOM 2705 C CA . TYR A 1 346 ? -0.908 -12.860 12.344 1.00 94.81 346 TYR A CA 1
ATOM 2706 C C . TYR A 1 346 ? -1.245 -14.231 12.959 1.00 94.81 346 TYR A C 1
ATOM 2708 O O . TYR A 1 346 ? -1.604 -15.129 12.191 1.00 94.81 346 TYR A O 1
ATOM 2716 N N . PRO A 1 347 ? -1.183 -14.426 14.294 1.00 96.06 347 PRO A N 1
ATOM 2717 C CA . PRO A 1 347 ? -1.593 -15.685 14.909 1.00 96.06 347 PRO A CA 1
ATOM 2718 C C . PRO A 1 347 ? -3.047 -16.059 14.584 1.00 96.06 347 PRO A C 1
ATOM 2720 O O . PRO A 1 347 ? -3.286 -17.187 14.164 1.00 96.06 347 PRO A O 1
ATOM 2723 N N . MET A 1 348 ? -3.992 -15.113 14.684 1.00 96.25 348 MET A N 1
ATOM 2724 C CA . MET A 1 348 ? -5.415 -15.352 14.382 1.00 96.25 348 MET A CA 1
ATOM 2725 C C . MET A 1 348 ? -5.609 -15.800 12.931 1.00 96.25 348 MET A C 1
ATOM 2727 O O . MET A 1 348 ? -6.332 -16.752 12.648 1.00 96.25 348 MET A O 1
ATOM 2731 N N . MET A 1 349 ? -4.911 -15.143 12.003 1.00 94.31 349 MET A N 1
ATOM 2732 C CA . MET A 1 349 ? -4.985 -15.476 10.578 1.00 94.31 349 MET A CA 1
ATOM 2733 C C . MET A 1 349 ? -4.449 -16.879 10.286 1.00 94.31 349 MET A C 1
ATOM 2735 O O . MET A 1 349 ? -4.992 -17.596 9.454 1.00 94.31 349 MET A O 1
ATOM 2739 N N . LYS A 1 350 ? -3.391 -17.308 10.984 1.00 95.38 350 LYS A N 1
ATOM 2740 C CA . LYS A 1 350 ? -2.814 -18.648 10.806 1.00 95.38 350 LYS A CA 1
ATOM 2741 C C . LYS A 1 350 ? -3.786 -19.762 11.209 1.00 95.38 350 LYS A C 1
ATOM 2743 O O . LYS A 1 350 ? -3.695 -20.864 10.671 1.00 95.38 350 LYS A O 1
ATOM 2748 N N . GLU A 1 351 ? -4.686 -19.476 12.141 1.00 95.62 351 GLU A N 1
ATOM 2749 C CA . GLU A 1 351 ? -5.695 -20.417 12.629 1.00 95.62 351 GLU A CA 1
ATOM 2750 C C . GLU A 1 351 ? -7.038 -20.306 11.885 1.00 95.62 351 GLU A C 1
ATOM 2752 O O . GLU A 1 351 ? -7.959 -21.063 12.172 1.00 95.62 351 GLU A O 1
ATOM 2757 N N . GLY A 1 352 ? -7.127 -19.441 10.866 1.00 94.50 352 GLY A N 1
ATOM 2758 C CA . GLY A 1 352 ? -8.297 -19.326 9.990 1.00 94.50 352 GLY A CA 1
ATOM 2759 C C . GLY A 1 352 ? -9.379 -18.365 10.485 1.00 94.50 352 GLY A C 1
ATOM 2760 O O . GLY A 1 352 ? -10.520 -18.454 10.038 1.00 94.50 352 GLY A O 1
ATOM 2761 N N . TYR A 1 353 ? -9.045 -17.436 11.387 1.00 95.69 353 TYR A N 1
ATOM 2762 C CA . TYR A 1 353 ? -9.979 -16.429 11.910 1.00 95.69 353 TYR A CA 1
ATOM 2763 C C . TYR A 1 353 ? -9.999 -15.131 11.085 1.00 95.69 353 TYR A C 1
ATOM 2765 O O . TYR A 1 353 ? -10.112 -14.034 11.639 1.00 95.69 353 TYR A O 1
ATOM 2773 N N . ASP A 1 354 ? -9.888 -15.225 9.758 1.00 94.69 354 ASP A N 1
ATOM 2774 C CA . ASP A 1 354 ? -9.806 -14.063 8.860 1.00 94.69 354 ASP A CA 1
ATOM 2775 C C . ASP A 1 354 ? -11.008 -13.108 8.994 1.00 94.69 354 ASP A C 1
ATOM 2777 O O . ASP A 1 354 ? -10.836 -11.891 8.935 1.00 94.69 354 ASP A O 1
ATOM 2781 N N . GLY A 1 355 ? -12.212 -13.634 9.260 1.00 95.44 355 GLY A N 1
ATOM 2782 C CA . GLY A 1 355 ? -13.410 -12.823 9.516 1.00 95.44 355 GLY A CA 1
ATOM 2783 C C . GLY A 1 355 ? -13.260 -11.903 10.736 1.00 95.44 355 GLY A C 1
ATOM 2784 O O . GLY A 1 355 ? -13.456 -10.693 10.630 1.00 95.44 355 GLY A O 1
ATOM 2785 N N . HIS A 1 356 ? -12.813 -12.439 11.880 1.00 96.38 356 HIS A N 1
ATOM 2786 C CA . HIS A 1 356 ? -12.569 -11.629 13.083 1.00 96.38 356 HIS A CA 1
ATOM 2787 C C . HIS A 1 356 ? -11.441 -10.622 12.871 1.00 96.38 356 HIS A C 1
ATOM 2789 O O . HIS A 1 356 ? -11.535 -9.487 13.330 1.00 96.38 356 HIS A O 1
ATOM 2795 N N . VAL A 1 357 ? -10.393 -11.013 12.147 1.00 97.25 357 VAL A N 1
ATOM 2796 C CA . VAL A 1 357 ? -9.274 -10.125 11.812 1.00 97.25 357 VAL A CA 1
ATOM 2797 C C . VAL A 1 357 ? -9.755 -8.928 10.996 1.00 97.25 357 VAL A C 1
ATOM 2799 O O . VAL A 1 357 ? -9.375 -7.795 11.297 1.00 97.25 357 VAL A O 1
ATOM 2802 N N . ASN A 1 358 ? -10.613 -9.153 10.000 1.00 97.38 358 ASN A N 1
ATOM 2803 C CA . ASN A 1 358 ? -11.188 -8.073 9.204 1.00 97.38 358 ASN A CA 1
ATOM 2804 C C . ASN A 1 358 ? -12.106 -7.178 10.047 1.00 97.38 358 ASN A C 1
ATOM 2806 O O . ASN A 1 358 ? -12.006 -5.958 9.948 1.00 97.38 358 ASN A O 1
ATOM 2810 N N . ASN A 1 359 ? -12.927 -7.747 10.932 1.00 96.88 359 ASN A N 1
ATOM 2811 C CA . ASN A 1 359 ? -13.775 -6.959 11.831 1.00 96.88 359 ASN A CA 1
ATOM 2812 C C . ASN A 1 359 ? -12.944 -6.070 12.776 1.00 96.88 359 ASN A C 1
ATOM 2814 O O . ASN A 1 359 ? -13.207 -4.872 12.882 1.00 96.88 359 ASN A O 1
ATOM 2818 N N . ILE A 1 360 ? -11.888 -6.615 13.391 1.00 97.06 360 ILE A N 1
ATOM 2819 C CA . ILE A 1 360 ? -10.959 -5.857 14.246 1.00 97.06 360 ILE A CA 1
ATOM 2820 C C . ILE A 1 360 ? -10.281 -4.734 13.454 1.00 97.06 360 ILE A C 1
ATOM 2822 O O . ILE A 1 360 ? -10.221 -3.594 13.914 1.00 97.06 360 ILE A O 1
ATOM 2826 N N . LYS A 1 361 ? -9.779 -5.030 12.251 1.00 97.56 361 LYS A N 1
ATOM 2827 C CA . LYS A 1 361 ? -9.164 -4.021 11.384 1.00 97.56 361 LYS A CA 1
ATOM 2828 C C . LYS A 1 361 ? -10.143 -2.914 11.007 1.00 97.56 361 LYS A C 1
ATOM 2830 O O . LYS A 1 361 ? -9.798 -1.747 11.139 1.00 97.56 361 LYS A O 1
ATOM 2835 N N . LEU A 1 362 ? -11.360 -3.258 10.584 1.00 97.00 362 LEU A N 1
ATOM 2836 C CA . LEU A 1 362 ? -12.373 -2.279 10.192 1.00 97.00 362 LEU A CA 1
ATOM 2837 C C . LEU A 1 362 ? -12.721 -1.334 11.350 1.00 97.00 362 LEU A C 1
ATOM 2839 O O . LEU A 1 362 ? -12.764 -0.118 11.154 1.00 97.00 362 LEU A O 1
ATOM 2843 N N . LEU A 1 363 ? -12.914 -1.881 12.554 1.00 95.75 363 LEU A N 1
ATOM 2844 C CA . LEU A 1 363 ? -13.148 -1.104 13.774 1.00 95.75 363 LEU A CA 1
ATOM 2845 C C . LEU A 1 363 ? -11.975 -0.156 14.058 1.00 95.75 363 LEU A C 1
ATOM 2847 O O . LEU A 1 363 ? -12.177 1.045 14.218 1.00 95.75 363 LEU A O 1
ATOM 2851 N N . ALA A 1 364 ? -10.739 -0.657 13.996 1.00 95.88 364 ALA A N 1
ATOM 2852 C CA . ALA A 1 364 ? -9.556 0.166 14.221 1.00 95.88 364 ALA A CA 1
ATOM 2853 C C . ALA A 1 364 ? -9.372 1.281 13.181 1.00 95.88 364 ALA A C 1
ATOM 2855 O O . ALA A 1 364 ? -9.102 2.423 13.539 1.00 95.88 364 ALA A O 1
ATOM 2856 N N . TYR A 1 365 ? -9.551 0.978 11.895 1.00 96.56 365 TYR A N 1
ATOM 2857 C CA . TYR A 1 365 ? -9.339 1.929 10.798 1.00 96.56 365 TYR A CA 1
ATOM 2858 C C . TYR A 1 365 ? -10.380 3.046 10.738 1.00 96.56 365 TYR A C 1
ATOM 2860 O O . TYR A 1 365 ? -10.115 4.105 10.161 1.00 96.56 365 TYR A O 1
ATOM 2868 N N . THR A 1 366 ? -11.550 2.819 11.334 1.00 93.75 366 THR A N 1
ATOM 2869 C CA . THR A 1 366 ? -12.660 3.779 11.354 1.00 93.75 366 THR A CA 1
ATOM 2870 C C . THR A 1 366 ? -12.871 4.459 12.699 1.00 93.75 366 THR A C 1
ATOM 2872 O O . THR A 1 366 ? -13.746 5.321 12.801 1.00 93.75 366 THR A O 1
ATOM 2875 N N . ALA A 1 367 ? -12.048 4.137 13.698 1.00 90.00 367 ALA A N 1
ATOM 2876 C CA . ALA A 1 367 ? -12.019 4.844 14.966 1.00 90.00 367 ALA A CA 1
ATOM 2877 C C . ALA A 1 367 ? -11.683 6.334 14.769 1.00 90.00 367 ALA A C 1
ATOM 2879 O O . ALA A 1 367 ? -11.026 6.736 13.803 1.00 90.00 367 ALA A O 1
ATOM 2880 N N . ALA A 1 368 ? -12.155 7.170 15.693 1.00 83.19 368 ALA A N 1
ATOM 2881 C CA . ALA A 1 368 ? -11.870 8.600 15.670 1.00 83.19 368 ALA A CA 1
ATOM 2882 C C . ALA A 1 368 ? -10.398 8.880 16.022 1.00 83.19 368 ALA A C 1
ATOM 2884 O O . ALA A 1 368 ? -9.793 8.166 16.820 1.00 83.19 368 ALA A O 1
ATOM 2885 N N . GLU A 1 369 ? -9.827 9.954 15.481 1.00 82.06 369 GLU A N 1
ATOM 2886 C CA . GLU A 1 369 ? -8.557 10.480 15.995 1.00 82.06 369 GLU A CA 1
ATOM 2887 C C . GLU A 1 369 ? -8.762 11.147 17.366 1.00 82.06 369 GLU A C 1
ATOM 2889 O O . GLU A 1 369 ? -9.847 11.685 17.616 1.00 82.06 369 GLU A O 1
ATOM 2894 N N . PRO A 1 370 ? -7.753 11.143 18.259 1.00 81.44 370 PRO A N 1
ATOM 2895 C CA . PRO A 1 370 ? -6.409 10.548 18.110 1.00 81.44 370 PRO A CA 1
ATOM 2896 C C . PRO A 1 370 ? -6.324 9.037 18.425 1.00 81.44 370 PRO A C 1
ATOM 2898 O O . PRO A 1 370 ? -5.246 8.446 18.373 1.00 81.44 370 PRO A O 1
ATOM 2901 N N . TYR A 1 371 ? -7.446 8.397 18.769 1.00 85.19 371 TYR A N 1
ATOM 2902 C CA . TYR A 1 371 ? -7.505 6.998 19.211 1.00 85.19 371 TYR A CA 1
ATOM 2903 C C . TYR A 1 371 ? -6.969 6.040 18.145 1.00 85.19 371 TYR A C 1
ATOM 2905 O O . TYR A 1 371 ? -6.111 5.199 18.408 1.00 85.19 371 TYR A O 1
ATOM 2913 N N . LYS A 1 372 ? -7.429 6.205 16.908 1.00 89.25 372 LYS A N 1
ATOM 2914 C CA . LYS A 1 372 ? -6.972 5.401 15.778 1.00 89.25 372 LYS A CA 1
ATOM 2915 C C . LYS A 1 372 ? -5.442 5.374 15.667 1.00 89.25 372 LYS A C 1
ATOM 2917 O O . LYS A 1 372 ? -4.851 4.292 15.710 1.00 89.25 372 LYS A O 1
ATOM 2922 N N . SER A 1 373 ? -4.809 6.544 15.562 1.00 86.75 373 SER A N 1
ATOM 2923 C CA . SER A 1 373 ? -3.354 6.644 15.398 1.00 86.75 373 SER A CA 1
ATOM 2924 C C . SER A 1 373 ? -2.606 6.079 16.606 1.00 86.75 373 SER A C 1
ATOM 2926 O O . SER A 1 373 ? -1.705 5.251 16.446 1.00 86.75 373 SER A O 1
ATOM 2928 N N . ALA A 1 374 ? -3.028 6.437 17.824 1.00 84.38 374 ALA A N 1
ATOM 2929 C CA . ALA A 1 374 ? -2.392 5.959 19.049 1.00 84.38 374 ALA A CA 1
ATOM 2930 C C . ALA A 1 374 ? -2.431 4.423 19.174 1.00 84.38 374 ALA A C 1
ATOM 2932 O O . ALA A 1 374 ? -1.429 3.816 19.568 1.00 84.38 374 ALA A O 1
ATOM 2933 N N . PHE A 1 375 ? -3.537 3.777 18.788 1.00 91.25 375 PHE A N 1
ATOM 2934 C CA . PHE A 1 375 ? -3.633 2.316 18.782 1.00 91.25 375 PHE A CA 1
ATOM 2935 C C . PHE A 1 375 ? -2.776 1.691 17.676 1.00 91.25 375 PHE A C 1
ATOM 2937 O O . PHE A 1 375 ? -1.895 0.877 17.958 1.00 91.25 375 PHE A O 1
ATOM 2944 N N . ILE A 1 376 ? -2.998 2.076 16.416 1.00 92.50 376 ILE A N 1
ATOM 2945 C CA . ILE A 1 376 ? -2.386 1.434 15.241 1.00 92.50 376 ILE A CA 1
ATOM 2946 C C . ILE A 1 376 ? -0.856 1.545 15.256 1.00 92.50 376 ILE A C 1
ATOM 2948 O O . ILE A 1 376 ? -0.160 0.577 14.931 1.00 92.50 376 ILE A O 1
ATOM 2952 N N . ASN A 1 377 ? -0.314 2.689 15.679 1.00 87.25 377 ASN A N 1
ATOM 2953 C CA . ASN A 1 377 ? 1.133 2.922 15.709 1.00 87.25 377 ASN A CA 1
ATOM 2954 C C . ASN A 1 377 ? 1.854 2.080 16.773 1.00 87.25 377 ASN A C 1
ATOM 2956 O O . ASN A 1 377 ? 3.072 1.893 16.711 1.00 87.25 377 ASN A O 1
ATOM 2960 N N . ASN A 1 378 ? 1.118 1.543 17.750 1.00 88.00 378 ASN A N 1
ATOM 2961 C CA . ASN A 1 378 ? 1.699 0.842 18.892 1.00 88.00 378 ASN A CA 1
ATOM 2962 C C . ASN A 1 378 ? 1.293 -0.630 18.986 1.00 88.00 378 ASN A C 1
ATOM 2964 O O . ASN A 1 378 ? 2.071 -1.433 19.503 1.00 88.00 378 ASN A O 1
ATOM 2968 N N . ILE A 1 379 ? 0.147 -1.025 18.432 1.00 92.44 379 ILE A N 1
ATOM 2969 C CA . ILE A 1 379 ? -0.364 -2.396 18.542 1.00 92.44 379 ILE A CA 1
ATOM 2970 C C . ILE A 1 379 ? 0.557 -3.436 17.891 1.00 92.44 379 ILE A C 1
ATOM 2972 O O . ILE A 1 379 ? 0.643 -4.564 18.366 1.00 92.44 379 ILE A O 1
ATOM 2976 N N . GLY A 1 380 ? 1.341 -3.054 16.875 1.00 90.38 380 GLY A N 1
ATOM 2977 C CA . GLY A 1 380 ? 2.345 -3.930 16.256 1.00 90.38 380 GLY A CA 1
ATOM 2978 C C . GLY A 1 380 ? 3.469 -4.380 17.206 1.00 90.38 380 GLY A C 1
ATOM 2979 O O . GLY A 1 380 ? 4.186 -5.336 16.905 1.00 90.38 380 GLY A O 1
ATOM 2980 N N . LYS A 1 381 ? 3.622 -3.711 18.357 1.00 89.75 381 LYS A N 1
ATOM 2981 C CA . LYS A 1 381 ? 4.575 -4.062 19.423 1.00 89.75 381 LYS A CA 1
ATOM 2982 C C . LYS A 1 381 ? 3.959 -5.003 20.472 1.00 89.75 381 LYS A C 1
ATOM 2984 O O . LYS A 1 381 ? 4.706 -5.621 21.229 1.00 89.75 381 LYS A O 1
ATOM 2989 N N . VAL A 1 382 ? 2.632 -5.140 20.491 1.00 92.44 382 VAL A N 1
ATOM 2990 C CA . VAL A 1 382 ? 1.894 -6.119 21.301 1.00 92.44 382 VAL A CA 1
ATOM 2991 C C . VAL A 1 382 ? 1.824 -7.434 20.523 1.00 92.44 382 VAL A C 1
ATOM 2993 O O . VAL A 1 382 ? 1.641 -7.425 19.305 1.00 92.44 382 VAL A O 1
ATOM 2996 N N . LYS A 1 383 ? 1.979 -8.582 21.188 1.00 93.06 383 LYS A N 1
ATOM 2997 C CA . LYS A 1 383 ? 1.941 -9.903 20.528 1.00 93.06 383 LYS A CA 1
ATOM 2998 C C . LYS A 1 383 ? 0.816 -10.766 21.071 1.00 93.06 383 LYS A C 1
ATOM 3000 O O . LYS A 1 383 ? 0.732 -10.932 22.279 1.00 93.06 383 LYS A O 1
ATOM 3005 N N . ILE A 1 384 ? 0.020 -11.382 20.201 1.00 94.38 384 ILE A N 1
ATOM 3006 C CA . ILE A 1 384 ? -0.908 -12.436 20.627 1.00 94.38 384 ILE A CA 1
ATOM 3007 C C . ILE A 1 384 ? -0.093 -13.695 20.967 1.00 94.38 384 ILE A C 1
ATOM 3009 O O . ILE A 1 384 ? 0.613 -14.217 20.102 1.00 94.38 384 ILE A O 1
ATOM 3013 N N . ASP A 1 385 ? -0.146 -14.140 22.225 1.00 93.31 385 ASP A N 1
ATOM 3014 C CA . ASP A 1 385 ? 0.640 -15.277 22.741 1.00 93.31 385 ASP A CA 1
ATOM 3015 C C . ASP A 1 385 ? -0.164 -16.584 22.732 1.00 93.31 385 ASP A C 1
ATOM 3017 O O . ASP A 1 385 ? 0.367 -17.627 22.355 1.00 93.31 385 ASP A O 1
ATOM 3021 N N . GLU A 1 386 ? -1.450 -16.526 23.092 1.00 92.75 386 GLU A N 1
ATOM 3022 C CA . GLU A 1 386 ? -2.359 -17.678 23.145 1.00 92.75 386 GLU A CA 1
ATOM 3023 C C . GLU A 1 386 ? -3.751 -17.280 22.634 1.00 92.75 386 GLU A C 1
ATOM 3025 O O . GLU A 1 386 ? -4.300 -16.286 23.098 1.00 92.75 386 GLU A O 1
ATOM 3030 N N . LEU A 1 387 ? -4.302 -18.035 21.673 1.00 89.75 387 LEU A N 1
ATOM 3031 C CA . LEU A 1 387 ? -5.592 -17.761 21.006 1.00 89.75 387 LEU A CA 1
ATOM 3032 C C . LEU A 1 387 ? -6.788 -18.507 21.596 1.00 89.75 387 LEU A C 1
ATOM 3034 O O . LEU A 1 387 ? -7.935 -18.138 21.355 1.00 89.75 387 LEU A O 1
ATOM 3038 N N . HIS A 1 388 ? -6.507 -19.524 22.400 1.00 92.50 388 HIS A N 1
ATOM 3039 C CA . HIS A 1 388 ? -7.491 -20.381 23.050 1.00 92.50 388 HIS A CA 1
ATOM 3040 C C . HIS A 1 388 ? -7.305 -20.348 24.564 1.00 92.50 388 HIS A C 1
ATOM 3042 O O . HIS A 1 388 ? -7.362 -21.375 25.245 1.00 92.50 388 HIS A O 1
ATOM 3048 N N . TYR A 1 389 ? -7.012 -19.157 25.088 1.00 90.50 389 TYR A N 1
ATOM 3049 C CA . TYR A 1 389 ? -6.833 -18.969 26.516 1.00 90.50 389 TYR A CA 1
ATOM 3050 C C . TYR A 1 389 ? -8.104 -19.397 27.259 1.00 90.50 389 TYR A C 1
ATOM 3052 O O . TYR A 1 389 ? -9.216 -19.108 26.833 1.00 90.50 389 TYR A O 1
ATOM 3060 N N . THR A 1 390 ? -7.964 -20.083 28.393 1.00 82.12 390 THR A N 1
ATOM 3061 C CA . THR A 1 390 ? -9.120 -20.649 29.113 1.00 82.12 390 THR A CA 1
ATOM 3062 C C . THR A 1 390 ? -10.066 -19.596 29.711 1.00 82.12 390 THR A C 1
ATOM 3064 O O . THR A 1 390 ? -11.161 -19.949 30.142 1.00 82.12 390 THR A O 1
ATOM 3067 N N . GLY A 1 391 ? -9.638 -18.329 29.791 1.00 79.06 391 GLY A N 1
ATOM 3068 C CA . GLY A 1 391 ? -10.453 -17.183 30.217 1.00 79.06 391 GLY A CA 1
ATOM 3069 C C . GLY A 1 391 ? -11.129 -16.457 29.048 1.00 79.06 391 GLY A C 1
ATOM 3070 O O . GLY A 1 391 ? -11.316 -17.034 27.984 1.00 79.06 391 GLY A O 1
ATOM 3071 N N . THR A 1 392 ? -11.514 -15.194 29.241 1.00 74.25 392 THR A N 1
ATOM 3072 C CA . THR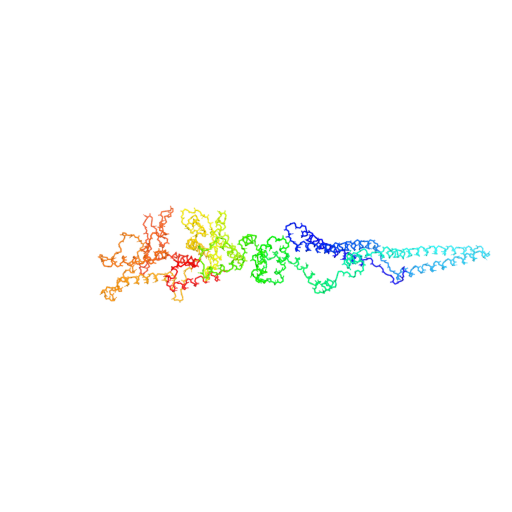 A 1 392 ? -12.092 -14.336 28.187 1.00 74.25 392 THR A CA 1
ATOM 3073 C C . THR A 1 392 ? -10.994 -13.671 27.359 1.00 74.25 392 THR A C 1
ATOM 3075 O O . THR A 1 392 ? -10.916 -13.885 26.153 1.00 74.25 392 THR A O 1
ATOM 3078 N N . SER A 1 393 ? -10.110 -12.899 27.989 1.00 84.56 393 SER A N 1
ATOM 3079 C CA . SER A 1 393 ? -8.850 -12.361 27.449 1.00 84.56 393 SER A CA 1
ATOM 3080 C C . SER A 1 393 ? -8.032 -11.771 28.599 1.00 84.56 393 SER A C 1
ATOM 3082 O O . SER A 1 393 ? -8.585 -11.530 29.667 1.00 84.56 393 SER A O 1
ATOM 3084 N N . TYR A 1 394 ? -6.729 -11.578 28.407 1.00 87.38 394 TYR A N 1
ATOM 3085 C CA . TYR A 1 394 ? -5.863 -10.932 29.390 1.00 87.38 394 TYR A CA 1
ATOM 3086 C C . TYR A 1 394 ? -4.566 -10.428 28.755 1.00 87.38 394 TYR A C 1
ATOM 3088 O O . TYR A 1 394 ? -3.909 -11.152 27.999 1.00 87.38 394 TYR A O 1
ATOM 3096 N N . HIS A 1 395 ? -4.145 -9.218 29.106 1.00 88.25 395 HIS A N 1
ATOM 3097 C CA . HIS A 1 395 ? -2.828 -8.694 28.765 1.00 88.25 395 HIS A CA 1
ATOM 3098 C C . HIS A 1 395 ? -1.768 -8.953 29.858 1.00 88.25 395 HIS A C 1
ATOM 3100 O O . HIS A 1 395 ? -1.949 -8.623 31.030 1.00 88.25 395 HIS A O 1
ATOM 3106 N N . GLN A 1 396 ? -0.585 -9.447 29.462 1.00 86.88 396 GLN A N 1
ATOM 3107 C CA . GLN A 1 396 ? 0.582 -9.581 30.339 1.00 86.88 396 GLN A CA 1
ATOM 3108 C C . GLN A 1 396 ? 1.904 -9.236 29.643 1.00 86.88 396 GLN A C 1
ATOM 3110 O O . GLN A 1 396 ? 2.380 -9.954 28.768 1.00 86.88 396 GLN A O 1
ATOM 3115 N N . GLY A 1 397 ? 2.580 -8.177 30.095 1.00 83.06 397 GLY A N 1
ATOM 3116 C CA . GLY A 1 397 ? 3.964 -7.894 29.692 1.00 83.06 397 GLY A CA 1
ATOM 3117 C C . GLY A 1 397 ? 4.159 -7.668 28.186 1.00 83.06 397 GLY A C 1
ATOM 3118 O O . GLY A 1 397 ? 5.140 -8.150 27.617 1.00 83.06 397 GLY A O 1
ATOM 3119 N N . GLY A 1 398 ? 3.219 -6.982 27.532 1.00 85.94 398 GLY A N 1
ATOM 3120 C CA . GLY A 1 398 ? 3.210 -6.740 26.086 1.00 85.94 398 GLY A CA 1
ATOM 3121 C C . GLY A 1 398 ? 2.657 -7.910 25.268 1.00 85.94 398 GLY A C 1
ATOM 3122 O O . GLY A 1 398 ? 2.752 -7.908 24.038 1.00 85.94 398 GLY A O 1
ATOM 3123 N N . LYS A 1 399 ? 2.101 -8.926 25.932 1.00 91.12 399 LYS A N 1
ATOM 3124 C CA . LYS A 1 399 ? 1.462 -10.077 25.301 1.00 91.12 399 LYS A CA 1
ATOM 3125 C C . LYS A 1 399 ? -0.035 -10.077 25.560 1.00 91.12 399 LYS A C 1
ATOM 3127 O O . LYS A 1 399 ? -0.459 -9.792 26.673 1.00 91.12 399 LYS A O 1
ATOM 3132 N N . LEU A 1 400 ? -0.810 -10.427 24.546 1.00 93.69 400 LEU A N 1
ATOM 3133 C CA . LEU A 1 400 ? -2.254 -10.580 24.612 1.00 93.69 400 LEU A CA 1
ATOM 3134 C C . LEU A 1 400 ? -2.604 -12.073 24.591 1.00 93.69 400 LEU A C 1
ATOM 3136 O O . LEU A 1 400 ? -2.247 -12.786 23.653 1.00 93.69 400 LEU A O 1
ATOM 3140 N N . HIS A 1 401 ? -3.300 -12.535 25.622 1.00 93.19 401 HIS A N 1
ATOM 3141 C CA . HIS A 1 401 ? -3.948 -13.840 25.670 1.00 93.19 401 HIS A CA 1
ATOM 3142 C C . HIS A 1 401 ? -5.417 -13.623 25.326 1.00 93.19 401 HIS A C 1
ATOM 3144 O O . HIS A 1 401 ? -6.099 -12.840 25.978 1.00 93.19 401 HIS A O 1
ATOM 3150 N N . LEU A 1 402 ? -5.894 -14.279 24.281 1.00 91.81 402 LEU A N 1
ATOM 3151 C CA . LEU A 1 402 ? -7.233 -14.111 23.739 1.00 91.81 402 LEU A CA 1
ATOM 3152 C C . LEU A 1 402 ? -7.933 -15.465 23.774 1.00 91.81 402 LEU A C 1
ATOM 3154 O O . LEU A 1 402 ? -7.294 -16.493 23.568 1.00 91.81 402 LEU A O 1
ATOM 3158 N N . ASN A 1 403 ? -9.237 -15.474 24.023 1.00 91.62 403 ASN A N 1
ATOM 3159 C CA . ASN A 1 403 ? -10.071 -16.630 23.731 1.00 91.62 403 ASN A CA 1
ATOM 3160 C C . ASN A 1 403 ? -10.934 -16.317 22.516 1.00 91.62 403 ASN A C 1
ATOM 3162 O O . ASN A 1 403 ? -12.040 -15.784 22.639 1.00 91.62 403 ASN A O 1
ATOM 3166 N N . VAL A 1 404 ? -10.407 -16.623 21.335 1.00 90.38 404 VAL A N 1
ATOM 3167 C CA . VAL A 1 404 ? -11.098 -16.339 20.076 1.00 90.38 404 VAL A CA 1
ATOM 3168 C C . VAL A 1 404 ? -12.386 -17.154 19.937 1.00 90.38 404 VAL A C 1
ATOM 3170 O O . VAL A 1 404 ? -13.355 -16.652 19.376 1.00 90.38 404 VAL A O 1
ATOM 3173 N N . ASP A 1 405 ? -12.465 -18.345 20.543 1.00 88.19 405 ASP A N 1
ATOM 3174 C CA . ASP A 1 405 ? -13.676 -19.179 20.508 1.00 88.19 405 ASP A CA 1
ATOM 3175 C C . ASP A 1 405 ? -14.864 -18.488 21.192 1.00 88.19 405 ASP A C 1
ATOM 3177 O O . ASP A 1 405 ? -16.020 -18.682 20.810 1.00 88.19 405 ASP A O 1
ATOM 3181 N N . SER A 1 406 ? -14.588 -17.647 22.196 1.00 87.00 406 SER A N 1
ATOM 3182 C CA . SER A 1 406 ? -15.619 -16.879 22.901 1.00 87.00 406 SER A CA 1
ATOM 3183 C C . SER A 1 406 ? -16.194 -15.720 22.079 1.00 87.00 406 SER A C 1
ATOM 3185 O O . SER A 1 406 ? -17.264 -15.215 22.417 1.00 87.00 406 SER A O 1
ATOM 3187 N N . MET A 1 407 ? -15.535 -15.332 20.978 1.00 89.31 407 MET A N 1
ATOM 3188 C CA . MET A 1 407 ? -16.019 -14.285 20.071 1.00 89.31 407 MET A CA 1
ATOM 3189 C C . MET A 1 407 ? -17.146 -14.764 19.146 1.00 89.31 407 MET A C 1
ATOM 3191 O O . MET A 1 407 ? -17.801 -13.939 18.514 1.00 89.31 407 MET A O 1
ATOM 3195 N N . GLY A 1 408 ? -17.403 -16.074 19.069 1.00 89.69 408 GLY A N 1
ATOM 3196 C CA . GLY A 1 408 ? -18.472 -16.633 18.241 1.00 89.69 408 GLY A CA 1
ATOM 3197 C C . GLY A 1 408 ? -18.206 -16.519 16.738 1.00 89.69 408 GLY A C 1
ATOM 3198 O O . GLY A 1 408 ? -17.064 -16.529 16.299 1.00 89.69 408 GLY A O 1
ATOM 3199 N N . ASP A 1 409 ? -19.272 -16.459 15.937 1.00 91.19 409 ASP A N 1
ATOM 3200 C CA . ASP A 1 409 ? -19.184 -16.353 14.475 1.00 91.19 409 ASP A CA 1
ATOM 3201 C C . ASP A 1 409 ? -19.028 -14.885 14.046 1.00 91.19 409 ASP A C 1
ATOM 3203 O O . ASP A 1 409 ? -19.915 -14.062 14.303 1.00 91.19 409 ASP A O 1
ATOM 3207 N N . ALA A 1 410 ? -17.923 -14.576 13.358 1.00 91.56 410 ALA A N 1
ATOM 3208 C CA . ALA A 1 410 ? -17.601 -13.244 12.843 1.00 91.56 410 ALA A CA 1
ATOM 3209 C C . ALA A 1 410 ? -18.726 -12.608 12.011 1.00 91.56 410 ALA A C 1
ATOM 3211 O O . ALA A 1 410 ? -18.938 -11.401 12.120 1.00 91.56 410 ALA A O 1
ATOM 3212 N N . SER A 1 411 ? -19.478 -13.406 11.247 1.00 87.56 411 SER A N 1
ATOM 3213 C CA . SER A 1 411 ? -20.557 -12.917 10.376 1.00 87.56 411 SER A CA 1
ATOM 3214 C C . SER A 1 411 ? -21.781 -12.407 11.147 1.00 87.56 411 SER A C 1
ATOM 3216 O O . SER A 1 411 ? -22.646 -11.727 10.594 1.00 87.56 411 SER A O 1
ATOM 3218 N N . THR A 1 412 ? -21.856 -12.732 12.440 1.00 88.06 412 THR A N 1
ATOM 3219 C CA . THR A 1 412 ? -22.925 -12.307 13.356 1.00 88.06 412 THR A CA 1
ATOM 3220 C C . THR A 1 412 ? -22.417 -11.433 14.500 1.00 88.06 412 THR A C 1
ATOM 3222 O O . THR A 1 412 ? -23.205 -11.019 15.351 1.00 88.06 412 THR A O 1
ATOM 3225 N N . ALA A 1 413 ? -21.112 -11.154 14.528 1.00 89.50 413 ALA A N 1
ATOM 3226 C CA . ALA A 1 413 ? -20.481 -10.374 15.576 1.00 89.50 413 ALA A CA 1
ATOM 3227 C C . ALA A 1 413 ? -20.894 -8.897 15.490 1.00 89.50 413 ALA A C 1
ATOM 3229 O O . ALA A 1 413 ? -21.012 -8.311 14.409 1.00 89.50 413 ALA A O 1
ATOM 3230 N N . THR A 1 414 ? -21.081 -8.282 16.652 1.00 89.31 414 THR A N 1
ATOM 3231 C CA . THR A 1 414 ? -21.324 -6.841 16.784 1.00 89.31 414 THR A CA 1
ATOM 3232 C C . THR A 1 414 ? -20.020 -6.143 17.157 1.00 89.31 414 THR A C 1
ATOM 3234 O O . THR A 1 414 ? -19.029 -6.795 17.498 1.00 89.31 414 THR A O 1
ATOM 3237 N N . ALA A 1 415 ? -19.977 -4.808 17.127 1.00 85.81 415 ALA A N 1
ATOM 3238 C CA . ALA A 1 415 ? -18.788 -4.099 17.616 1.00 85.81 415 ALA A CA 1
ATOM 3239 C C . ALA A 1 415 ? -18.497 -4.434 19.095 1.00 85.81 415 ALA A C 1
ATOM 3241 O O . ALA A 1 415 ? -17.334 -4.548 19.486 1.00 85.81 415 ALA A O 1
ATOM 3242 N N . ALA A 1 416 ? -19.552 -4.682 19.884 1.00 83.50 416 ALA A N 1
ATOM 3243 C CA . ALA A 1 416 ? -19.455 -5.072 21.289 1.00 83.50 416 ALA A CA 1
ATOM 3244 C C . ALA A 1 416 ? -18.702 -6.401 21.491 1.00 83.50 416 ALA A C 1
ATOM 3246 O O . ALA A 1 416 ? -17.998 -6.560 22.485 1.00 83.50 416 ALA A O 1
ATOM 3247 N N . THR A 1 417 ? -18.770 -7.329 20.526 1.00 87.94 417 THR A N 1
ATOM 3248 C CA . THR A 1 417 ? -18.025 -8.601 20.556 1.00 87.94 417 THR A CA 1
ATOM 3249 C C . THR A 1 417 ? -16.508 -8.395 20.650 1.00 87.94 417 THR A C 1
ATOM 3251 O O . THR A 1 417 ? -15.802 -9.247 21.184 1.00 87.94 417 THR A O 1
ATOM 3254 N N . TYR A 1 418 ? -15.997 -7.261 20.162 1.00 91.75 418 TYR A N 1
ATOM 3255 C CA . TYR A 1 418 ? -14.564 -6.965 20.105 1.00 91.75 418 TYR A CA 1
ATOM 3256 C C . TYR A 1 418 ? -14.083 -6.003 21.199 1.00 91.75 418 TYR A C 1
ATOM 3258 O O . TYR A 1 418 ? -12.887 -5.713 21.254 1.00 91.75 418 TYR A O 1
ATOM 3266 N N . VAL A 1 419 ? -14.968 -5.532 22.088 1.00 86.56 419 VAL A N 1
ATOM 3267 C CA . VAL A 1 419 ? -14.617 -4.583 23.165 1.00 86.56 419 VAL A CA 1
ATOM 3268 C C . VAL A 1 419 ? -13.492 -5.133 24.030 1.00 86.56 419 VAL A C 1
ATOM 3270 O O . VAL A 1 419 ? -12.493 -4.450 24.226 1.00 86.56 419 VAL A O 1
ATOM 3273 N N . THR A 1 420 ? -13.585 -6.396 24.446 1.00 87.12 420 THR A N 1
ATOM 3274 C CA . THR A 1 420 ? -12.549 -7.043 25.261 1.00 87.12 420 THR A CA 1
ATOM 3275 C C . THR A 1 420 ? -11.193 -7.094 24.549 1.00 87.12 420 THR A C 1
ATOM 3277 O O . THR A 1 420 ? -10.166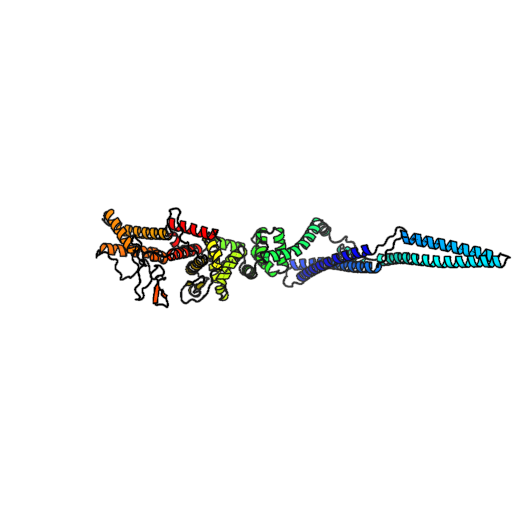 -6.848 25.174 1.00 87.12 420 THR A O 1
ATOM 3280 N N . TYR A 1 421 ? -11.162 -7.346 23.235 1.00 92.69 421 TYR A N 1
ATOM 3281 C CA . TYR A 1 421 ? -9.908 -7.322 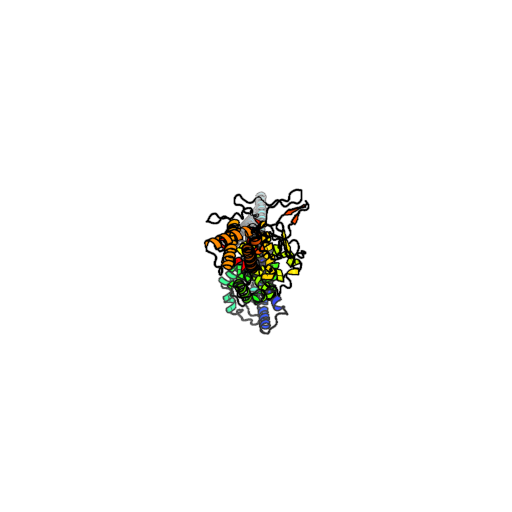22.474 1.00 92.69 421 TYR A CA 1
ATOM 3282 C C . TYR A 1 421 ? -9.270 -5.930 22.497 1.00 92.69 421 TYR A C 1
ATOM 3284 O O . TYR A 1 421 ? -8.069 -5.810 22.730 1.00 92.69 421 TYR A O 1
ATOM 3292 N N . PHE A 1 422 ? -10.056 -4.876 22.263 1.00 92.88 422 PHE A N 1
ATOM 3293 C CA . PHE A 1 422 ? -9.522 -3.516 22.275 1.00 92.88 422 PHE A CA 1
ATOM 3294 C C . PHE A 1 422 ? -9.159 -3.047 23.680 1.00 92.88 422 PHE A C 1
ATOM 3296 O O . PHE A 1 422 ? -8.161 -2.346 23.814 1.00 92.88 422 PHE A O 1
ATOM 3303 N N . HIS A 1 423 ? -9.895 -3.463 24.708 1.00 90.06 423 HIS A N 1
ATOM 3304 C CA . HIS A 1 423 ? -9.571 -3.177 26.102 1.00 90.06 423 HIS A CA 1
ATOM 3305 C C . HIS A 1 423 ? -8.195 -3.770 26.450 1.00 90.06 423 HIS A C 1
ATOM 3307 O O . HIS A 1 423 ? -7.245 -3.047 26.751 1.00 90.06 423 HIS A O 1
ATOM 3313 N N . GLU A 1 424 ? -8.028 -5.081 26.279 1.00 90.56 424 GLU A N 1
ATOM 3314 C CA . GLU A 1 424 ? -6.776 -5.768 26.615 1.00 90.56 424 GLU A CA 1
ATOM 3315 C C . GLU A 1 424 ? -5.621 -5.374 25.679 1.00 90.56 424 GLU A C 1
ATOM 3317 O O . GLU A 1 424 ? -4.468 -5.229 26.092 1.00 90.56 424 GLU A O 1
ATOM 3322 N N . GLY A 1 425 ? -5.914 -5.136 24.399 1.00 92.75 425 GLY A N 1
ATOM 3323 C CA . GLY A 1 425 ? -4.946 -4.608 23.439 1.00 92.75 425 GLY A CA 1
ATOM 3324 C C . GLY A 1 425 ? -4.421 -3.229 23.849 1.00 92.75 425 GLY A C 1
ATOM 3325 O O . GLY A 1 425 ? -3.223 -2.965 23.717 1.00 92.75 425 GLY A O 1
ATOM 3326 N N . SER A 1 426 ? -5.288 -2.377 24.400 1.00 89.81 426 SER A N 1
ATOM 3327 C CA . SER A 1 426 ? -4.931 -1.047 24.905 1.00 89.81 426 SER A CA 1
ATOM 3328 C C . SER A 1 426 ? -4.047 -1.106 26.147 1.00 89.81 426 SER A C 1
ATOM 3330 O O . SER A 1 426 ? -3.099 -0.327 26.235 1.00 89.81 426 SER A O 1
ATOM 3332 N N . HIS A 1 427 ? -4.246 -2.080 27.041 1.00 88.44 427 HIS A N 1
ATOM 3333 C CA . HIS A 1 427 ? -3.282 -2.361 28.118 1.00 88.44 427 HIS A CA 1
ATOM 3334 C C . HIS A 1 427 ? -1.894 -2.702 27.575 1.00 88.44 427 HIS A C 1
ATOM 3336 O O . HIS A 1 427 ? -0.875 -2.261 28.113 1.00 88.44 427 HIS A O 1
ATOM 3342 N N . GLY A 1 428 ? -1.839 -3.445 26.468 1.00 89.19 428 GLY A N 1
ATOM 3343 C CA . GLY A 1 428 ? -0.598 -3.701 25.740 1.00 89.19 428 GLY A CA 1
ATOM 3344 C C . GLY A 1 428 ? 0.042 -2.436 25.175 1.00 89.19 428 GLY A C 1
ATOM 3345 O O . GLY A 1 428 ? 1.255 -2.254 25.306 1.00 89.19 428 GLY A O 1
ATOM 3346 N N . VAL A 1 429 ? -0.756 -1.552 24.577 1.00 87.44 429 VAL A N 1
ATOM 3347 C CA . VAL A 1 429 ? -0.288 -0.261 24.051 1.00 87.44 429 VAL A CA 1
ATOM 3348 C C . VAL A 1 429 ? 0.289 0.616 25.170 1.00 87.44 429 VAL A C 1
ATOM 3350 O O . VAL A 1 429 ? 1.415 1.101 25.024 1.00 87.44 429 VAL A O 1
ATOM 3353 N N . ASP A 1 430 ? -0.416 0.749 26.299 1.00 85.06 430 ASP A N 1
ATOM 3354 C CA . ASP A 1 430 ? 0.068 1.465 27.493 1.00 85.06 430 ASP A CA 1
ATOM 3355 C C . ASP A 1 430 ? 1.394 0.877 28.002 1.00 85.06 430 ASP A C 1
ATOM 3357 O O . ASP A 1 430 ? 2.381 1.592 28.206 1.00 85.06 430 ASP A O 1
ATOM 3361 N N . PHE A 1 431 ? 1.456 -0.453 28.133 1.00 84.44 431 PHE A N 1
ATOM 3362 C CA . PHE A 1 431 ? 2.642 -1.154 28.617 1.00 84.44 431 PHE A CA 1
ATOM 3363 C C . PHE A 1 431 ? 3.873 -0.906 27.742 1.00 84.44 431 PHE A C 1
ATOM 3365 O O . PHE A 1 431 ? 4.964 -0.654 28.256 1.00 84.44 431 PHE A O 1
ATOM 3372 N N . VAL A 1 432 ? 3.714 -0.969 26.420 1.00 78.88 432 VAL A N 1
ATOM 3373 C CA . VAL A 1 432 ? 4.812 -0.792 25.463 1.00 78.88 432 VAL A CA 1
ATOM 3374 C C . VAL A 1 432 ? 5.390 0.618 25.504 1.00 78.88 432 VAL A C 1
ATOM 3376 O O . VAL A 1 432 ? 6.600 0.787 25.338 1.00 78.88 432 VAL A O 1
ATOM 3379 N N . HIS A 1 433 ? 4.556 1.630 25.738 1.00 74.25 433 HIS A N 1
ATOM 3380 C CA . HIS A 1 433 ? 5.038 2.999 25.894 1.00 74.25 433 HIS A CA 1
ATOM 3381 C C . HIS A 1 433 ? 5.828 3.182 27.205 1.00 74.25 433 HIS A C 1
ATOM 3383 O O . HIS A 1 433 ? 6.494 4.200 27.391 1.00 74.25 433 HIS A O 1
ATOM 3389 N N . ASN A 1 434 ? 5.793 2.172 28.094 1.00 60.53 434 ASN A N 1
ATOM 3390 C CA . ASN A 1 434 ? 6.447 2.126 29.398 1.00 60.53 434 ASN A CA 1
ATOM 3391 C C . ASN A 1 434 ? 6.244 3.434 30.161 1.00 60.53 434 ASN A C 1
ATOM 3393 O O . ASN A 1 434 ? 7.184 3.921 30.782 1.00 60.53 434 ASN A O 1
ATOM 3397 N N . ASN A 1 435 ? 5.055 4.036 30.032 1.00 55.97 435 ASN A N 1
ATOM 3398 C CA . ASN A 1 435 ? 4.816 5.407 30.443 1.00 55.97 435 ASN A CA 1
ATOM 3399 C C . ASN A 1 435 ? 4.797 5.441 31.981 1.00 55.97 435 ASN A C 1
ATOM 3401 O O . ASN A 1 435 ? 3.787 5.083 32.590 1.00 55.97 435 ASN A O 1
ATOM 3405 N N . PRO A 1 436 ? 5.873 5.882 32.668 1.00 44.00 436 PRO A N 1
ATOM 3406 C CA . PRO A 1 436 ? 5.881 5.981 34.127 1.00 44.00 436 PRO A CA 1
ATOM 3407 C C . PRO A 1 436 ? 5.000 7.161 34.599 1.00 44.00 436 PRO A C 1
ATOM 3409 O O . PRO A 1 436 ? 4.968 7.488 35.786 1.00 44.00 436 PRO A O 1
ATOM 3412 N N . SER A 1 437 ? 4.333 7.835 33.652 1.00 45.03 437 SER A N 1
ATOM 3413 C CA . SER A 1 437 ? 3.863 9.216 33.694 1.00 45.03 437 SER A CA 1
ATOM 3414 C C . SER A 1 437 ? 2.438 9.413 33.160 1.00 45.03 437 SER A C 1
ATOM 3416 O O . SER A 1 437 ? 2.084 10.520 32.776 1.00 45.03 437 SER A O 1
ATOM 3418 N N . MET A 1 438 ? 1.541 8.440 33.356 1.00 51.69 438 MET A N 1
ATOM 3419 C CA . MET A 1 438 ? 0.101 8.754 33.517 1.00 51.69 438 MET A CA 1
ATOM 3420 C C . MET A 1 438 ? -0.182 9.623 34.771 1.00 51.69 438 MET A C 1
ATOM 3422 O O . MET A 1 438 ? -1.320 9.940 35.106 1.00 51.69 438 MET A O 1
ATOM 3426 N N . ARG A 1 439 ? 0.871 10.134 35.425 1.00 59.97 439 ARG A N 1
ATOM 3427 C CA . ARG A 1 439 ? 0.874 11.393 36.184 1.00 59.97 439 ARG A CA 1
ATOM 3428 C C . ARG A 1 439 ? 0.672 12.597 35.257 1.00 59.97 439 ARG A C 1
ATOM 3430 O O . ARG A 1 439 ? 1.445 13.551 35.288 1.00 59.97 439 ARG A O 1
ATOM 3437 N N . TYR A 1 440 ? -0.345 12.536 34.413 1.00 62.78 440 TYR A N 1
ATOM 3438 C CA . TYR A 1 440 ? -0.820 13.712 33.722 1.00 62.78 440 TYR A CA 1
ATOM 3439 C C . TYR A 1 440 ? -1.420 14.656 34.770 1.00 62.78 440 TYR A C 1
ATOM 3441 O O . TYR A 1 440 ? -2.100 14.202 35.694 1.00 62.78 440 TYR A O 1
ATOM 3449 N N . ILE A 1 441 ? -1.110 15.942 34.634 1.00 67.31 441 ILE A N 1
ATOM 3450 C CA . ILE A 1 441 ? -1.568 17.033 35.488 1.00 67.31 441 ILE A CA 1
ATOM 3451 C C . ILE A 1 441 ? -2.358 17.973 34.575 1.00 67.31 441 ILE A C 1
ATOM 3453 O O . ILE A 1 441 ? -1.799 18.472 33.600 1.00 67.31 441 ILE A O 1
ATOM 3457 N N . SER A 1 442 ? -3.631 18.205 34.882 1.00 67.38 442 SER A N 1
ATOM 3458 C CA . SER A 1 442 ? -4.492 19.144 34.168 1.00 67.38 442 SER A CA 1
ATOM 3459 C C . SER A 1 442 ? -3.928 20.570 34.218 1.00 67.38 442 SER A C 1
ATOM 3461 O O . SER A 1 442 ? -3.108 20.895 35.087 1.00 67.38 442 SER A O 1
ATOM 3463 N N . PRO A 1 443 ? -4.427 21.493 33.378 1.00 68.56 443 PRO A N 1
ATOM 3464 C CA . PRO A 1 443 ? -4.103 22.914 33.503 1.00 68.56 443 PRO A CA 1
ATOM 3465 C C . PRO A 1 443 ? -4.429 23.504 34.889 1.00 68.56 443 PRO A C 1
ATOM 3467 O O . PRO A 1 443 ? -3.795 24.473 35.310 1.00 68.56 443 PRO A O 1
ATOM 3470 N N . SER A 1 444 ? -5.397 22.919 35.609 1.00 72.50 444 SER A N 1
ATOM 3471 C CA . SER A 1 444 ? -5.765 23.283 36.986 1.00 72.50 444 SER A CA 1
ATOM 3472 C C . SER A 1 444 ? -4.815 22.712 38.053 1.00 72.50 444 SER A C 1
ATOM 3474 O O . SER A 1 444 ? -4.899 23.114 39.214 1.00 72.50 444 SER A O 1
ATOM 3476 N N . GLY A 1 445 ? -3.865 21.851 37.673 1.00 79.44 445 GLY A N 1
ATOM 3477 C CA . GLY A 1 445 ? -2.888 21.239 38.576 1.00 79.44 445 GLY A CA 1
ATOM 3478 C C . GLY A 1 445 ? -3.314 19.882 39.148 1.00 79.44 445 GLY A C 1
ATOM 3479 O O . GLY A 1 445 ? -2.619 19.356 40.021 1.00 79.44 445 GLY A O 1
ATOM 3480 N N . ASP A 1 446 ? -4.415 19.307 38.665 1.00 78.12 446 ASP A N 1
ATOM 3481 C CA . ASP A 1 446 ? -5.000 18.072 39.186 1.00 78.12 446 ASP A CA 1
ATOM 3482 C C . ASP A 1 446 ? -4.553 16.850 38.382 1.00 78.12 446 ASP A C 1
ATOM 3484 O O . ASP A 1 446 ? -4.458 16.887 37.160 1.00 78.12 446 ASP A O 1
ATOM 3488 N N . SER A 1 447 ? -4.241 15.744 39.061 1.00 76.69 447 SER A N 1
ATOM 3489 C CA . SER A 1 447 ? -3.885 14.502 38.372 1.00 76.69 447 SER A CA 1
ATOM 3490 C C . SER A 1 447 ? -5.119 13.808 37.794 1.00 76.69 447 SER A C 1
ATOM 3492 O O . SER A 1 447 ? -6.208 13.952 38.341 1.00 76.69 447 SER A O 1
ATOM 3494 N N . LEU A 1 448 ? -4.958 12.983 36.748 1.00 74.00 448 LEU A N 1
ATOM 3495 C CA . LEU A 1 448 ? -6.074 12.171 36.220 1.00 74.00 448 LEU A CA 1
ATOM 3496 C C . LEU A 1 448 ? -6.716 11.313 37.323 1.00 74.00 448 LEU A C 1
ATOM 3498 O O . LEU A 1 448 ? -7.932 11.204 37.405 1.00 74.00 448 LEU A O 1
ATOM 3502 N N . ASP A 1 449 ? -5.888 10.768 38.216 1.00 75.88 449 ASP A N 1
ATOM 3503 C CA . ASP A 1 449 ? -6.349 10.030 39.394 1.00 75.88 449 ASP A CA 1
ATOM 3504 C C . ASP A 1 449 ? -7.212 10.905 40.324 1.00 75.88 449 ASP A C 1
ATOM 3506 O O . ASP A 1 449 ? -8.286 10.492 40.752 1.00 75.88 449 ASP A O 1
ATOM 3510 N N . LYS A 1 450 ? -6.800 12.152 40.582 1.00 78.31 450 LYS A N 1
ATOM 3511 C CA . LYS A 1 450 ? -7.575 13.096 41.394 1.00 78.31 450 LYS A CA 1
ATOM 3512 C C . LYS A 1 450 ? -8.895 13.487 40.720 1.00 78.31 450 LYS A C 1
ATOM 3514 O O . LYS A 1 450 ? -9.905 13.606 41.413 1.00 78.31 450 LYS A O 1
ATOM 3519 N N . CYS A 1 451 ? -8.909 13.669 39.402 1.00 79.94 451 CYS A N 1
ATOM 3520 C CA . CYS A 1 451 ? -10.131 13.977 38.660 1.00 79.94 451 CYS A CA 1
ATOM 3521 C C . CYS A 1 451 ? -11.121 12.811 38.701 1.00 79.94 451 CYS A C 1
ATOM 3523 O O . CYS A 1 451 ? -12.277 13.021 39.058 1.00 79.94 451 CYS A O 1
ATOM 3525 N N . LEU A 1 452 ? -10.651 11.577 38.489 1.00 79.62 452 LEU A N 1
ATOM 3526 C CA . LEU A 1 452 ? -11.474 10.375 38.636 1.00 79.62 452 LEU A CA 1
ATOM 3527 C C . LEU A 1 452 ? -12.036 10.234 40.058 1.00 79.62 452 LEU A C 1
ATOM 3529 O O . LEU A 1 452 ? -13.225 9.973 40.226 1.00 79.62 452 LEU A O 1
ATOM 3533 N N . GLN A 1 453 ? -11.225 10.477 41.094 1.00 79.81 453 GLN A N 1
ATOM 3534 C CA . GLN A 1 453 ? -11.706 10.488 42.481 1.00 79.81 453 GLN A CA 1
ATOM 3535 C C . GLN A 1 453 ? -12.794 11.539 42.708 1.00 79.81 453 GLN A C 1
ATOM 3537 O O . GLN A 1 453 ? -13.810 11.251 43.342 1.00 79.81 453 GLN A O 1
ATOM 3542 N N . ASN A 1 454 ? -12.589 12.762 42.213 1.00 84.88 454 ASN A N 1
ATOM 3543 C CA . ASN A 1 454 ? -13.561 13.846 42.336 1.00 84.88 454 ASN A CA 1
ATOM 3544 C C . ASN A 1 454 ? -14.862 13.528 41.601 1.00 84.88 454 ASN A C 1
ATOM 3546 O O . ASN A 1 454 ? -15.937 13.859 42.098 1.00 84.88 454 ASN A O 1
ATOM 3550 N N . GLU A 1 455 ? -14.767 12.870 40.455 1.00 86.00 455 GLU A N 1
ATOM 3551 C CA . GLU A 1 455 ? -15.906 12.462 39.654 1.00 86.00 455 GLU A CA 1
ATOM 3552 C C . GLU A 1 455 ? -16.723 11.371 40.346 1.00 86.00 455 GLU A C 1
ATOM 3554 O O . GLU A 1 455 ? -17.917 11.564 40.566 1.00 86.00 455 GLU A O 1
ATOM 3559 N N . VAL A 1 456 ? -16.082 10.285 40.797 1.00 84.69 456 VAL A N 1
ATOM 3560 C CA . VAL A 1 456 ? -16.741 9.237 41.597 1.00 84.69 456 VAL A CA 1
ATOM 3561 C C . VAL A 1 456 ? -17.408 9.859 42.818 1.00 84.69 456 VAL A C 1
ATOM 3563 O O . VAL A 1 456 ? -18.572 9.593 43.111 1.00 84.69 456 VAL A O 1
ATOM 3566 N N . LYS A 1 457 ? -16.695 10.755 43.505 1.00 87.94 457 LYS A N 1
ATOM 3567 C CA . LYS A 1 457 ? -17.225 11.496 44.647 1.00 87.94 457 LYS A CA 1
ATOM 3568 C C . LYS A 1 457 ? -18.455 12.322 44.268 1.00 87.94 457 LYS A C 1
ATOM 3570 O O . LYS A 1 457 ? -19.413 12.334 45.032 1.00 87.94 457 LYS A O 1
ATOM 3575 N N . GLY A 1 458 ? -18.433 13.020 43.136 1.00 88.38 458 GLY A N 1
ATOM 3576 C CA . GLY A 1 458 ? -19.561 13.798 42.622 1.00 88.38 458 GLY A CA 1
ATOM 3577 C C . GLY A 1 458 ? -20.778 12.920 42.352 1.00 88.38 458 GLY A C 1
ATOM 3578 O O . GLY A 1 458 ? -21.845 13.178 42.898 1.00 88.38 458 GLY A O 1
ATOM 3579 N N . VAL A 1 459 ? -20.585 11.818 41.629 1.00 86.06 459 VAL A N 1
ATOM 3580 C CA . VAL A 1 459 ? -21.651 10.867 41.295 1.00 86.06 459 VAL A CA 1
ATOM 3581 C C . VAL A 1 459 ? -22.294 10.274 42.556 1.00 86.06 459 VAL A C 1
ATOM 3583 O O . VAL A 1 459 ? -23.517 10.246 42.681 1.00 86.06 459 VAL A O 1
ATOM 3586 N N . ILE A 1 460 ? -21.491 9.882 43.552 1.00 89.00 460 ILE A N 1
ATOM 3587 C CA . ILE A 1 460 ? -22.005 9.406 44.847 1.00 89.00 460 ILE A CA 1
ATOM 3588 C C . ILE A 1 460 ? -22.841 10.478 45.547 1.00 89.00 460 ILE A C 1
ATOM 3590 O O . ILE A 1 460 ? -23.888 10.176 46.124 1.00 89.00 460 ILE A O 1
ATOM 3594 N N . LYS A 1 461 ? -22.372 11.730 45.528 1.00 92.88 461 LYS A N 1
ATOM 3595 C CA . LYS A 1 461 ? -23.093 12.848 46.138 1.00 92.88 461 LYS A CA 1
ATOM 3596 C C . LYS A 1 461 ? -24.426 13.092 45.448 1.00 92.88 461 LYS A C 1
ATOM 3598 O O . LYS A 1 461 ? -25.410 13.318 46.148 1.00 92.88 461 LYS A O 1
ATOM 3603 N N . ASP A 1 462 ? -24.463 13.011 44.124 1.00 91.75 462 ASP A N 1
ATOM 3604 C CA . ASP A 1 462 ? -25.677 13.204 43.339 1.00 91.75 462 ASP A CA 1
ATOM 3605 C C . ASP A 1 462 ? -26.707 12.112 43.640 1.00 91.75 462 ASP A C 1
ATOM 3607 O O . ASP A 1 462 ? -27.851 12.436 43.962 1.00 91.75 462 ASP A O 1
ATOM 3611 N N . TYR A 1 463 ? -26.300 10.838 43.674 1.00 91.69 463 TYR A N 1
ATOM 3612 C CA . TYR A 1 463 ? -27.182 9.742 44.096 1.00 91.69 463 TYR A CA 1
ATOM 3613 C C . TYR A 1 463 ? -27.655 9.897 45.541 1.00 91.69 463 TYR A C 1
ATOM 3615 O O . TYR A 1 463 ? -28.833 9.712 45.836 1.00 91.69 463 TYR A O 1
ATOM 3623 N N . ALA A 1 464 ? -26.768 10.286 46.459 1.00 93.38 464 ALA A N 1
ATOM 3624 C CA . ALA A 1 464 ? -27.146 10.513 47.850 1.00 93.38 464 ALA A CA 1
ATOM 3625 C C . ALA A 1 464 ? -28.153 11.668 47.993 1.00 93.38 464 ALA A C 1
ATOM 3627 O O . ALA A 1 464 ? -29.085 11.581 48.795 1.00 93.38 464 ALA A O 1
ATOM 3628 N N . MET A 1 465 ? -27.993 12.742 47.216 1.00 93.88 465 MET A N 1
ATOM 3629 C CA . MET A 1 465 ? -28.948 13.850 47.179 1.00 93.88 465 MET A CA 1
ATOM 3630 C C . MET A 1 465 ? -30.284 13.435 46.560 1.00 93.88 465 MET A C 1
ATOM 3632 O O . MET A 1 465 ? -31.328 13.806 47.102 1.00 93.88 465 MET A O 1
ATOM 3636 N N . ASP A 1 466 ? -30.269 12.654 45.477 1.00 93.81 466 ASP A N 1
ATOM 3637 C CA . ASP A 1 466 ? -31.476 12.154 44.812 1.00 93.81 466 ASP A CA 1
ATOM 3638 C C . ASP A 1 466 ? -32.277 11.211 45.723 1.00 93.81 466 ASP A C 1
ATOM 3640 O O . ASP A 1 466 ? -33.477 11.423 45.907 1.00 93.81 466 ASP A O 1
ATOM 3644 N N . ALA A 1 467 ? -31.609 10.273 46.404 1.00 94.00 467 ALA A N 1
ATOM 3645 C CA . ALA A 1 467 ? -32.210 9.396 47.418 1.00 94.00 467 ALA A CA 1
ATOM 3646 C C . ALA A 1 467 ? -32.852 10.180 48.582 1.00 94.00 467 ALA A C 1
ATOM 3648 O O . ALA A 1 467 ? -33.793 9.729 49.234 1.00 94.00 467 ALA A O 1
ATOM 3649 N N . MET A 1 468 ? -32.378 11.404 48.846 1.00 95.44 468 MET A N 1
ATOM 3650 C CA . MET A 1 468 ? -32.908 12.281 49.894 1.00 95.44 468 MET A CA 1
ATOM 3651 C C . MET A 1 468 ? -33.855 13.380 49.383 1.00 95.44 468 MET A C 1
ATOM 3653 O O . MET A 1 468 ? -34.285 14.224 50.186 1.00 95.44 468 MET A O 1
ATOM 3657 N N . LYS A 1 469 ? -34.211 13.416 48.091 1.00 93.62 469 LYS A N 1
ATOM 3658 C CA . LYS A 1 469 ? -34.983 14.533 47.510 1.00 93.62 469 LYS A CA 1
ATOM 3659 C C . LYS A 1 469 ? -36.347 14.730 48.174 1.00 93.62 469 LYS A C 1
ATOM 3661 O O . LYS A 1 469 ? -36.692 15.861 48.510 1.00 93.62 469 LYS A O 1
ATOM 3666 N N . ASP A 1 470 ? -37.037 13.634 48.485 1.00 93.06 470 ASP A N 1
ATOM 3667 C CA . ASP A 1 470 ? -38.394 13.628 49.053 1.00 93.06 470 ASP A CA 1
ATOM 3668 C C . ASP A 1 470 ? -38.412 13.611 50.594 1.00 93.06 470 ASP A C 1
ATOM 3670 O O . ASP A 1 470 ? -39.458 13.463 51.229 1.00 93.06 470 ASP A O 1
ATOM 3674 N N . THR A 1 471 ? -37.246 13.768 51.225 1.00 92.44 471 THR A N 1
ATOM 3675 C CA . THR A 1 471 ? -37.122 13.802 52.688 1.00 92.44 471 THR A CA 1
ATOM 3676 C C . THR A 1 471 ? -37.319 15.217 53.241 1.00 92.44 471 THR A C 1
ATOM 3678 O O . THR A 1 471 ? -36.924 16.211 52.625 1.00 92.44 471 THR A O 1
ATOM 3681 N N . ASN A 1 472 ? -37.849 15.306 54.467 1.00 94.25 472 ASN A N 1
ATOM 3682 C CA . ASN A 1 472 ? -38.028 16.562 55.211 1.00 94.25 472 ASN A CA 1
ATOM 3683 C C . ASN A 1 472 ? -36.759 17.020 55.963 1.00 94.25 472 ASN A C 1
ATOM 3685 O O . ASN A 1 472 ? -36.850 17.803 56.912 1.00 94.25 472 ASN A O 1
ATOM 3689 N N . TYR A 1 473 ? -35.577 16.510 55.606 1.00 94.56 473 TYR A N 1
ATOM 3690 C CA . TYR A 1 473 ? -34.328 16.954 56.224 1.00 94.56 473 TYR A CA 1
ATOM 3691 C C . TYR A 1 473 ? -34.017 18.403 55.846 1.00 94.56 473 TYR A C 1
ATOM 3693 O O . TYR A 1 473 ? -34.291 18.827 54.723 1.00 94.56 473 TYR A O 1
ATOM 3701 N N . SER A 1 474 ? -33.399 19.144 56.770 1.00 95.56 474 SER A N 1
ATOM 3702 C CA . SER A 1 474 ? -32.803 20.437 56.427 1.00 95.56 474 SER A CA 1
ATOM 3703 C C . SER A 1 474 ? -31.634 20.245 55.464 1.00 95.56 474 SER A C 1
ATOM 3705 O O . SER A 1 474 ? -31.001 19.186 55.457 1.00 95.56 474 SER A O 1
ATOM 3707 N N . ASP A 1 475 ? -31.302 21.283 54.700 1.00 94.12 475 ASP A N 1
ATOM 3708 C CA . ASP A 1 475 ? -30.173 21.249 53.766 1.00 94.12 475 ASP A CA 1
ATOM 3709 C C . ASP A 1 475 ? -28.853 20.910 54.479 1.00 94.12 475 ASP A C 1
ATOM 3711 O O . ASP A 1 475 ? -28.076 20.098 53.977 1.00 94.12 475 ASP A O 1
ATOM 3715 N N . GLU A 1 476 ? -28.626 21.418 55.702 1.00 94.56 476 GLU A N 1
AT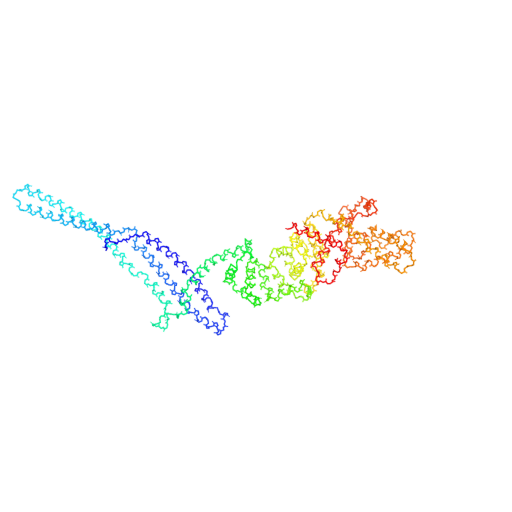OM 3716 C CA . GLU A 1 476 ? -27.433 21.041 56.477 1.00 94.56 476 GLU A CA 1
ATOM 3717 C C . GLU A 1 476 ? -27.423 19.555 56.845 1.00 94.56 476 GLU A C 1
ATOM 3719 O O . GLU A 1 476 ? -26.368 18.918 56.837 1.00 94.56 476 GLU A O 1
ATOM 3724 N N . LYS A 1 477 ? -28.589 18.985 57.170 1.00 92.94 477 LYS A N 1
ATOM 3725 C CA . LYS A 1 477 ? -28.700 17.568 57.513 1.00 92.94 477 LYS A CA 1
ATOM 3726 C C . LYS A 1 477 ? -28.488 16.690 56.280 1.00 92.94 477 LYS A C 1
ATOM 3728 O O . LYS A 1 477 ? -27.751 15.711 56.388 1.00 92.94 477 LYS A O 1
ATOM 3733 N N . LYS A 1 478 ? -29.055 17.061 55.124 1.00 93.88 478 LYS A N 1
ATOM 3734 C CA . LYS A 1 478 ? -28.797 16.379 53.844 1.00 93.88 478 LYS A CA 1
ATOM 3735 C C . LYS A 1 478 ? -27.304 16.393 53.536 1.00 93.88 478 LYS A C 1
ATOM 3737 O O . LYS A 1 478 ? -26.725 15.330 53.348 1.00 93.88 478 LYS A O 1
ATOM 3742 N N . GLN A 1 479 ? -26.652 17.553 53.623 1.00 93.88 479 GLN A N 1
ATOM 3743 C CA . GLN A 1 479 ? -25.216 17.671 53.359 1.00 93.88 479 GLN A CA 1
ATOM 3744 C C . GLN A 1 479 ? -24.362 16.799 54.297 1.00 93.88 479 GLN A C 1
ATOM 3746 O O . GLN A 1 479 ? -23.471 16.093 53.833 1.00 93.88 479 GLN A O 1
ATOM 3751 N N . GLN A 1 480 ? -24.664 16.773 55.603 1.00 92.38 480 GLN A N 1
ATOM 3752 C CA . GLN A 1 480 ? -23.969 15.897 56.561 1.00 92.38 480 GLN A CA 1
ATOM 3753 C C . GLN A 1 480 ? -24.106 14.411 56.208 1.00 92.38 480 GLN A C 1
ATOM 3755 O O . GLN A 1 480 ? -23.148 13.650 56.346 1.00 92.38 480 GLN A O 1
ATOM 3760 N N . MET A 1 481 ? -25.297 13.993 55.777 1.00 93.62 481 MET A N 1
ATOM 3761 C CA . MET A 1 481 ? -25.565 12.608 55.390 1.00 93.62 481 MET A CA 1
ATOM 3762 C C . MET A 1 481 ? -24.864 12.259 54.076 1.00 93.62 481 MET A C 1
ATOM 3764 O O . MET A 1 481 ? -24.228 11.211 54.005 1.00 93.62 481 MET A O 1
ATOM 3768 N N . VAL A 1 482 ? -24.888 13.159 53.088 1.00 93.88 482 VAL A N 1
ATOM 3769 C CA . VAL A 1 482 ? -24.133 13.028 51.833 1.00 93.88 482 VAL A CA 1
ATOM 3770 C C . VAL A 1 482 ? -22.641 12.848 52.104 1.00 93.88 482 VAL A C 1
ATOM 3772 O O . VAL A 1 482 ? -22.033 11.910 51.591 1.00 93.88 482 VAL A O 1
ATOM 3775 N N . ASP A 1 483 ? -22.040 13.711 52.925 1.00 90.12 483 ASP A N 1
ATOM 3776 C CA . ASP A 1 483 ? -20.605 13.645 53.212 1.00 90.12 483 ASP A CA 1
ATOM 3777 C C . ASP A 1 483 ? -20.236 12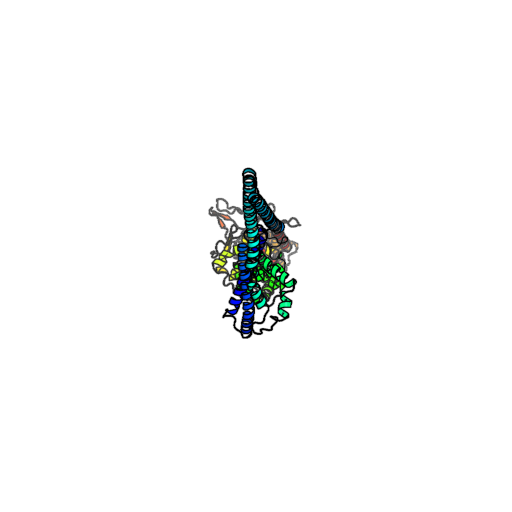.358 53.966 1.00 90.12 483 ASP A C 1
ATOM 3779 O O . ASP A 1 483 ? -19.200 11.752 53.683 1.00 90.12 483 ASP A O 1
ATOM 3783 N N . GLN A 1 484 ? -21.099 11.897 54.880 1.00 88.25 484 GLN A N 1
ATOM 3784 C CA . GLN A 1 484 ? -20.909 10.626 55.576 1.00 88.25 484 GLN A CA 1
ATOM 3785 C C . GLN A 1 484 ? -21.034 9.424 54.625 1.00 88.25 484 GLN A C 1
ATOM 3787 O O . GLN A 1 484 ? -20.167 8.556 54.657 1.00 88.25 484 GLN A O 1
ATOM 3792 N N . LEU A 1 485 ? -22.058 9.375 53.765 1.00 89.19 485 LEU A N 1
ATOM 3793 C CA . LEU A 1 485 ? -22.232 8.309 52.765 1.00 89.19 485 LEU A CA 1
ATOM 3794 C C . LEU A 1 485 ? -21.047 8.249 51.805 1.00 89.19 485 LEU A C 1
ATOM 3796 O O . LEU A 1 485 ? -20.475 7.184 51.596 1.00 89.19 485 LEU A O 1
ATOM 3800 N N . THR A 1 486 ? -20.641 9.406 51.286 1.00 88.88 486 THR A N 1
ATOM 3801 C CA . THR A 1 486 ? -19.502 9.538 50.374 1.00 88.88 486 THR A CA 1
ATOM 3802 C C . THR A 1 486 ? -18.220 9.018 51.011 1.00 88.88 486 THR A C 1
ATOM 3804 O O . THR A 1 486 ? -17.477 8.270 50.383 1.00 88.88 486 THR A O 1
ATOM 3807 N N . LYS A 1 487 ? -17.963 9.386 52.271 1.00 85.00 487 LYS A N 1
ATOM 3808 C CA . LYS A 1 487 ? -16.786 8.921 53.007 1.00 85.00 487 LYS A CA 1
ATOM 3809 C C . LYS A 1 487 ? -16.792 7.406 53.192 1.00 85.00 487 LYS A C 1
ATOM 3811 O O . LYS A 1 487 ? -15.751 6.790 53.008 1.00 85.00 487 LYS A O 1
ATOM 3816 N N . GLU A 1 488 ? -17.921 6.822 53.586 1.00 82.12 488 GLU A N 1
ATOM 3817 C CA . GLU A 1 488 ? -18.012 5.372 53.782 1.00 82.12 488 GLU A CA 1
ATOM 3818 C C . GLU A 1 488 ? -17.818 4.637 52.449 1.00 82.12 488 GLU A C 1
ATOM 3820 O O . GLU A 1 488 ? -17.005 3.727 52.386 1.00 82.12 488 GLU A O 1
ATOM 3825 N N . LEU A 1 489 ? -18.465 5.089 51.370 1.00 82.31 489 LEU A N 1
ATOM 3826 C CA . LEU A 1 489 ? -18.363 4.476 50.040 1.00 82.31 489 LEU A CA 1
ATOM 3827 C C . LEU A 1 489 ? -16.962 4.570 49.420 1.00 82.31 489 LEU A C 1
ATOM 3829 O O . LEU A 1 489 ? -16.512 3.620 48.796 1.00 82.31 489 LEU A O 1
ATOM 3833 N N . MET A 1 490 ? -16.261 5.693 49.593 1.00 80.00 490 MET A N 1
ATOM 3834 C CA . MET A 1 490 ? -14.909 5.891 49.045 1.00 80.00 490 MET A CA 1
ATOM 3835 C C . MET A 1 490 ? -13.804 5.201 49.864 1.00 80.00 490 MET A C 1
ATOM 3837 O O . MET A 1 490 ? -12.690 5.053 49.368 1.00 80.00 490 MET A O 1
ATOM 3841 N N . ASN A 1 491 ? -14.075 4.815 51.119 1.00 72.12 491 ASN A N 1
ATOM 3842 C CA . ASN A 1 491 ? -13.077 4.228 52.029 1.00 72.12 491 ASN A CA 1
ATOM 3843 C C . ASN A 1 491 ? -13.320 2.748 52.366 1.00 72.12 491 ASN A C 1
ATOM 3845 O O . ASN A 1 491 ? -12.533 2.156 53.111 1.00 72.12 491 ASN A O 1
ATOM 3849 N N . THR A 1 492 ? -14.384 2.125 51.863 1.00 61.53 492 THR A N 1
ATOM 3850 C CA . THR A 1 492 ? -14.570 0.673 51.971 1.00 61.53 492 THR A CA 1
ATOM 3851 C C . THR A 1 492 ? -13.533 -0.017 51.104 1.00 61.53 492 THR A C 1
ATOM 3853 O O . THR A 1 492 ? -13.550 0.191 49.909 1.00 61.53 492 THR A O 1
ATOM 3856 N N . THR A 1 493 ? -12.624 -0.812 51.674 1.00 52.72 493 THR A N 1
ATOM 3857 C CA . THR A 1 493 ? -11.562 -1.521 50.924 1.00 52.72 493 THR A CA 1
ATOM 3858 C C . THR A 1 493 ? -11.950 -2.930 50.469 1.00 52.72 493 THR A C 1
ATOM 3860 O O . THR A 1 493 ? -11.138 -3.608 49.845 1.00 52.72 493 THR A O 1
ATOM 3863 N N . THR A 1 494 ? -13.149 -3.398 50.820 1.00 52.66 494 THR A N 1
ATOM 3864 C CA . THR A 1 494 ? -13.677 -4.709 50.424 1.00 52.66 494 THR A CA 1
ATOM 3865 C C . THR A 1 494 ? -15.196 -4.632 50.310 1.00 52.66 494 THR A C 1
ATOM 3867 O O . THR A 1 494 ? -15.880 -4.346 51.298 1.00 52.66 494 THR A O 1
ATOM 3870 N N . TYR A 1 495 ? -15.740 -4.939 49.132 1.00 46.84 495 TYR A N 1
ATOM 3871 C CA . TYR A 1 495 ? -17.150 -5.290 49.016 1.00 46.84 495 TYR A CA 1
ATOM 3872 C C . TYR A 1 495 ? -17.352 -6.687 49.574 1.00 46.84 495 TYR A C 1
ATOM 3874 O O . TYR A 1 495 ? -17.299 -7.702 48.884 1.00 46.84 495 TYR A O 1
ATOM 3882 N N . ASP A 1 496 ? -17.589 -6.733 50.870 1.00 52.41 496 ASP A N 1
ATOM 3883 C CA . ASP A 1 496 ? -18.212 -7.877 51.490 1.00 52.41 496 ASP A CA 1
ATOM 3884 C C . ASP A 1 496 ? -19.695 -7.532 51.646 1.00 52.41 496 ASP A C 1
ATOM 3886 O O . ASP A 1 496 ? -20.069 -6.631 52.394 1.00 52.41 496 ASP A O 1
ATOM 3890 N N . SER A 1 497 ? -20.564 -8.255 50.933 1.00 47.97 497 SER A N 1
ATOM 3891 C CA . SER A 1 497 ? -22.024 -8.135 51.089 1.00 47.97 497 SER A CA 1
ATOM 3892 C C . SER A 1 497 ? -22.494 -8.304 52.548 1.00 47.97 497 SER A C 1
ATOM 3894 O O . SER A 1 497 ? -23.612 -7.915 52.894 1.00 47.97 497 SER A O 1
ATOM 3896 N N . SER A 1 498 ? -21.638 -8.863 53.413 1.00 48.16 498 SER A N 1
ATOM 3897 C CA . SER A 1 498 ? -21.818 -8.990 54.856 1.00 48.16 498 SER A CA 1
ATOM 3898 C C . SER A 1 498 ? -21.044 -7.962 55.701 1.00 48.16 498 SER A C 1
ATOM 3900 O O . SER A 1 498 ? -21.387 -7.789 56.879 1.00 48.16 498 SER A O 1
ATOM 3902 N N . ALA A 1 499 ? -20.093 -7.214 55.124 1.00 50.78 499 ALA A N 1
ATOM 3903 C CA . ALA A 1 499 ? -19.450 -6.084 55.782 1.00 50.78 499 ALA A CA 1
ATOM 3904 C C . ALA A 1 499 ? -20.460 -4.951 55.958 1.00 50.78 499 ALA A C 1
ATOM 3906 O O . ALA A 1 499 ? -21.235 -4.574 55.074 1.00 50.78 499 ALA A O 1
ATOM 3907 N N . LYS A 1 500 ? -20.491 -4.419 57.174 1.00 55.81 500 LYS A N 1
ATOM 3908 C CA . LYS A 1 500 ? -21.439 -3.383 57.562 1.00 55.81 500 LYS A CA 1
ATOM 3909 C C . LYS A 1 500 ? -20.667 -2.075 57.680 1.00 55.81 500 LYS A C 1
ATOM 3911 O O . LYS A 1 500 ? -19.931 -1.958 58.660 1.00 55.81 500 LYS A O 1
ATOM 3916 N N . PRO A 1 501 ? -20.832 -1.102 56.758 1.00 64.69 501 PRO A N 1
ATOM 3917 C CA . PRO A 1 501 ? -20.441 0.277 57.028 1.00 64.69 501 PRO A CA 1
ATOM 3918 C C . PRO A 1 501 ? -20.904 0.673 58.430 1.00 64.69 501 PRO A C 1
ATOM 3920 O O . PRO A 1 501 ? -22.036 0.386 58.850 1.00 64.69 501 PRO A O 1
ATOM 3923 N N . THR A 1 502 ? -19.990 1.255 59.198 1.00 66.38 502 THR A N 1
ATOM 3924 C CA . THR A 1 502 ? -20.184 1.515 60.624 1.00 66.38 502 THR A CA 1
ATOM 3925 C C . THR A 1 502 ? -21.001 2.783 60.826 1.00 66.38 502 THR A C 1
ATOM 3927 O O . THR A 1 502 ? -20.521 3.798 61.315 1.00 66.38 502 THR A O 1
ATOM 3930 N N . PHE A 1 503 ? -22.297 2.715 60.528 1.00 78.38 503 PHE A N 1
ATOM 3931 C CA . PHE A 1 503 ? -23.237 3.799 60.824 1.00 78.38 503 PHE A CA 1
ATOM 3932 C C . PHE A 1 503 ? -23.654 3.858 62.308 1.00 78.38 503 PHE A C 1
ATOM 3934 O O . PHE A 1 503 ? -24.675 4.456 62.632 1.00 78.38 503 PHE A O 1
ATOM 3941 N N . ASN A 1 504 ? -22.914 3.218 63.226 1.00 76.12 504 ASN A N 1
ATOM 3942 C CA . ASN A 1 504 ? -23.206 3.166 64.670 1.00 76.12 504 ASN A CA 1
ATOM 3943 C C . ASN A 1 504 ? -24.664 2.781 65.013 1.00 76.12 504 ASN A C 1
ATOM 3945 O O . ASN A 1 504 ? -25.236 3.273 65.982 1.00 76.12 504 ASN A O 1
ATOM 3949 N N . GLY A 1 505 ? -25.283 1.912 64.205 1.00 74.88 505 GLY A N 1
ATOM 3950 C CA . GLY A 1 505 ? -26.680 1.495 64.377 1.00 74.88 505 GLY A CA 1
ATOM 3951 C C . GLY A 1 505 ? -27.727 2.446 63.782 1.00 74.88 505 GLY A C 1
ATOM 3952 O O . GLY A 1 505 ? -28.917 2.221 63.982 1.00 74.88 505 GLY A O 1
ATOM 3953 N N . ASN A 1 506 ? -27.324 3.477 63.035 1.00 85.12 506 ASN A N 1
ATOM 3954 C CA . ASN A 1 506 ? -28.244 4.347 62.308 1.00 85.12 506 ASN A CA 1
ATOM 3955 C C . ASN A 1 506 ? -28.836 3.609 61.088 1.00 85.12 506 ASN A C 1
ATOM 3957 O O . ASN A 1 506 ? -28.212 3.511 60.031 1.00 85.12 506 ASN A O 1
ATOM 3961 N N . SER A 1 507 ? -30.050 3.080 61.253 1.00 85.69 507 SER A N 1
ATOM 3962 C CA . SER A 1 507 ? -30.782 2.333 60.221 1.00 85.69 507 SER A CA 1
ATOM 3963 C C . SER A 1 507 ? -31.181 3.180 59.011 1.00 85.69 507 SER A C 1
ATOM 3965 O O . SER A 1 507 ? -31.319 2.646 57.918 1.00 85.69 507 SER A O 1
ATOM 3967 N N . GLU A 1 508 ? -31.365 4.485 59.198 1.00 88.19 508 GLU A N 1
ATOM 3968 C CA . GLU A 1 508 ? -31.755 5.427 58.145 1.00 88.19 508 GLU A CA 1
ATOM 3969 C C . GLU A 1 508 ? -30.581 5.702 57.198 1.00 88.19 508 GLU A C 1
ATOM 3971 O O . GLU A 1 508 ? -30.719 5.568 55.986 1.00 88.19 508 GLU A O 1
ATOM 3976 N N . MET A 1 509 ? -29.389 5.951 57.751 1.00 88.81 509 MET A N 1
ATOM 3977 C CA . MET A 1 509 ? -28.149 6.026 56.966 1.00 88.81 509 MET A CA 1
ATOM 3978 C C . MET A 1 509 ? -27.856 4.722 56.231 1.00 88.81 509 MET A C 1
ATOM 3980 O O . MET A 1 509 ? -27.360 4.747 55.109 1.00 88.81 509 MET A O 1
ATOM 3984 N N . ARG A 1 510 ? -28.181 3.579 56.847 1.00 86.69 510 ARG A N 1
ATOM 3985 C CA . ARG A 1 510 ? -28.021 2.281 56.196 1.00 86.69 510 ARG A CA 1
ATOM 3986 C C . ARG A 1 510 ? -28.950 2.124 54.991 1.00 86.69 510 ARG A C 1
ATOM 3988 O O . ARG A 1 510 ? -28.486 1.674 53.953 1.00 86.69 510 ARG A O 1
ATOM 3995 N N . ALA A 1 511 ? -30.220 2.505 55.126 1.00 88.38 511 ALA A N 1
ATOM 3996 C CA . ALA A 1 511 ? -31.176 2.445 54.023 1.00 88.38 511 ALA A CA 1
ATOM 3997 C C . ALA A 1 511 ? -30.732 3.329 52.847 1.00 88.38 511 ALA A C 1
ATOM 3999 O O . ALA A 1 511 ? -30.711 2.859 51.715 1.00 88.38 511 ALA A O 1
ATOM 4000 N N . LEU A 1 512 ? -30.287 4.557 53.132 1.00 90.88 512 LEU A N 1
ATOM 4001 C CA . LEU A 1 512 ? -29.754 5.465 52.112 1.00 90.88 512 LEU A CA 1
ATOM 4002 C C . LEU A 1 512 ? -28.477 4.930 51.461 1.00 90.88 512 LEU A C 1
ATOM 4004 O O . LEU A 1 512 ? -28.308 5.059 50.257 1.00 90.88 512 LEU A O 1
ATOM 4008 N N . TYR A 1 513 ? -27.583 4.308 52.231 1.00 88.69 513 TYR A N 1
ATOM 4009 C CA . TYR A 1 513 ? -26.400 3.653 51.675 1.00 88.69 513 TYR A CA 1
ATOM 4010 C C . TYR A 1 513 ? -26.780 2.550 50.688 1.00 88.69 513 TYR A C 1
ATOM 4012 O O . TYR A 1 513 ? -26.270 2.531 49.573 1.00 88.69 513 TYR A O 1
ATOM 4020 N N . ASP A 1 514 ? -27.681 1.646 51.083 1.00 85.69 514 ASP A N 1
ATOM 4021 C CA . ASP A 1 514 ? -28.105 0.542 50.222 1.00 85.69 514 ASP A CA 1
ATOM 4022 C C . ASP A 1 514 ? -28.819 1.078 48.956 1.00 85.69 514 ASP A C 1
ATOM 4024 O O . ASP A 1 514 ? -28.617 0.542 47.867 1.00 85.69 514 ASP A O 1
ATOM 4028 N N . GLU A 1 515 ? -29.596 2.163 49.066 1.00 90.19 515 GLU A N 1
ATOM 4029 C CA . GLU A 1 515 ? -30.226 2.854 47.929 1.00 90.19 515 GLU A CA 1
ATOM 4030 C C . GLU A 1 515 ? -29.196 3.464 46.968 1.00 90.19 515 GLU A C 1
ATOM 4032 O O . GLU A 1 515 ? -29.228 3.153 45.778 1.00 90.19 515 GLU A O 1
ATOM 4037 N N . VAL A 1 516 ? -28.233 4.242 47.479 1.00 89.56 516 VAL A N 1
ATOM 4038 C CA . VAL A 1 516 ? -27.155 4.847 46.676 1.00 89.56 516 VAL A CA 1
ATOM 4039 C C . VAL A 1 516 ? -26.315 3.781 45.980 1.00 89.56 516 VAL A C 1
ATOM 4041 O O . VAL A 1 516 ? -25.999 3.922 44.803 1.00 89.56 516 VAL A O 1
ATOM 4044 N N . VAL A 1 517 ? -25.972 2.693 46.676 1.00 84.25 517 VAL A N 1
ATOM 4045 C CA . VAL A 1 517 ? -25.223 1.574 46.085 1.00 84.25 517 VAL A CA 1
ATOM 4046 C C . VAL A 1 517 ? -26.012 0.915 44.961 1.00 84.25 517 VAL A C 1
ATOM 4048 O O . VAL A 1 517 ? -25.429 0.593 43.930 1.00 84.25 517 VAL A O 1
ATOM 4051 N N . ASN A 1 518 ? -27.318 0.708 45.130 1.00 84.38 518 ASN A N 1
ATOM 4052 C CA . ASN A 1 518 ? -28.144 0.101 44.087 1.00 84.38 518 ASN A CA 1
ATOM 4053 C C . ASN A 1 518 ? -28.301 1.027 42.876 1.00 84.38 518 ASN A C 1
ATOM 4055 O O . ASN A 1 518 ? -28.129 0.562 41.754 1.00 84.38 518 ASN A O 1
ATOM 4059 N N . GLN A 1 519 ? -28.545 2.322 43.097 1.00 84.94 519 GLN A N 1
ATOM 4060 C CA . GLN A 1 519 ? -28.638 3.314 42.023 1.00 84.94 519 GLN A CA 1
ATOM 4061 C C . GLN A 1 519 ? -27.320 3.413 41.245 1.00 84.94 519 GLN A C 1
ATOM 4063 O O . GLN A 1 519 ? -27.310 3.310 40.021 1.00 84.94 519 GLN A O 1
ATOM 4068 N N . ALA A 1 520 ? -26.194 3.497 41.958 1.00 79.81 520 ALA A N 1
ATOM 4069 C CA . ALA A 1 520 ? -24.866 3.487 41.355 1.00 79.81 520 ALA A CA 1
ATOM 4070 C C . ALA A 1 520 ? -24.585 2.188 40.589 1.00 79.81 520 ALA A C 1
ATOM 4072 O O . ALA A 1 520 ? -24.036 2.226 39.496 1.00 79.81 520 ALA A O 1
ATOM 4073 N N . ARG A 1 521 ? -24.972 1.025 41.126 1.00 75.75 521 ARG A N 1
ATOM 4074 C CA . ARG A 1 521 ? -24.796 -0.267 40.445 1.00 75.75 521 ARG A CA 1
ATOM 4075 C C . ARG A 1 521 ? -25.601 -0.364 39.165 1.00 75.75 521 ARG A C 1
ATOM 4077 O O . ARG A 1 521 ? -25.072 -0.888 38.191 1.00 75.75 521 ARG A O 1
ATOM 4084 N N . ASP A 1 522 ? -26.843 0.102 39.166 1.00 74.88 522 ASP A N 1
ATOM 4085 C CA . ASP A 1 522 ? -27.678 0.107 37.967 1.00 74.88 522 ASP A CA 1
ATOM 4086 C C . ASP A 1 522 ? -27.076 1.016 36.884 1.00 74.88 522 ASP A C 1
ATOM 4088 O O . ASP A 1 522 ? -27.041 0.626 35.714 1.00 74.88 522 ASP A O 1
ATOM 4092 N N . ASP A 1 523 ? -26.496 2.150 37.282 1.00 72.31 523 ASP A N 1
ATOM 4093 C CA . ASP A 1 523 ? -25.843 3.096 36.372 1.00 72.31 523 ASP A CA 1
ATOM 4094 C C . ASP A 1 523 ? -24.438 2.649 35.918 1.00 72.31 523 ASP A C 1
ATOM 4096 O O . ASP A 1 523 ? -24.011 2.963 34.803 1.00 72.31 523 ASP A O 1
ATOM 4100 N N . PHE A 1 524 ? -23.700 1.902 36.745 1.00 70.62 524 PHE A N 1
ATOM 4101 C CA . PHE A 1 524 ? -22.347 1.403 36.444 1.00 70.62 524 PHE A CA 1
ATOM 4102 C C . PHE A 1 524 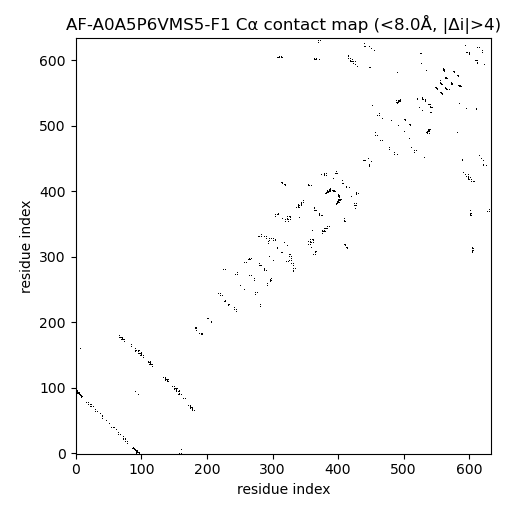? -22.322 -0.012 35.858 1.00 70.62 524 PHE A C 1
ATOM 4104 O O . PHE A 1 524 ? -21.247 -0.516 35.533 1.00 70.62 524 PHE A O 1
ATOM 4111 N N . LYS A 1 525 ? -23.491 -0.645 35.705 1.00 59.28 525 LYS A N 1
ATOM 4112 C CA . LYS A 1 525 ? -23.684 -2.065 35.372 1.00 59.28 525 LYS A CA 1
ATOM 4113 C C . LYS A 1 525 ? -22.945 -2.569 34.127 1.00 59.28 525 LYS A C 1
ATOM 4115 O O . LYS A 1 525 ? -22.803 -3.781 33.993 1.00 59.28 525 LYS A O 1
ATOM 4120 N N . TYR A 1 526 ? -22.514 -1.691 33.224 1.00 54.72 526 TYR A N 1
ATOM 4121 C CA . TYR A 1 526 ? -22.089 -2.095 31.886 1.00 54.72 526 TYR A CA 1
ATOM 4122 C C . TYR A 1 526 ? -20.615 -1.835 31.529 1.00 54.72 526 TYR A C 1
ATOM 4124 O O . TYR A 1 526 ? -20.253 -2.192 30.416 1.00 54.72 526 TYR A O 1
ATOM 4132 N N . SER A 1 527 ? -19.757 -1.297 32.421 1.00 57.25 527 SER A N 1
ATOM 4133 C CA . SER A 1 527 ? -18.390 -0.859 31.998 1.00 57.25 527 SER A CA 1
ATOM 4134 C C . SER A 1 527 ? -17.505 -0.128 33.024 1.00 57.25 527 SER A C 1
ATOM 4136 O O . SER A 1 527 ? -16.285 -0.197 32.972 1.00 57.25 527 SER A O 1
ATOM 4138 N N . ARG A 1 528 ? -18.085 0.660 33.942 1.00 67.31 528 ARG A N 1
ATOM 4139 C CA . ARG A 1 528 ? -17.320 1.596 34.799 1.00 67.31 528 ARG A CA 1
ATOM 4140 C C . ARG A 1 528 ? -16.849 0.964 36.106 1.00 67.31 528 ARG A C 1
ATOM 4142 O O . ARG A 1 528 ? -16.178 1.620 36.907 1.00 67.31 528 ARG A O 1
ATOM 4149 N N . SER A 1 529 ? -17.216 -0.299 36.337 1.00 65.12 529 SER A N 1
ATOM 4150 C CA . SER A 1 529 ? -16.938 -1.021 37.579 1.00 65.12 529 SER A CA 1
ATOM 4151 C C . SER A 1 529 ? -15.453 -1.152 37.870 1.00 65.12 529 SER A C 1
ATOM 4153 O O . SER A 1 529 ? -15.078 -1.153 39.041 1.00 65.12 529 SER A O 1
ATOM 4155 N N . ASP A 1 530 ? -14.613 -1.224 36.843 1.00 69.00 530 ASP A N 1
ATOM 4156 C CA . ASP A 1 530 ? -13.186 -1.475 37.034 1.00 69.00 530 ASP A CA 1
ATOM 4157 C C . ASP A 1 530 ? -12.490 -0.215 37.559 1.00 69.00 530 ASP A C 1
ATOM 4159 O O . ASP A 1 530 ? -11.791 -0.254 38.571 1.00 69.00 530 ASP A O 1
ATOM 4163 N N . ILE A 1 531 ? -12.836 0.951 37.012 1.00 73.25 531 ILE A N 1
ATOM 4164 C CA . ILE A 1 531 ? -12.276 2.238 37.446 1.00 73.25 531 ILE A CA 1
ATOM 4165 C C . ILE A 1 531 ? -12.917 2.715 38.751 1.00 73.25 531 ILE A C 1
ATOM 4167 O O . ILE A 1 531 ? -12.222 3.017 39.721 1.00 73.25 531 ILE A O 1
ATOM 4171 N N . TYR A 1 532 ? -14.250 2.772 38.819 1.00 77.81 532 TYR A N 1
ATOM 4172 C CA . TYR A 1 532 ? -14.953 3.309 39.989 1.00 77.81 532 TYR A CA 1
ATOM 4173 C C . TYR A 1 532 ? -15.011 2.323 41.158 1.00 77.81 532 TYR A C 1
ATOM 4175 O O . TYR A 1 532 ? -14.960 2.733 42.321 1.00 77.81 532 TYR A O 1
ATOM 4183 N N . GLY A 1 533 ? -15.073 1.017 40.880 1.00 71.62 533 GLY A N 1
ATOM 4184 C CA . GLY A 1 533 ? -14.892 -0.015 41.903 1.00 71.62 533 GLY A CA 1
ATOM 4185 C C . GLY A 1 533 ? -13.500 0.072 42.520 1.00 71.62 533 GLY A C 1
ATOM 4186 O O . GLY A 1 533 ? -13.367 -0.079 43.732 1.00 71.62 533 GLY A O 1
ATOM 4187 N N . GLY A 1 534 ? -12.494 0.446 41.722 1.00 71.06 534 GLY A N 1
ATOM 4188 C CA . GLY A 1 534 ? -11.157 0.768 42.201 1.00 71.06 534 GLY A CA 1
ATOM 4189 C C . GLY A 1 534 ? -11.116 1.886 43.249 1.00 71.06 534 GLY A C 1
ATOM 4190 O O . GLY A 1 534 ? -10.283 1.787 44.137 1.00 71.06 534 GLY A O 1
ATOM 4191 N N . TYR A 1 535 ? -12.002 2.893 43.196 1.00 75.94 535 TYR A N 1
ATOM 4192 C CA . TYR A 1 535 ? -12.062 4.030 44.143 1.00 75.94 535 TYR A CA 1
ATOM 4193 C C . TYR A 1 535 ? -13.027 3.857 45.317 1.00 75.94 535 TYR A C 1
ATOM 4195 O O . TYR A 1 535 ? -13.024 4.659 46.250 1.00 75.94 535 TYR A O 1
ATOM 4203 N N . THR A 1 536 ? -13.878 2.838 45.261 1.00 75.25 536 THR A N 1
ATOM 4204 C CA . THR A 1 536 ? -14.885 2.545 46.295 1.00 75.25 536 THR A CA 1
ATOM 4205 C C . THR A 1 536 ? -14.603 1.236 47.024 1.00 75.25 536 THR A C 1
ATOM 4207 O O . THR A 1 536 ? -15.496 0.668 47.658 1.00 75.25 536 THR A O 1
ATOM 4210 N N . GLY A 1 537 ? -13.361 0.745 46.868 1.00 65.19 537 GLY A N 1
ATOM 4211 C CA . GLY A 1 537 ? -12.879 -0.595 47.221 1.00 65.19 537 GLY A CA 1
ATOM 4212 C C . GLY A 1 537 ? -13.956 -1.658 47.076 1.00 65.19 537 GLY A C 1
ATOM 4213 O O . GLY A 1 537 ? -14.351 -2.346 48.019 1.00 65.19 537 GLY A O 1
ATOM 4214 N N . ASP A 1 538 ? -14.393 -1.749 45.826 1.00 62.56 538 ASP A N 1
ATOM 4215 C CA . ASP A 1 538 ? -15.267 -2.751 45.241 1.00 62.56 538 ASP A CA 1
ATOM 4216 C C . ASP A 1 538 ? -16.767 -2.572 45.526 1.00 62.56 538 ASP A C 1
ATOM 4218 O O . ASP A 1 538 ? -17.568 -3.344 44.998 1.00 62.56 538 ASP A O 1
ATOM 4222 N N . THR A 1 539 ? -17.196 -1.554 46.289 1.00 70.06 539 THR A N 1
ATOM 4223 C CA . THR A 1 539 ? -18.603 -1.429 46.729 1.00 70.06 539 THR A CA 1
ATOM 4224 C C . THR A 1 539 ? -19.625 -1.359 45.590 1.00 70.06 539 THR A C 1
ATOM 4226 O O . THR A 1 539 ? -20.755 -1.837 45.734 1.00 70.06 539 THR A O 1
ATOM 4229 N N . PHE A 1 540 ? -19.240 -0.812 44.439 1.00 69.75 540 PHE A N 1
ATOM 4230 C CA . PHE A 1 540 ? -20.124 -0.717 43.278 1.00 69.75 540 PHE A CA 1
ATOM 4231 C C . PHE A 1 540 ? -20.048 -1.897 42.302 1.00 69.75 540 PHE A C 1
ATOM 4233 O O . PHE A 1 540 ? -20.750 -1.889 41.292 1.00 69.75 540 PHE A O 1
ATOM 4240 N N . ARG A 1 541 ? -19.254 -2.941 42.571 1.00 64.06 541 ARG A N 1
ATOM 4241 C CA . ARG A 1 541 ? -19.143 -4.080 41.646 1.00 64.06 541 ARG A CA 1
ATOM 4242 C C . ARG A 1 541 ? -20.397 -4.956 41.650 1.00 64.06 541 ARG A C 1
ATOM 4244 O O . ARG A 1 541 ? -20.931 -5.303 42.701 1.00 64.06 541 ARG A O 1
ATOM 4251 N N . GLY A 1 542 ? -20.889 -5.342 40.472 1.00 52.31 542 GLY A N 1
ATOM 4252 C CA . GLY A 1 542 ? -21.569 -6.637 40.267 1.00 52.31 542 GLY A CA 1
ATOM 4253 C C . GLY A 1 542 ? -20.516 -7.727 40.013 1.00 52.31 542 GLY A C 1
ATOM 4254 O O . GLY A 1 542 ? -19.343 -7.396 40.011 1.00 52.31 542 GLY A O 1
ATOM 4255 N N . ASN A 1 543 ? -20.879 -8.997 39.806 1.00 48.75 543 ASN A N 1
ATOM 4256 C CA . ASN A 1 543 ? -19.925 -10.084 39.491 1.00 48.75 543 ASN A CA 1
ATOM 4257 C C . ASN A 1 543 ? -19.220 -9.888 38.122 1.00 48.75 543 ASN A C 1
ATOM 4259 O O . ASN A 1 543 ? -19.432 -10.671 37.196 1.00 48.75 543 ASN A O 1
ATOM 4263 N N . TRP A 1 544 ? -18.426 -8.835 37.973 1.00 49.44 544 TRP A N 1
ATOM 4264 C CA . TRP A 1 544 ? -17.764 -8.403 36.749 1.00 49.44 544 TRP A CA 1
ATOM 4265 C C . TRP A 1 544 ? -16.272 -8.337 37.077 1.00 49.44 544 TRP A C 1
ATOM 4267 O O . TRP A 1 544 ? -15.865 -7.683 38.035 1.00 49.44 544 TRP A O 1
ATOM 4277 N N . GLY A 1 545 ? -15.503 -9.195 36.412 1.00 49.81 545 GLY A N 1
ATOM 4278 C CA . GLY A 1 545 ? -14.296 -9.764 36.988 1.00 49.81 545 GLY A CA 1
ATOM 4279 C C . GLY A 1 545 ? -13.024 -8.964 36.754 1.00 49.81 545 GLY A C 1
ATOM 4280 O O . GLY A 1 545 ? -12.485 -9.023 35.666 1.00 49.81 545 GLY A O 1
ATOM 4281 N N . HIS A 1 546 ? -12.454 -8.435 37.837 1.00 51.69 546 HIS A N 1
ATOM 4282 C CA . HIS A 1 546 ? -11.000 -8.366 38.077 1.00 51.69 546 HIS A CA 1
ATOM 4283 C C . HIS A 1 546 ? -10.696 -8.827 39.523 1.00 51.69 546 HIS A C 1
ATOM 4285 O O . HIS A 1 546 ? -9.835 -8.297 40.224 1.00 51.69 546 HIS A O 1
ATOM 4291 N N . ASP A 1 547 ? -11.463 -9.816 40.000 1.00 50.09 547 ASP A N 1
ATOM 4292 C CA . ASP A 1 547 ? -11.655 -10.106 41.432 1.00 50.09 547 ASP A CA 1
ATOM 4293 C C . ASP A 1 547 ? -10.671 -11.106 42.042 1.00 50.09 547 ASP A C 1
ATOM 4295 O O . ASP A 1 547 ? -10.733 -11.395 43.241 1.00 50.09 547 ASP A O 1
ATOM 4299 N N . THR A 1 548 ? -9.739 -11.668 41.278 1.00 48.50 548 THR A N 1
ATOM 4300 C CA . THR A 1 548 ? -8.735 -12.519 41.912 1.00 48.50 548 THR A CA 1
ATOM 4301 C C . THR A 1 548 ? -7.687 -11.646 42.568 1.00 48.50 548 THR A C 1
ATOM 4303 O O . THR A 1 548 ? -6.714 -11.236 41.931 1.00 48.50 548 THR A O 1
ATOM 4306 N N . ILE A 1 549 ? -7.859 -11.445 43.880 1.00 50.53 549 ILE A N 1
ATOM 4307 C CA . ILE A 1 549 ? -6.745 -11.254 44.800 1.00 50.53 549 ILE A CA 1
ATOM 4308 C C . ILE A 1 549 ? -5.713 -12.329 44.445 1.00 50.53 549 ILE A C 1
ATOM 4310 O O . ILE A 1 549 ? -5.857 -13.508 44.780 1.00 50.53 549 ILE A O 1
ATOM 4314 N N . SER A 1 550 ? -4.712 -11.940 43.667 1.00 46.25 550 SER A N 1
ATOM 4315 C CA . SER A 1 550 ? -3.825 -12.899 43.030 1.00 46.25 550 SER A CA 1
ATOM 4316 C C . SER A 1 550 ? -2.791 -13.296 44.066 1.00 46.25 550 SER A C 1
ATOM 4318 O O . SER A 1 550 ? -1.945 -12.488 44.455 1.00 46.25 550 SER A O 1
ATOM 4320 N N . GLN A 1 551 ? -2.887 -14.530 44.560 1.00 43.12 551 GLN A N 1
ATOM 4321 C CA . GLN A 1 551 ? -1.876 -15.086 45.445 1.00 43.12 551 GLN A CA 1
ATOM 4322 C C . GLN A 1 551 ? -0.602 -15.315 44.625 1.00 43.12 551 GLN A C 1
ATOM 4324 O O . GLN A 1 551 ? -0.558 -16.160 43.727 1.00 43.12 551 GLN A O 1
ATOM 4329 N N . LYS A 1 552 ? 0.462 -14.567 44.917 1.00 49.06 552 LYS A N 1
ATOM 4330 C CA . LYS A 1 552 ? 1.800 -14.888 44.417 1.00 49.06 552 LYS A CA 1
ATOM 4331 C C . LYS A 1 552 ? 2.214 -16.276 44.919 1.00 49.06 552 LYS A C 1
ATOM 4333 O O . LYS A 1 552 ? 1.765 -16.743 45.964 1.00 49.06 552 LYS A O 1
ATOM 4338 N N . ARG A 1 553 ? 3.152 -16.926 44.215 1.00 46.53 553 ARG A N 1
ATOM 4339 C CA . ARG A 1 553 ? 3.748 -18.218 44.634 1.00 46.53 553 ARG A CA 1
ATOM 4340 C C . ARG A 1 553 ? 4.363 -18.197 46.043 1.00 46.53 553 ARG A C 1
ATOM 4342 O O . ARG A 1 553 ? 4.593 -19.262 46.603 1.00 46.53 553 ARG A O 1
ATOM 4349 N N . ASP A 1 554 ? 4.651 -17.017 46.587 1.00 54.50 554 ASP A N 1
ATOM 4350 C CA . ASP A 1 554 ? 5.197 -16.806 47.932 1.00 54.50 554 ASP A CA 1
ATOM 4351 C C . ASP A 1 554 ? 4.119 -16.634 49.025 1.00 54.50 554 ASP A C 1
ATOM 4353 O O . ASP A 1 554 ? 4.459 -16.460 50.191 1.00 54.50 554 ASP A O 1
ATOM 4357 N N . GLY A 1 555 ? 2.830 -16.720 48.672 1.00 49.50 555 GLY A N 1
ATOM 4358 C CA . GLY A 1 555 ? 1.708 -16.571 49.599 1.00 49.50 555 GLY A CA 1
ATOM 4359 C C . GLY A 1 555 ? 1.212 -15.134 49.779 1.00 49.50 555 GLY A C 1
ATOM 4360 O O . GLY A 1 555 ? 0.238 -14.933 50.502 1.00 49.50 555 GLY A O 1
ATOM 4361 N N . THR A 1 556 ? 1.829 -14.154 49.112 1.00 49.12 556 THR A N 1
ATOM 4362 C CA . THR A 1 556 ? 1.430 -12.742 49.184 1.00 49.12 556 THR A CA 1
ATOM 4363 C C . THR A 1 556 ? 0.251 -12.471 48.250 1.00 49.12 556 THR A C 1
ATOM 4365 O O . THR A 1 556 ? 0.305 -12.770 47.060 1.00 49.12 556 THR A O 1
ATOM 4368 N N . TYR A 1 557 ? -0.806 -11.880 48.782 1.00 47.28 557 TYR A N 1
ATOM 4369 C CA . TYR A 1 557 ? -2.016 -11.483 48.074 1.00 47.28 557 TYR A CA 1
ATOM 4370 C C . TYR A 1 557 ? -1.949 -10.002 47.685 1.00 47.28 557 TYR A C 1
ATOM 4372 O O . TYR A 1 557 ? -1.702 -9.154 48.536 1.00 47.28 557 TYR A O 1
ATOM 4380 N N . TYR A 1 558 ? -2.189 -9.680 46.417 1.00 49.31 558 TYR A N 1
ATOM 4381 C CA . TYR A 1 558 ? -2.338 -8.292 45.974 1.00 49.31 558 TYR A CA 1
ATOM 4382 C C . TYR A 1 558 ? -3.758 -8.073 45.464 1.00 49.31 558 TYR A C 1
ATOM 4384 O O . TYR A 1 558 ? -4.276 -8.898 44.708 1.00 49.31 558 TYR A O 1
ATOM 4392 N N . SER A 1 559 ? -4.373 -6.965 45.881 1.00 55.25 559 SER A N 1
ATOM 4393 C CA . SER A 1 559 ? -5.509 -6.399 45.156 1.00 55.25 559 SER A CA 1
ATOM 4394 C C . SER A 1 559 ? -4.951 -5.634 43.960 1.00 55.25 559 SER A C 1
ATOM 4396 O O . SER A 1 559 ? -3.969 -4.908 44.098 1.00 55.25 559 SER A O 1
ATOM 4398 N N . TYR A 1 560 ? -5.558 -5.809 42.789 1.00 58.12 560 TYR A N 1
ATOM 4399 C CA . TYR A 1 560 ? -5.146 -5.137 41.556 1.00 58.12 560 TYR A CA 1
ATOM 4400 C C . TYR A 1 560 ? -5.192 -3.598 41.672 1.00 58.12 560 TYR A C 1
ATOM 4402 O O . TYR A 1 560 ? -4.431 -2.897 41.013 1.00 58.12 560 TYR A O 1
ATOM 4410 N N . TRP A 1 561 ? -6.027 -3.081 42.578 1.00 61.16 561 TRP A N 1
ATOM 4411 C CA . TRP A 1 561 ? -6.369 -1.659 42.694 1.00 61.16 561 TRP A CA 1
ATOM 4412 C C . TRP A 1 561 ? -5.747 -0.947 43.893 1.00 61.16 561 TRP A C 1
ATOM 4414 O O . TRP A 1 561 ? -5.742 0.286 43.945 1.00 61.16 561 TRP A O 1
ATOM 4424 N N . ILE A 1 562 ? -5.257 -1.716 44.867 1.00 56.72 562 ILE A N 1
ATOM 4425 C CA . ILE A 1 562 ? -4.748 -1.222 46.145 1.00 56.72 562 ILE A CA 1
ATOM 4426 C C . ILE A 1 562 ? -3.338 -1.781 46.327 1.00 56.72 562 ILE A C 1
ATOM 4428 O O . ILE A 1 562 ? -3.152 -2.999 46.377 1.00 56.72 562 ILE A O 1
ATOM 4432 N N . GLU A 1 563 ? -2.345 -0.903 46.482 1.00 48.09 563 GLU A N 1
ATOM 4433 C CA . GLU A 1 563 ? -0.992 -1.285 46.903 1.00 48.09 563 GLU A CA 1
ATOM 4434 C C . GLU A 1 563 ? -1.031 -1.784 48.361 1.00 48.09 563 GLU A C 1
ATOM 4436 O O . GLU A 1 563 ? -0.755 -1.060 49.313 1.00 48.09 563 GLU A O 1
ATOM 4441 N N . GLY A 1 564 ? -1.435 -3.038 48.549 1.00 52.06 564 GLY A N 1
ATOM 4442 C CA . GLY A 1 564 ? -1.371 -3.749 49.820 1.00 52.06 564 GLY A CA 1
ATOM 4443 C C . GLY A 1 564 ? -0.268 -4.797 49.775 1.00 52.06 564 GLY A C 1
ATOM 4444 O O . GLY A 1 564 ? -0.244 -5.647 48.886 1.00 52.06 564 GLY A O 1
ATOM 4445 N N . THR A 1 565 ? 0.649 -4.761 50.737 1.00 43.28 565 THR A N 1
ATOM 4446 C CA . THR A 1 565 ? 1.482 -5.921 51.066 1.00 43.28 565 THR A CA 1
ATOM 4447 C C . THR A 1 565 ? 0.750 -6.775 52.088 1.00 43.28 565 THR A C 1
ATOM 4449 O O . THR A 1 565 ? 0.076 -6.270 52.978 1.00 43.28 565 THR A O 1
ATOM 4452 N N . VAL A 1 566 ? 0.884 -8.090 51.986 1.00 48.47 566 VAL A N 1
ATOM 4453 C CA . VAL A 1 566 ? 0.466 -8.992 53.060 1.00 48.47 566 VAL A CA 1
ATOM 4454 C C . VAL A 1 566 ? 1.665 -9.200 53.960 1.00 48.47 566 VAL A C 1
ATOM 4456 O O . VAL A 1 566 ? 2.778 -9.396 53.463 1.00 48.47 566 VAL A O 1
ATOM 4459 N N . ASP A 1 567 ? 1.466 -9.128 55.271 1.00 49.16 567 ASP A N 1
ATOM 4460 C CA . ASP A 1 567 ? 2.530 -9.508 56.187 1.00 49.16 567 ASP A CA 1
ATOM 4461 C C . ASP A 1 567 ? 2.806 -11.020 56.109 1.00 49.16 567 ASP A C 1
ATOM 4463 O O . ASP A 1 567 ? 2.076 -11.807 55.500 1.00 49.16 567 ASP A O 1
ATOM 4467 N N . SER A 1 568 ? 3.884 -11.449 56.759 1.00 39.00 568 SER A N 1
ATOM 4468 C CA . SER A 1 568 ? 4.279 -12.857 56.829 1.00 39.00 568 SER A CA 1
ATOM 4469 C C . SER A 1 568 ? 3.259 -13.767 57.532 1.00 39.00 568 SER A C 1
ATOM 4471 O O . SER A 1 568 ? 3.450 -14.983 57.531 1.00 39.00 568 SER A O 1
ATOM 4473 N N . ALA A 1 569 ? 2.193 -13.217 58.126 1.00 52.22 569 ALA A N 1
ATOM 4474 C CA . ALA A 1 569 ? 1.101 -13.964 58.743 1.00 52.22 569 ALA A CA 1
ATOM 4475 C C . ALA A 1 569 ? -0.109 -14.147 57.808 1.00 52.22 569 ALA A C 1
ATOM 4477 O O . ALA A 1 569 ? -1.086 -14.782 58.206 1.00 52.22 569 ALA A O 1
ATOM 4478 N N . GLY A 1 570 ? -0.058 -13.635 56.575 1.00 49.47 570 GLY A N 1
ATOM 4479 C CA . GLY A 1 570 ? -1.201 -13.674 55.665 1.00 49.47 570 GLY A CA 1
ATOM 4480 C C . GLY A 1 570 ? -2.238 -12.582 55.952 1.00 49.47 570 GLY A C 1
ATOM 4481 O O . GLY A 1 570 ? -3.337 -12.637 55.404 1.00 49.47 570 GLY A O 1
ATOM 4482 N N . THR A 1 571 ? -1.907 -11.595 56.794 1.00 49.41 571 THR A N 1
ATOM 4483 C CA . THR A 1 571 ? -2.784 -10.462 57.100 1.00 49.41 571 THR A CA 1
ATOM 4484 C C . THR A 1 571 ? -2.557 -9.362 56.073 1.00 49.41 571 THR A C 1
ATOM 4486 O O . THR A 1 571 ? -1.439 -8.861 55.928 1.00 49.41 571 THR A O 1
ATOM 4489 N N . THR A 1 572 ? -3.606 -8.978 55.345 1.00 48.44 572 THR A N 1
ATOM 4490 C CA . THR A 1 572 ? -3.564 -7.844 54.415 1.00 48.44 572 THR A CA 1
ATOM 4491 C C . THR A 1 572 ? -3.191 -6.581 55.189 1.00 48.44 572 THR A C 1
ATOM 4493 O O . THR A 1 572 ? -3.964 -6.123 56.031 1.00 48.44 572 THR A O 1
ATOM 4496 N N . ILE A 1 573 ? -2.009 -6.018 54.929 1.00 49.47 573 ILE A N 1
ATOM 4497 C CA . ILE A 1 573 ? -1.647 -4.698 55.435 1.00 49.47 573 ILE A CA 1
ATOM 4498 C C . ILE A 1 573 ? -2.352 -3.703 54.517 1.00 49.47 573 ILE A C 1
ATOM 4500 O O . ILE A 1 573 ? -1.961 -3.506 53.366 1.00 49.47 573 ILE A O 1
ATOM 4504 N N . THR A 1 574 ? -3.430 -3.103 55.015 1.00 52.91 574 THR A N 1
ATOM 4505 C CA . THR A 1 574 ? -4.067 -1.953 54.374 1.00 52.91 574 THR A CA 1
ATOM 4506 C C . THR A 1 574 ? -3.000 -0.873 54.177 1.00 52.91 574 THR A C 1
ATOM 4508 O O . THR A 1 574 ? -2.286 -0.584 55.147 1.00 52.91 574 THR A O 1
ATOM 4511 N N . PRO A 1 575 ? -2.847 -0.260 52.987 1.00 50.59 575 PRO A N 1
ATOM 4512 C CA . PRO A 1 575 ? -1.994 0.913 52.879 1.00 50.59 575 PRO A CA 1
ATOM 4513 C C . PRO A 1 575 ? -2.450 1.926 53.926 1.00 50.59 575 PRO A C 1
ATOM 4515 O O . PRO A 1 575 ? -3.652 2.111 54.142 1.00 50.59 575 PRO A O 1
ATOM 4518 N N . ASN A 1 576 ? -1.487 2.538 54.620 1.00 49.25 576 ASN A N 1
ATOM 4519 C CA . ASN A 1 576 ? -1.805 3.635 55.522 1.00 49.25 576 ASN A CA 1
ATOM 4520 C C . ASN A 1 576 ? -2.618 4.650 54.710 1.00 49.25 576 ASN A C 1
ATOM 4522 O O . ASN A 1 576 ? -2.128 5.077 53.658 1.00 49.25 576 ASN A O 1
ATOM 4526 N N . PRO A 1 577 ? -3.826 5.028 55.165 1.00 54.91 577 PRO A N 1
ATOM 4527 C CA . PRO A 1 577 ? -4.531 6.133 54.554 1.00 54.91 577 PRO A CA 1
ATOM 4528 C C . PRO A 1 577 ? -3.572 7.318 54.458 1.00 54.91 577 PRO A C 1
ATOM 4530 O O . PRO A 1 577 ? -2.726 7.514 55.343 1.00 54.91 577 PRO A O 1
ATOM 4533 N N . GLY A 1 578 ? -3.688 8.101 53.390 1.00 53.44 578 GLY A N 1
ATOM 4534 C CA . GLY A 1 578 ? -2.982 9.367 53.298 1.00 53.44 578 GLY A CA 1
ATOM 4535 C C . GLY A 1 578 ? -3.242 10.236 54.541 1.00 53.44 578 GLY A C 1
ATOM 4536 O O . GLY A 1 578 ? -4.137 9.953 55.343 1.00 53.44 578 GLY A O 1
ATOM 4537 N N . PRO A 1 579 ? -2.490 11.331 54.733 1.00 49.31 579 PRO A N 1
ATOM 4538 C CA . PRO A 1 579 ? -2.704 12.261 55.849 1.00 49.31 579 PRO A CA 1
ATOM 4539 C C . PRO A 1 579 ? -4.147 12.794 55.981 1.00 49.31 579 PRO A C 1
ATOM 4541 O O . PRO A 1 579 ? -4.508 13.337 57.022 1.00 49.31 579 PRO A O 1
ATOM 4544 N N . ASP A 1 580 ? -4.957 12.652 54.932 1.00 50.09 580 ASP A N 1
ATOM 4545 C CA . ASP A 1 580 ? -6.365 13.028 54.816 1.00 50.09 580 ASP A CA 1
ATOM 4546 C C . ASP A 1 580 ? -7.361 11.893 55.140 1.00 50.09 580 ASP A C 1
ATOM 4548 O O . ASP A 1 580 ? -8.567 12.138 55.201 1.00 50.09 580 ASP A O 1
ATOM 4552 N N . GLY A 1 581 ? -6.884 10.673 55.400 1.00 56.44 581 GLY A N 1
ATOM 4553 C CA . GLY A 1 581 ? -7.717 9.513 55.715 1.00 56.44 581 GLY A CA 1
ATOM 4554 C C . GLY A 1 581 ? -8.234 8.739 54.499 1.00 56.44 581 GLY A C 1
ATOM 4555 O O . GLY A 1 581 ? -9.052 7.841 54.696 1.00 56.44 581 GLY A O 1
ATOM 4556 N N . ASN A 1 582 ? -7.771 9.057 53.286 1.00 56.41 582 ASN A N 1
ATOM 4557 C CA . ASN A 1 582 ? -8.173 8.370 52.056 1.00 56.41 582 ASN A CA 1
ATOM 4558 C C . ASN A 1 582 ? -7.198 7.239 51.697 1.00 56.41 582 ASN A C 1
ATOM 4560 O O . ASN A 1 582 ? -5.991 7.345 51.931 1.00 56.41 582 ASN A O 1
ATOM 4564 N N . VAL A 1 583 ? -7.714 6.151 51.121 1.00 57.34 583 VAL A N 1
ATOM 4565 C CA . VAL A 1 583 ? -6.897 5.044 50.597 1.00 57.34 583 VAL A CA 1
ATOM 4566 C C . VAL A 1 583 ? -6.040 5.552 49.432 1.00 57.34 583 VAL A C 1
ATOM 4568 O O . VAL A 1 583 ? -6.523 6.292 48.580 1.00 57.34 583 VAL A O 1
ATOM 4571 N N . GLN A 1 584 ? -4.757 5.179 49.398 1.00 58.00 584 GLN A N 1
ATOM 4572 C CA . GLN A 1 584 ? -3.887 5.498 48.264 1.00 58.00 584 GLN A CA 1
ATOM 4573 C C . GLN A 1 584 ? -4.124 4.493 47.134 1.00 58.00 584 GLN A C 1
ATOM 4575 O O . GLN A 1 584 ? -3.823 3.306 47.275 1.00 58.00 584 GLN A O 1
ATOM 4580 N N . TYR A 1 585 ? -4.683 4.985 46.032 1.00 61.12 585 TYR A N 1
ATOM 4581 C CA . TYR A 1 585 ? -4.970 4.210 44.831 1.00 61.12 585 TYR A CA 1
ATOM 4582 C C . TYR A 1 585 ? -3.760 4.168 43.895 1.00 61.12 585 TYR A C 1
ATOM 4584 O O . TYR A 1 585 ? -2.886 5.037 43.927 1.00 61.12 585 TYR A O 1
ATOM 4592 N N . THR A 1 586 ? -3.668 3.103 43.102 1.00 61.25 586 THR A N 1
ATOM 4593 C CA . THR A 1 586 ? -2.509 2.859 42.237 1.00 61.25 586 THR A CA 1
ATOM 4594 C C . THR A 1 586 ? -2.648 3.571 40.890 1.00 61.25 586 THR A C 1
ATOM 4596 O O . THR A 1 586 ? -3.720 4.026 40.506 1.00 61.25 586 THR A O 1
ATOM 4599 N N . GLY A 1 587 ? -1.575 3.604 40.096 1.00 66.88 587 GLY A N 1
ATOM 4600 C CA . GLY A 1 587 ? -1.684 3.989 38.685 1.00 66.88 587 GLY A CA 1
ATOM 4601 C C . GLY A 1 587 ? -2.525 3.021 37.832 1.00 66.88 587 GLY A C 1
ATOM 4602 O O . GLY A 1 587 ? -2.752 3.318 36.664 1.00 66.88 587 GLY A O 1
ATOM 4603 N N . ALA A 1 588 ? -2.981 1.875 38.362 1.00 71.75 588 ALA A N 1
ATOM 4604 C CA . ALA A 1 588 ? -3.765 0.891 37.611 1.00 71.75 588 ALA A CA 1
ATOM 4605 C C . ALA A 1 588 ? -5.143 1.430 37.196 1.00 71.75 588 ALA A C 1
ATOM 4607 O O . ALA A 1 588 ? -5.538 1.230 36.056 1.00 71.75 588 ALA A O 1
ATOM 4608 N N . GLN A 1 589 ? -5.824 2.202 38.051 1.00 74.31 589 GLN A N 1
ATOM 4609 C CA . GLN A 1 589 ? -7.098 2.865 37.725 1.00 74.31 589 GLN A CA 1
ATOM 4610 C C . GLN A 1 589 ? -6.982 3.750 36.484 1.00 74.31 589 GLN A C 1
ATOM 4612 O O . GLN A 1 589 ? -7.860 3.744 35.627 1.00 74.31 589 GLN A O 1
ATOM 4617 N N . GLN A 1 590 ? -5.869 4.472 36.356 1.00 73.94 590 GLN A N 1
ATOM 4618 C CA . GLN A 1 590 ? -5.611 5.314 35.193 1.00 73.94 590 GLN A CA 1
ATOM 4619 C C . GLN A 1 590 ? -5.436 4.464 33.927 1.00 73.94 590 GLN A C 1
ATOM 4621 O O . GLN A 1 590 ? -5.958 4.821 32.876 1.00 73.94 590 GLN A O 1
ATOM 4626 N N . LYS A 1 591 ? -4.726 3.333 34.020 1.00 79.50 591 LYS A N 1
ATOM 4627 C CA . LYS A 1 591 ? -4.505 2.411 32.891 1.00 79.50 591 LYS A CA 1
ATOM 4628 C C . LYS A 1 591 ? -5.790 1.756 32.411 1.00 79.50 591 LYS A C 1
ATOM 4630 O O . LYS A 1 591 ? -6.005 1.619 31.217 1.00 79.50 591 LYS A O 1
ATOM 4635 N N . GLU A 1 592 ? -6.652 1.407 33.347 1.00 80.62 592 GLU A N 1
ATOM 4636 C CA . GLU A 1 592 ? -7.945 0.777 33.085 1.00 80.62 592 GLU A CA 1
ATOM 4637 C C . GLU A 1 592 ? -8.917 1.782 32.487 1.00 80.62 592 GLU A C 1
ATOM 4639 O O . GLU A 1 592 ? -9.546 1.515 31.471 1.00 80.62 592 GLU A O 1
ATOM 4644 N N . PHE A 1 593 ? -8.911 3.014 32.999 1.00 78.06 593 PHE A N 1
ATOM 4645 C CA . PHE A 1 593 ? -9.603 4.131 32.366 1.00 78.06 593 PHE A CA 1
ATOM 4646 C C . PHE A 1 593 ? -9.140 4.375 30.929 1.00 78.06 593 PHE A C 1
ATOM 4648 O O . PHE A 1 593 ? -9.959 4.625 30.040 1.00 78.06 593 PHE A O 1
ATOM 4655 N N . PHE A 1 594 ? -7.830 4.291 30.692 1.00 80.88 594 PHE A N 1
ATOM 4656 C CA . PHE A 1 594 ? -7.272 4.393 29.354 1.00 80.88 594 PHE A CA 1
ATOM 4657 C C . PHE A 1 594 ? -7.760 3.253 28.455 1.00 80.88 594 PHE A C 1
ATOM 4659 O O . PHE A 1 594 ? -8.255 3.528 27.363 1.00 80.88 594 PHE A O 1
ATOM 4666 N N . ALA A 1 595 ? -7.673 2.003 28.915 1.00 85.69 595 ALA A N 1
ATOM 4667 C CA . ALA A 1 595 ? -8.105 0.830 28.164 1.00 85.69 595 ALA A CA 1
ATOM 4668 C C . ALA A 1 595 ? -9.597 0.875 27.808 1.00 85.69 595 ALA A C 1
ATOM 4670 O O . ALA A 1 595 ? -9.945 0.668 26.646 1.00 85.69 595 ALA A O 1
ATOM 4671 N N . GLU A 1 596 ? -10.453 1.239 28.763 1.00 81.75 596 GLU A N 1
ATOM 4672 C CA . GLU A 1 596 ? -11.892 1.421 28.557 1.00 81.75 596 GLU A CA 1
ATOM 4673 C C . GLU A 1 596 ? -12.197 2.533 27.551 1.00 81.75 596 GLU A C 1
ATOM 4675 O O . GLU A 1 596 ? -12.920 2.331 26.575 1.00 81.75 596 GLU A O 1
ATOM 4680 N N . SER A 1 597 ? -11.598 3.714 27.736 1.00 78.69 597 SER A N 1
ATOM 4681 C CA . SER A 1 597 ? -11.809 4.860 26.841 1.00 78.69 597 SER A CA 1
ATOM 4682 C C . SER A 1 597 ? -11.378 4.546 25.412 1.00 78.69 597 SER A C 1
ATOM 4684 O O . SER A 1 597 ? -12.036 4.943 24.443 1.00 78.69 597 SER A O 1
ATOM 4686 N N . MET A 1 598 ? -10.274 3.815 25.282 1.00 85.69 598 MET A N 1
ATOM 4687 C CA . MET A 1 598 ? -9.757 3.373 24.005 1.00 85.69 598 MET A CA 1
ATOM 4688 C C . MET A 1 598 ? -10.682 2.338 23.373 1.00 85.69 598 MET A C 1
ATOM 4690 O O . MET A 1 598 ? -11.138 2.549 22.253 1.00 85.69 598 MET A O 1
ATOM 4694 N N . ALA A 1 599 ? -11.048 1.277 24.095 1.00 87.94 599 ALA A N 1
ATOM 4695 C CA . ALA A 1 599 ? -11.969 0.254 23.612 1.00 87.94 599 ALA A CA 1
ATOM 4696 C C . ALA A 1 599 ? -13.301 0.855 23.156 1.00 87.94 599 ALA A C 1
ATOM 4698 O O . ALA A 1 599 ? -13.771 0.548 22.055 1.00 87.94 599 ALA A O 1
ATOM 4699 N N . ALA A 1 600 ? -13.847 1.785 23.943 1.00 81.94 600 ALA A N 1
ATOM 4700 C CA . ALA A 1 600 ? -15.074 2.498 23.633 1.00 81.94 600 ALA A CA 1
ATOM 4701 C C . ALA A 1 600 ? -14.983 3.268 22.309 1.00 81.94 600 ALA A C 1
ATOM 4703 O O . ALA A 1 600 ? -15.871 3.181 21.463 1.00 81.94 600 ALA A O 1
ATOM 4704 N N . ASN A 1 601 ? -13.890 4.003 22.090 1.00 84.00 601 ASN A N 1
ATOM 4705 C CA . ASN A 1 601 ? -13.715 4.801 20.876 1.00 84.00 601 ASN A CA 1
ATOM 4706 C C . ASN A 1 601 ? -13.310 3.969 19.652 1.00 84.00 601 ASN A C 1
ATOM 4708 O O . ASN A 1 601 ? -13.640 4.350 18.528 1.00 84.00 601 ASN A O 1
ATOM 4712 N N . MET A 1 602 ? -12.679 2.812 19.859 1.00 88.88 602 MET A N 1
ATOM 4713 C CA . MET A 1 602 ? -12.394 1.837 18.802 1.00 88.88 602 MET A CA 1
ATOM 4714 C C . MET A 1 602 ? -13.658 1.101 18.332 1.00 88.88 602 MET A C 1
ATOM 4716 O O . MET A 1 602 ? -13.712 0.622 17.204 1.00 88.88 602 MET A O 1
ATOM 4720 N N . THR A 1 603 ? -14.698 1.039 19.169 1.00 86.19 603 THR A N 1
ATOM 4721 C CA . THR A 1 603 ? -15.955 0.316 18.890 1.00 86.19 603 THR A CA 1
ATOM 4722 C C . THR A 1 603 ? -17.193 1.225 18.812 1.00 86.19 603 THR A C 1
ATOM 4724 O O . THR A 1 603 ? -18.320 0.746 18.685 1.00 86.19 603 THR A O 1
ATOM 4727 N N . ARG A 1 604 ? -16.986 2.550 18.781 1.00 72.94 604 ARG A N 1
ATOM 4728 C CA . ARG A 1 604 ? -17.989 3.632 18.902 1.00 72.94 604 ARG A CA 1
ATOM 4729 C C . ARG A 1 604 ? -19.151 3.616 17.899 1.00 72.94 604 ARG A C 1
ATOM 4731 O O . ARG A 1 604 ? -20.123 4.348 18.075 1.00 72.94 604 ARG A O 1
ATOM 4738 N N . ASN A 1 605 ? -19.079 2.802 16.849 1.00 60.16 605 ASN A N 1
ATOM 4739 C CA . ASN A 1 605 ? -20.166 2.655 15.876 1.00 60.16 605 ASN A CA 1
ATOM 4740 C C . ASN A 1 605 ? -21.383 1.893 16.424 1.00 60.16 605 ASN A C 1
ATOM 4742 O O . ASN A 1 605 ? -22.393 1.777 15.724 1.00 60.16 605 ASN A O 1
ATOM 4746 N N . GLU A 1 606 ? -21.333 1.428 17.674 1.00 54.31 606 GLU A N 1
ATOM 4747 C CA . GLU A 1 606 ? -22.500 0.928 18.387 1.00 54.31 606 GLU A CA 1
ATOM 4748 C C . GLU A 1 606 ? -22.867 1.790 19.593 1.00 54.31 606 GLU A C 1
ATOM 4750 O O . GLU A 1 606 ? -22.033 2.238 20.372 1.00 54.31 606 GLU A O 1
ATOM 4755 N N . THR A 1 607 ? -24.171 2.039 19.701 1.00 47.31 607 THR A N 1
ATOM 4756 C CA . THR A 1 607 ? -24.858 2.931 20.646 1.00 47.31 607 THR A CA 1
ATOM 4757 C C . THR A 1 607 ? -24.691 2.564 22.118 1.00 47.31 607 THR A C 1
ATOM 4759 O O . THR A 1 607 ? -25.204 3.279 22.976 1.00 47.31 607 THR A O 1
ATOM 4762 N N . ASP A 1 608 ? -24.002 1.467 22.408 1.00 48.41 608 ASP A N 1
ATOM 4763 C CA . ASP A 1 608 ? -24.090 0.795 23.697 1.00 48.41 608 ASP A CA 1
ATOM 4764 C C . ASP A 1 608 ? -22.895 1.112 24.611 1.00 48.41 608 ASP A C 1
ATOM 4766 O O . ASP A 1 608 ? -22.982 0.861 25.806 1.00 48.41 608 ASP A O 1
ATOM 4770 N N . LEU A 1 609 ? -21.854 1.795 24.111 1.00 49.44 609 LEU A N 1
ATOM 4771 C CA . LEU A 1 609 ? -20.792 2.391 24.938 1.00 49.44 609 LEU A CA 1
ATOM 4772 C C . LEU A 1 609 ? -21.142 3.831 25.330 1.00 49.44 609 LEU A C 1
ATOM 4774 O O . LEU A 1 609 ? -20.422 4.791 25.043 1.00 49.44 609 LEU A O 1
ATOM 4778 N N . ASN A 1 610 ? -22.260 3.984 26.043 1.00 53.41 610 ASN A N 1
ATOM 4779 C CA . ASN A 1 610 ? -22.566 5.213 26.791 1.00 53.41 610 ASN A CA 1
ATOM 4780 C C . ASN A 1 610 ? -21.505 5.530 27.863 1.00 53.41 610 ASN A C 1
ATOM 4782 O O . ASN A 1 610 ? -21.539 6.595 28.468 1.00 53.41 610 ASN A O 1
ATOM 4786 N N . ASP A 1 611 ? -20.554 4.632 28.072 1.00 60.22 611 ASP A N 1
ATOM 4787 C CA . ASP A 1 611 ? -19.644 4.582 29.207 1.00 60.22 611 ASP A CA 1
ATOM 4788 C C . ASP A 1 611 ? -18.578 5.663 29.171 1.00 60.22 611 ASP A C 1
ATOM 4790 O O . ASP A 1 611 ? -18.407 6.372 30.159 1.00 60.22 611 ASP A O 1
ATOM 4794 N N . TYR A 1 612 ? -17.963 5.893 28.002 1.00 67.94 612 TYR A N 1
ATOM 4795 C CA . TYR A 1 612 ? -17.089 7.052 27.817 1.00 67.94 612 TYR A CA 1
ATOM 4796 C C . TYR A 1 612 ? -17.863 8.352 28.060 1.00 67.94 612 TYR A C 1
ATOM 4798 O O . TYR A 1 612 ? -17.392 9.243 28.760 1.00 67.94 612 TYR A O 1
ATOM 4806 N N . ASN A 1 613 ? -19.084 8.455 27.520 1.00 67.56 613 ASN A N 1
ATOM 4807 C CA . ASN A 1 613 ? -19.929 9.638 27.698 1.00 67.56 613 ASN A CA 1
ATOM 4808 C C . ASN A 1 613 ? -20.384 9.835 29.144 1.00 67.56 613 ASN A C 1
ATOM 4810 O O . ASN A 1 613 ? -20.748 10.955 29.500 1.00 67.56 613 ASN A O 1
ATOM 4814 N N . ALA A 1 614 ? -20.345 8.789 29.959 1.00 68.00 614 ALA A N 1
ATOM 4815 C CA . ALA A 1 614 ? -20.759 8.837 31.342 1.00 68.00 614 ALA A CA 1
ATOM 4816 C C . ALA A 1 614 ? -19.659 9.345 32.288 1.00 68.00 614 ALA A C 1
ATOM 4818 O O . ALA A 1 614 ? -19.952 9.558 33.465 1.00 68.00 614 ALA A O 1
ATOM 4819 N N . TYR A 1 615 ? -18.438 9.575 31.787 1.00 75.75 615 TYR A N 1
ATOM 4820 C CA . TYR A 1 615 ? -17.404 10.291 32.532 1.00 75.75 615 TYR A CA 1
ATOM 4821 C C . TYR A 1 615 ? -17.599 11.812 32.498 1.00 75.75 615 TYR A C 1
ATOM 4823 O O . TYR A 1 615 ? -18.241 12.355 31.594 1.00 75.75 615 TYR A O 1
ATOM 4831 N N . GLY A 1 616 ? -17.026 12.520 33.466 1.00 77.81 616 GLY A N 1
ATOM 4832 C CA . GLY A 1 616 ? -17.046 13.978 33.528 1.00 77.81 616 GLY A CA 1
ATOM 4833 C C . GLY A 1 616 ? -16.247 14.608 32.385 1.00 77.81 616 GLY A C 1
ATOM 4834 O O . GLY A 1 616 ? -15.266 14.036 31.910 1.00 77.81 616 GLY A O 1
ATOM 4835 N N . ASP A 1 617 ? -16.657 15.799 31.945 1.00 81.81 617 ASP A N 1
ATOM 4836 C CA . ASP A 1 617 ? -16.002 16.502 30.831 1.00 81.81 617 ASP A CA 1
ATOM 4837 C C . ASP A 1 617 ? -14.520 16.790 31.124 1.00 81.81 617 ASP A C 1
ATOM 4839 O O . ASP A 1 617 ? -13.679 16.567 30.261 1.00 81.81 617 ASP A O 1
ATOM 4843 N N . GLU A 1 618 ? -14.173 17.161 32.362 1.00 78.94 618 GLU A N 1
ATOM 4844 C CA . GLU A 1 618 ? -12.775 17.380 32.770 1.00 78.94 618 GLU A CA 1
ATOM 4845 C C . GLU A 1 618 ? -11.925 16.108 32.609 1.00 78.94 618 GLU A C 1
ATOM 4847 O O . GLU A 1 618 ? -10.837 16.153 32.041 1.00 78.94 618 GLU A O 1
ATOM 4852 N N . THR A 1 619 ? -12.435 14.949 33.034 1.00 77.25 619 THR A N 1
ATOM 4853 C CA . THR A 1 619 ? -11.743 13.659 32.887 1.00 77.25 619 THR A CA 1
ATOM 4854 C C . THR A 1 619 ? -11.558 13.287 31.414 1.00 77.25 619 THR A C 1
ATOM 4856 O O . THR A 1 619 ? -10.480 12.841 31.009 1.00 77.25 619 THR A O 1
ATOM 4859 N N . LYS A 1 620 ? -12.591 13.501 30.590 1.00 79.69 620 LYS A N 1
ATOM 4860 C CA . LYS A 1 620 ? -12.535 13.266 29.139 1.00 79.69 620 LYS A CA 1
ATOM 4861 C C . LYS A 1 620 ? -11.521 14.176 28.448 1.00 79.69 620 LYS A C 1
ATOM 4863 O O . LYS A 1 620 ? -10.777 13.701 27.590 1.00 79.69 620 LYS A O 1
ATOM 4868 N N . ASP A 1 621 ? -11.480 15.454 28.816 1.00 82.00 621 ASP A N 1
ATOM 4869 C CA . ASP A 1 621 ? -10.553 16.437 28.253 1.00 82.00 621 ASP A CA 1
ATOM 4870 C C . ASP A 1 621 ? -9.102 16.047 28.548 1.00 82.00 621 ASP A C 1
ATOM 4872 O O . ASP A 1 621 ? -8.289 15.950 27.628 1.00 82.00 621 ASP A O 1
ATOM 4876 N N . MET A 1 622 ? -8.795 15.698 29.801 1.00 77.62 622 MET A N 1
ATOM 4877 C CA . MET A 1 622 ? -7.457 15.236 30.189 1.00 77.62 622 MET A CA 1
ATOM 4878 C C . MET A 1 622 ? -7.029 13.994 29.412 1.00 77.62 622 MET A C 1
ATOM 4880 O O . MET A 1 622 ? -5.871 13.859 29.028 1.00 77.62 622 MET A O 1
ATOM 4884 N N . PHE A 1 623 ? -7.959 13.081 29.153 1.00 76.69 623 PHE A N 1
ATOM 4885 C CA . PHE A 1 623 ? -7.681 11.893 28.362 1.00 76.69 623 PHE A CA 1
ATOM 4886 C C . PHE A 1 623 ? -7.372 12.227 26.897 1.00 76.69 623 PHE A C 1
ATOM 4888 O O . PHE A 1 623 ? -6.399 11.714 26.340 1.00 76.69 623 PHE A O 1
ATOM 4895 N N . ASN A 1 624 ? -8.160 13.115 26.285 1.00 77.88 624 ASN A N 1
ATOM 4896 C CA . ASN A 1 624 ? -7.893 13.578 24.925 1.00 77.88 624 ASN A CA 1
ATOM 4897 C C . ASN A 1 624 ? -6.506 14.242 24.839 1.00 77.88 624 ASN A C 1
ATOM 4899 O O . ASN A 1 624 ? -5.787 14.035 23.862 1.00 77.88 624 ASN A O 1
ATOM 4903 N N . GLU A 1 625 ? -6.087 14.960 25.885 1.00 77.94 625 GLU A N 1
ATOM 4904 C CA . GLU A 1 625 ? -4.740 15.528 25.987 1.00 77.94 625 GLU A CA 1
ATOM 4905 C C . GLU A 1 625 ? -3.642 14.464 26.159 1.00 77.94 625 GLU A C 1
ATOM 4907 O O . GLU A 1 625 ? -2.612 14.541 25.489 1.00 77.94 625 GLU A O 1
ATOM 4912 N N . ILE A 1 626 ? -3.846 13.442 26.999 1.00 74.88 626 ILE A N 1
ATOM 4913 C CA . ILE A 1 626 ? -2.900 12.320 27.148 1.00 74.88 626 ILE A CA 1
ATOM 4914 C C . ILE A 1 626 ? -2.695 11.612 25.807 1.00 74.88 626 ILE A C 1
ATOM 4916 O O . ILE A 1 626 ? -1.556 11.338 25.425 1.00 74.88 626 ILE A O 1
ATOM 4920 N N . LEU A 1 627 ? -3.778 11.339 25.073 1.00 74.00 627 LEU A N 1
ATOM 4921 C CA . LEU A 1 627 ? -3.679 10.737 23.747 1.00 74.00 627 LEU A CA 1
ATOM 4922 C C . LEU A 1 627 ? -2.949 11.635 22.753 1.00 74.00 627 LEU A C 1
ATOM 4924 O O . LEU A 1 627 ? -2.152 11.126 21.967 1.00 74.00 627 LEU A O 1
ATOM 4928 N N . GLN A 1 628 ? -3.188 12.947 22.793 1.00 75.50 628 GLN A N 1
ATOM 4929 C CA . GLN A 1 628 ? -2.461 13.887 21.945 1.00 75.50 628 GLN A CA 1
ATOM 4930 C C . GLN A 1 628 ? -0.955 13.819 22.221 1.00 75.50 628 GLN A C 1
ATOM 4932 O O . GLN A 1 628 ? -0.172 13.727 21.284 1.00 75.50 628 GLN A O 1
ATOM 4937 N N . VAL A 1 629 ? -0.548 13.772 23.494 1.00 73.06 629 VAL A N 1
ATOM 4938 C CA . VAL A 1 629 ? 0.867 13.632 23.876 1.00 73.06 629 VAL A CA 1
ATOM 4939 C C . VAL A 1 629 ? 1.463 12.314 23.374 1.00 73.06 629 VAL A C 1
ATOM 4941 O O . VAL A 1 629 ? 2.589 12.307 22.882 1.00 73.06 629 VAL A O 1
ATOM 4944 N N . ILE A 1 630 ? 0.727 11.202 23.480 1.00 67.19 630 ILE A N 1
ATOM 4945 C CA . ILE A 1 630 ? 1.174 9.897 22.962 1.00 67.19 630 ILE A CA 1
ATOM 4946 C C . ILE A 1 630 ? 1.362 9.956 21.442 1.00 67.19 630 ILE A C 1
ATOM 4948 O O . ILE A 1 630 ? 2.348 9.426 20.931 1.00 67.19 630 ILE A O 1
ATOM 4952 N N . ASN A 1 631 ? 0.437 10.604 20.734 1.00 66.25 631 ASN A N 1
ATOM 4953 C CA . ASN A 1 631 ? 0.481 10.751 19.284 1.00 66.25 631 ASN A CA 1
ATOM 4954 C C . ASN A 1 631 ? 1.623 11.673 18.823 1.00 66.25 631 ASN A C 1
ATOM 4956 O O . ASN A 1 631 ? 2.298 11.366 17.850 1.00 66.25 631 ASN A O 1
ATOM 4960 N N . ASP A 1 632 ? 1.890 12.763 19.545 1.00 69.44 632 ASP A N 1
ATOM 4961 C CA . ASP A 1 632 ? 2.991 13.689 19.239 1.00 69.44 632 ASP A CA 1
ATOM 4962 C C . ASP A 1 632 ? 4.381 13.068 19.498 1.00 69.44 632 ASP A C 1
ATOM 4964 O O . ASP A 1 632 ? 5.393 13.562 18.994 1.00 69.44 632 ASP A O 1
ATOM 4968 N N . ALA A 1 633 ? 4.450 12.007 20.310 1.00 61.22 633 ALA A N 1
ATOM 4969 C CA . ALA A 1 633 ? 5.685 11.299 20.646 1.00 61.22 633 ALA A CA 1
ATOM 4970 C C . ALA A 1 633 ? 6.030 10.141 19.687 1.00 61.22 633 ALA A C 1
ATOM 4972 O O . ALA A 1 633 ? 7.156 9.633 19.746 1.00 61.22 633 ALA A O 1
ATOM 4973 N N . SER A 1 634 ? 5.078 9.699 18.856 1.00 55.88 634 SER A N 1
ATOM 4974 C CA . SER A 1 634 ? 5.246 8.647 17.839 1.00 55.88 634 SER A CA 1
ATOM 4975 C C . SER A 1 634 ? 5.597 9.220 16.477 1.00 55.88 634 SER A C 1
ATOM 4977 O O . SER A 1 634 ? 6.449 8.596 15.804 1.00 55.88 634 SER A O 1
#